Protein AF-0000000069040504 (afdb_homodimer)

Nearest PDB structures (foldseek):
  6awl-assembly1_B  TM=9.145E-01  e=9.608E-12  Homo sapiens
  6awl-assembly1_A  TM=8.908E-01  e=1.571E-11  Homo sapiens
  4rhp-assembly1_B  TM=8.641E-01  e=3.359E-11  Homo sapiens
  7sss-assembly1_D  TM=9.094E-01  e=1.373E-09  Homo sapiens
  7ssp-assembly1_D  TM=9.033E-01  e=8.780E-08  Homo sapiens

Solvent-accessible surface area (backbone atoms only — not comparable to full-atom values): 33196 Å² total; per-residue (Å²): 138,85,83,88,86,81,78,88,74,86,75,87,85,85,89,85,82,86,68,90,76,81,71,85,84,82,80,73,90,80,85,74,79,72,76,67,75,67,75,84,71,73,80,73,84,72,83,67,75,78,82,58,72,70,57,56,58,58,48,44,55,51,46,52,52,48,53,51,49,52,27,43,60,51,11,58,81,37,26,76,80,54,30,67,22,56,67,12,40,50,51,13,28,48,74,72,68,46,63,80,71,58,58,75,78,41,83,48,42,20,44,52,39,45,52,47,51,52,47,53,50,43,51,51,50,50,47,37,50,71,72,52,76,46,65,65,34,74,89,44,70,67,40,40,40,53,31,53,39,49,54,50,50,57,58,55,56,70,42,60,85,38,51,88,44,39,66,58,41,52,57,44,36,64,32,49,84,35,28,59,60,46,49,30,49,50,50,52,44,30,49,53,52,41,49,61,54,64,62,77,62,85,53,60,56,42,56,47,52,38,51,51,47,42,47,49,49,54,40,41,52,57,42,48,73,70,49,81,47,76,92,38,47,63,38,52,52,49,42,46,51,53,44,48,52,51,54,52,53,52,49,43,62,64,31,44,75,77,60,68,78,82,79,77,80,75,42,60,64,57,57,39,63,58,66,62,56,72,75,78,127,130,87,82,81,83,89,79,90,74,86,75,93,80,92,82,90,76,94,67,92,77,82,71,86,86,84,81,90,84,90,85,71,88,67,84,62,85,66,80,85,79,73,83,72,85,70,85,66,76,76,82,59,72,73,56,57,58,59,48,46,55,52,44,51,52,49,52,51,49,53,26,42,61,52,11,57,80,38,27,78,80,53,30,67,24,57,66,12,40,50,52,14,27,48,74,72,67,45,62,79,71,56,59,75,79,43,82,48,43,19,44,53,39,44,52,46,49,51,47,51,49,43,51,51,50,50,48,37,52,71,73,53,76,47,66,66,34,71,90,45,70,68,41,40,41,53,30,52,38,49,53,51,49,55,56,56,55,70,41,60,83,40,52,90,42,39,66,57,40,51,56,44,35,64,32,47,85,36,28,59,60,46,48,30,47,50,50,51,44,31,49,52,53,39,47,63,54,62,62,75,61,84,52,58,56,43,55,47,51,38,52,51,48,44,49,49,48,55,40,42,53,57,42,47,73,69,48,82,46,76,92,37,47,63,38,51,53,48,42,46,51,51,43,49,52,49,54,52,51,52,50,45,62,65,31,44,77,76,58,67,78,82,80,78,79,77,40,64,64,57,59,39,61,60,66,62,55,73,75,78,128

Radius of gyration: 31.09 Å; Cα contacts (8 Å, |Δi|>4): 461; chains: 2; bounding box: 61×102×110 Å

InterPro domains:
  IPR012762 Ubiquinone biosynthesis protein COQ9 [PTHR21427] (61-275)
  IPR012762 Ubiquinone biosynthesis protein COQ9 [TIGR02396] (68-253)
  IPR013718 COQ9, C-terminal domain [PF08511] (179-249)
  IPR048674 Ubiquinone biosynthesis protein COQ9, HTH domain [PF21392] (64-94)

Secondary structure (DSSP, 8-state):
----------------------------------------------------THHHHHHHHHHHHHHHHHHHHHHGGGHHHH-SSHHHHHHHHHHTT--GGGGGG-SSHHHHHHHHHHHHHHHHHHHHHHTTSSPPP-S-HHHHHHHHHHHHHHHHHTTGGGTTTHHHHHHHHTSTTTHHHHHHHHHHHHHHHHHHTT----SHHHHHHHHHHHHHHHHHHHHHHT--SGGGHHHHHHHHHHHHHHHHHHHHHHHTTT--SS--SSTHHHHHHHTT-----/----------------------------------------------------THHHHHHHHHHHHHHHHHHHHHHGGGHHHH-SSHHHHHHHHHHTT--GGGGGG-SSHHHHHHHHHHHHHHHHHHHHHHTTSSPPP-S-HHHHHHHHHHHHHHHHHTTGGGGGGHHHHHHHHTSTTTHHHHHHHHHHHHHHHHHHTT----SHHHHHHHHHHHHHHHHHHHHHHT--SGGGHHHHHHHHHHHHHHHHHHHHHHHTTT--SSTTSTTHHHHHHHTT-----

pLDDT: mean 71.46, std 31.96, range [15.09, 98.69]

Organism: Acyrthosiphon pisum (NCBI:txid7029)

Sequence (562 aa):
MFCRVLSKSGNFARTNNFRAAFRPNVCGGSTSRPCSGSGNPNGNPDSSGQLATDGNKVDGESYEKDVKTKILQSSLQHVPRHGWSRDTVAAGAEELGYPDTVHGLFRDPGAELALYFYSASNDSLCRLLRDGTLTLPTESKAELTVFLTNAIKTRLLMLQPYLNQWPQAIALLSKPSNAPQALSNLMTLVNDVCYYAGDRSIDTRWYTRRIGLATIYKSSELHLLQDGSQGYDDTWKFVRRAVEECVKLDSMLESNTQLAKDVVTASVSTAKNILGLTWNRMFCRVLSKSGNFARTNNFRAAFRPNVCGGSTSRPCSGSGNPNGNPDSSGQLATDGNKVDGESYEKDVKTKILQSSLQHVPRHGWSRDTVAAGAEELGYPDTVHGLFRDPGAELALYFYSASNDSLCRLLRDGTLTLPTESKAELTVFLTNAIKTRLLMLQPYLNQWPQAIALLSKPSNAPQALSNLMTLVNDVCYYAGDRSIDTRWYTRRIGLATIYKSSELHLLQDGSQGYDDTWKFVRRAVEECVKLDSMLESNTQLAKDVVTASVSTAKNILGLTWNR

Structure (mmCIF, N/CA/C/O backbone):
data_AF-0000000069040504-model_v1
#
loop_
_entity.id
_entity.type
_entity.pdbx_description
1 polymer 'Ubiquinone biosynthesis protein'
#
loop_
_atom_site.group_PDB
_atom_site.id
_atom_site.type_symbol
_atom_site.label_atom_id
_atom_site.label_alt_id
_atom_site.label_comp_id
_atom_site.label_asym_id
_atom_site.label_entity_id
_atom_site.label_seq_id
_atom_site.pdbx_PDB_ins_code
_atom_site.Cartn_x
_atom_site.Cartn_y
_atom_site.Cartn_z
_atom_site.occupancy
_atom_site.B_iso_or_equiv
_atom_site.auth_seq_id
_atom_site.auth_comp_id
_atom_site.auth_asym_id
_atom_site.auth_atom_id
_atom_site.pdbx_PDB_model_num
ATOM 1 N N . MET A 1 1 ? -29.578 56.125 -31.625 1 20.84 1 MET A N 1
ATOM 2 C CA . MET A 1 1 ? -30.406 56.875 -30.672 1 20.84 1 MET A CA 1
ATOM 3 C C . MET A 1 1 ? -30.438 56.188 -29.312 1 20.84 1 MET A C 1
ATOM 5 O O . MET A 1 1 ? -31.5 55.781 -28.859 1 20.84 1 MET A O 1
ATOM 9 N N . PHE A 1 2 ? -29.422 55.312 -29.016 1 24.86 2 PHE A N 1
ATOM 10 C CA . PHE A 1 2 ? -29.125 54.156 -28.156 1 24.86 2 PHE A CA 1
ATOM 11 C C . PHE A 1 2 ? -29.062 54.594 -26.703 1 24.86 2 PHE A C 1
ATOM 13 O O . PHE A 1 2 ? -28.266 55.438 -26.328 1 24.86 2 PHE A O 1
ATOM 20 N N . CYS A 1 3 ? -30.172 54.375 -25.953 1 19.72 3 CYS A N 1
ATOM 21 C CA . CYS A 1 3 ? -30.719 54.781 -24.672 1 19.72 3 CYS A CA 1
ATOM 22 C C . CYS A 1 3 ? -29.719 54.5 -23.547 1 19.72 3 CYS A C 1
ATOM 24 O O . CYS A 1 3 ? -28.797 53.719 -23.703 1 19.72 3 CYS A O 1
ATOM 26 N N . ARG A 1 4 ? -30.078 54.906 -22.203 1 20.03 4 ARG A N 1
ATOM 27 C CA . ARG A 1 4 ? -29.75 55.469 -20.891 1 20.03 4 ARG A CA 1
ATOM 28 C C . ARG A 1 4 ? -29.234 54.375 -19.953 1 20.03 4 ARG A C 1
ATOM 30 O O . ARG A 1 4 ? -29.828 53.312 -19.828 1 20.03 4 ARG A O 1
ATOM 37 N N . VAL A 1 5 ? -27.906 54.25 -19.531 1 19.7 5 VAL A N 1
ATOM 38 C CA . VAL A 1 5 ? -26.75 53.688 -18.844 1 19.7 5 VAL A CA 1
ATOM 39 C C . VAL A 1 5 ? -27 53.656 -17.344 1 19.7 5 VAL A C 1
ATOM 41 O O . VAL A 1 5 ? -26.062 53.625 -16.547 1 19.7 5 VAL A O 1
ATOM 44 N N . LEU A 1 6 ? -28.344 53.375 -16.859 1 18.47 6 LEU A N 1
ATOM 45 C CA . LEU A 1 6 ? -28.734 53.719 -15.484 1 18.47 6 LEU A CA 1
ATOM 46 C C . LEU A 1 6 ? -27.922 52.906 -14.484 1 18.47 6 LEU A C 1
ATOM 48 O O . LEU A 1 6 ? -27.531 51.75 -14.781 1 18.47 6 LEU A O 1
ATOM 52 N N . SER A 1 7 ? -27.312 53.438 -13.273 1 17.73 7 SER A N 1
ATOM 53 C CA . SER A 1 7 ? -26.469 53.469 -12.094 1 17.73 7 SER A CA 1
ATOM 54 C C . SER A 1 7 ? -26.984 52.531 -11 1 17.73 7 SER A C 1
ATOM 56 O O . SER A 1 7 ? -26.625 52.688 -9.828 1 17.73 7 SER A O 1
ATOM 58 N N . LYS A 1 8 ? -27.719 51.375 -11.242 1 19.48 8 LYS A N 1
ATOM 59 C CA . LYS A 1 8 ? -28.609 50.875 -10.195 1 19.48 8 LYS A CA 1
ATOM 60 C C . LYS A 1 8 ? -27.828 50.469 -8.953 1 19.48 8 LYS A C 1
ATOM 62 O O . LYS A 1 8 ? -26.891 49.688 -9.031 1 19.48 8 LYS A O 1
ATOM 67 N N . SER A 1 9 ? -27.812 51.094 -7.598 1 18.45 9 SER A N 1
ATOM 68 C CA . SER A 1 9 ? -27.312 51.281 -6.246 1 18.45 9 SER A CA 1
ATOM 69 C C . SER A 1 9 ? -27.641 50.094 -5.352 1 18.45 9 SER A C 1
ATOM 71 O O . SER A 1 9 ? -27.516 50.188 -4.129 1 18.45 9 SER A O 1
ATOM 73 N N . GLY A 1 10 ? -27.719 48.812 -5.699 1 17.88 10 GLY A N 1
ATOM 74 C CA . GLY A 1 10 ? -28.438 47.938 -4.781 1 17.88 10 GLY A CA 1
ATOM 75 C C . GLY A 1 10 ? -27.75 47.781 -3.443 1 17.88 10 GLY A C 1
ATOM 76 O O . GLY A 1 10 ? -26.531 47.594 -3.389 1 17.88 10 GLY A O 1
ATOM 77 N N . ASN A 1 11 ? -28.25 48.125 -2.141 1 17.08 11 ASN A N 1
ATOM 78 C CA . ASN A 1 11 ? -28.047 48.312 -0.708 1 17.08 11 ASN A CA 1
ATOM 79 C C . ASN A 1 11 ? -27.922 46.969 0.02 1 17.08 11 ASN A C 1
ATOM 81 O O . ASN A 1 11 ? -28.016 46.938 1.247 1 17.08 11 ASN A O 1
ATOM 85 N N . PHE A 1 12 ? -27.688 45.781 -0.444 1 19.05 12 PHE A N 1
ATOM 86 C CA . PHE A 1 12 ? -28.141 44.656 0.392 1 19.05 12 PHE A CA 1
ATOM 87 C C . PHE A 1 12 ? -27.359 44.625 1.701 1 19.05 12 PHE A C 1
ATOM 89 O O . PHE A 1 12 ? -26.141 44.75 1.707 1 19.05 12 PHE A O 1
ATOM 96 N N . ALA A 1 13 ? -28.078 44.5 2.918 1 18.73 13 ALA A N 1
ATOM 97 C CA . ALA A 1 13 ? -28.047 44.594 4.375 1 18.73 13 ALA A CA 1
ATOM 98 C C . ALA A 1 13 ? -27.109 43.562 4.973 1 18.73 13 ALA A C 1
ATOM 100 O O . ALA A 1 13 ? -26.719 42.625 4.293 1 18.73 13 ALA A O 1
ATOM 101 N N . ARG A 1 14 ? -27.406 43.062 6.367 1 19.22 14 ARG A N 1
ATOM 102 C CA . A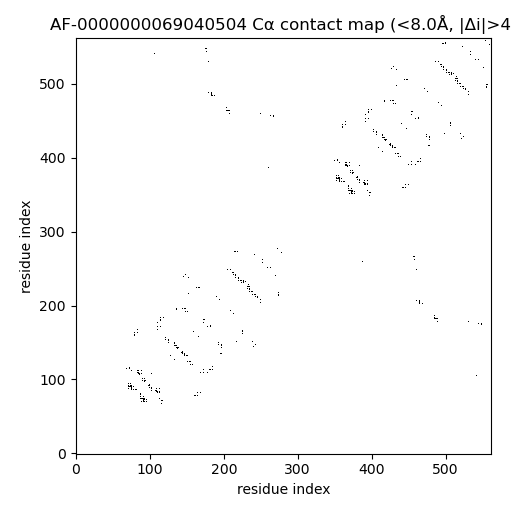RG A 1 14 ? -26.953 43 7.754 1 19.22 14 ARG A CA 1
ATOM 103 C C . ARG A 1 14 ? -26.375 41.625 8.078 1 19.22 14 ARG A C 1
ATOM 105 O O . ARG A 1 14 ? -26.938 40.594 7.68 1 19.22 14 ARG A O 1
ATOM 112 N N . THR A 1 15 ? -25.094 41.438 8.648 1 19.05 15 THR A N 1
ATOM 113 C CA . THR A 1 15 ? -24.062 40.5 9.078 1 19.05 15 THR A CA 1
ATOM 114 C C . THR A 1 15 ? -24.484 39.75 10.328 1 19.05 15 THR A C 1
ATOM 116 O O . THR A 1 15 ? -24.625 40.344 11.406 1 19.05 15 THR A O 1
ATOM 119 N N . ASN A 1 16 ? -25.453 38.719 10.328 1 17.19 16 ASN A N 1
ATOM 120 C CA . ASN A 1 16 ? -25.969 37.969 11.469 1 17.19 16 ASN A CA 1
ATOM 121 C C . ASN A 1 16 ? -24.859 37.25 12.234 1 17.19 16 ASN A C 1
ATOM 123 O O . ASN A 1 16 ? -23.953 36.688 11.625 1 17.19 16 ASN A O 1
ATOM 127 N N . ASN A 1 17 ? -24.641 37.406 13.656 1 17.98 17 ASN A N 1
ATOM 128 C CA . ASN A 1 17 ? -23.844 37.188 14.852 1 17.98 17 ASN A CA 1
ATOM 129 C C . ASN A 1 17 ? -23.859 35.719 15.297 1 17.98 17 ASN A C 1
ATOM 131 O O . ASN A 1 17 ? -24.859 35.25 15.859 1 17.98 17 ASN A O 1
ATOM 135 N N . PHE A 1 18 ? -23.672 34.656 14.57 1 18.45 18 PHE A N 1
ATOM 136 C CA . PHE A 1 18 ? -23.906 33.344 15.148 1 18.45 18 PHE A CA 1
ATOM 137 C C . PHE A 1 18 ? -22.922 33.062 16.281 1 18.45 18 PHE A C 1
ATOM 139 O O . PHE A 1 18 ? -21.734 32.875 16.047 1 18.45 18 PHE A O 1
ATOM 146 N N . ARG A 1 19 ? -23.156 33.438 17.656 1 18.41 19 ARG A N 1
ATOM 147 C CA . ARG A 1 19 ? -22.5 33.344 18.969 1 18.41 19 ARG A CA 1
ATOM 148 C C . ARG A 1 19 ? -22.406 31.906 19.422 1 18.41 19 ARG A C 1
ATOM 150 O O . ARG A 1 19 ? -22 31.641 20.562 1 18.41 19 ARG A O 1
ATOM 157 N N . ALA A 1 20 ? -22.484 30.719 18.875 1 19.84 20 ALA A N 1
ATOM 158 C CA . ALA A 1 20 ? -22.797 29.609 19.781 1 19.84 20 ALA A CA 1
ATOM 159 C C . ALA A 1 20 ? -21.641 29.328 20.719 1 19.84 20 ALA A C 1
ATOM 161 O O . ALA A 1 20 ? -20.516 29.031 20.266 1 19.84 20 ALA A O 1
ATOM 162 N N . ALA A 1 21 ? -21.625 29.781 22.047 1 18 21 ALA A N 1
ATOM 163 C CA . ALA A 1 21 ? -20.75 29.812 23.219 1 18 21 ALA A CA 1
ATOM 164 C C . ALA A 1 21 ? -20.578 28.422 23.812 1 18 21 ALA A C 1
ATOM 166 O O . ALA A 1 21 ? -21.484 27.906 24.469 1 18 21 ALA A O 1
ATOM 167 N N . PHE A 1 22 ? -20.297 27.328 23.188 1 19.05 22 PHE A N 1
ATOM 168 C CA . PHE A 1 22 ? -20.328 26.062 23.906 1 19.05 22 PHE A CA 1
ATOM 169 C C . PHE A 1 22 ? -19.266 26.031 25.016 1 19.05 22 PHE A C 1
ATOM 171 O O . PHE A 1 22 ? -18.078 26.125 24.734 1 19.05 22 PHE A O 1
ATOM 178 N N . ARG A 1 23 ? -19.562 26.406 26.281 1 17.31 23 ARG A N 1
ATOM 179 C CA . ARG A 1 23 ? -18.703 26.594 27.453 1 17.31 23 ARG A CA 1
ATOM 180 C C . ARG A 1 23 ? -18.281 25.25 28.047 1 17.31 23 ARG A C 1
ATOM 182 O O . ARG A 1 23 ? -17.719 25.188 29.141 1 17.31 23 ARG A O 1
ATOM 189 N N . PRO A 1 24 ? -18.281 24.078 27.469 1 18.22 24 PRO A N 1
ATOM 190 C CA . PRO A 1 24 ? -18.359 23.016 28.469 1 18.22 24 PRO A CA 1
ATOM 191 C C . PRO A 1 24 ? -17.188 23.047 29.453 1 18.22 24 PRO A C 1
ATOM 193 O O . PRO A 1 24 ? -16.125 23.578 29.125 1 18.22 24 PRO A O 1
ATOM 196 N N . ASN A 1 25 ? -17.531 22.812 30.734 1 17.09 25 ASN A N 1
ATOM 197 C CA . ASN A 1 25 ? -16.906 22.859 32.031 1 17.09 25 ASN A CA 1
ATOM 198 C C . ASN A 1 25 ? -15.68 21.953 32.125 1 17.09 25 ASN A C 1
ATOM 200 O O . ASN A 1 25 ? -15.547 21.031 31.312 1 17.09 25 ASN A O 1
ATOM 204 N N . VAL A 1 26 ? -14.875 22.141 33.219 1 17.11 26 VAL A N 1
ATOM 205 C CA . VAL A 1 26 ? -13.531 22.047 33.781 1 17.11 26 VAL A CA 1
ATOM 206 C C . VAL A 1 26 ? -13.227 20.609 34.188 1 17.11 26 VAL A C 1
ATOM 208 O O . VAL A 1 26 ? -14.086 19.906 34.719 1 17.11 26 VAL A O 1
ATOM 211 N N . CYS A 1 27 ? -12.258 20 33.531 1 17.33 27 CYS A N 1
ATOM 212 C CA . CYS A 1 27 ? -11.531 18.734 33.531 1 17.33 27 CYS A CA 1
ATOM 213 C C . CYS A 1 27 ? -10.898 18.453 34.875 1 17.33 27 CYS A C 1
ATOM 215 O O . CYS A 1 27 ? -9.883 19.047 35.25 1 17.33 27 CYS A O 1
ATOM 217 N N . GLY A 1 28 ? -11.891 18.391 35.906 1 15.3 28 GLY A N 1
ATOM 218 C CA . GLY A 1 28 ? -11.102 18.422 37.125 1 15.3 28 GLY A CA 1
ATOM 219 C C . GLY A 1 28 ? -9.992 17.391 37.156 1 15.3 28 GLY A C 1
ATOM 220 O O . GLY A 1 28 ? -8.844 17.688 36.844 1 15.3 28 GLY A O 1
ATOM 221 N N . GLY A 1 29 ? -10.281 16.188 37.906 1 16.12 29 GLY A N 1
ATOM 222 C CA . GLY A 1 29 ? -9.562 15.75 39.094 1 16.12 29 GLY A CA 1
ATOM 223 C C . GLY A 1 29 ? -8.352 14.898 38.75 1 16.12 29 GLY A C 1
ATOM 224 O O . GLY A 1 29 ? -8.227 14.375 37.656 1 16.12 29 GLY A O 1
ATOM 225 N N . SER A 1 30 ? -7.355 14.727 39.75 1 16.22 30 SER A N 1
ATOM 226 C CA . SER A 1 30 ? -5.922 14.57 40 1 16.22 30 SER A CA 1
ATOM 227 C C . SER A 1 30 ? -5.477 13.133 39.75 1 16.22 30 SER A C 1
ATOM 229 O O . SER A 1 30 ? -4.477 12.891 39.062 1 16.22 30 SER A O 1
ATOM 231 N N . THR A 1 31 ? -6.031 12.07 40.438 1 16.7 31 THR A N 1
ATOM 232 C CA . THR A 1 31 ? -5.074 11.445 41.344 1 16.7 31 THR A CA 1
ATOM 233 C C . THR A 1 31 ? -4.258 10.383 40.625 1 16.7 31 THR A C 1
ATOM 235 O O . THR A 1 31 ? -4.711 9.812 39.625 1 16.7 31 THR A O 1
ATOM 238 N N . SER A 1 32 ? -2.92 10.367 40.812 1 16.8 32 SER A N 1
ATOM 239 C CA . SER A 1 32 ? -1.584 9.883 40.5 1 16.8 32 SER A CA 1
ATOM 240 C C . SER A 1 32 ? -1.461 8.391 40.75 1 16.8 32 SER A C 1
ATOM 242 O O . SER A 1 32 ? -1.36 7.953 41.875 1 16.8 32 SER A O 1
ATOM 244 N N . ARG A 1 33 ? -2.49 7.527 40.281 1 16.84 33 ARG A N 1
ATOM 245 C CA . ARG A 1 33 ? -2.23 6.223 40.875 1 16.84 33 ARG A CA 1
ATOM 246 C C . ARG A 1 33 ? -0.813 5.75 40.562 1 16.84 33 ARG A C 1
ATOM 248 O O . ARG A 1 33 ? -0.401 5.73 39.406 1 16.84 33 ARG A O 1
ATOM 255 N N . PRO A 1 34 ? 0.146 5.711 41.562 1 18.16 34 PRO A N 1
ATOM 256 C CA . PRO A 1 34 ? 1.586 5.449 41.625 1 18.16 34 PRO A CA 1
ATOM 257 C C . PRO A 1 34 ? 1.968 4.078 41.094 1 18.16 34 PRO A C 1
ATOM 259 O O . PRO A 1 34 ? 1.523 3.055 41.594 1 18.16 34 PRO A O 1
ATOM 262 N N . CYS A 1 35 ? 1.432 3.652 40 1 17.23 35 CYS A N 1
ATOM 263 C CA . CYS A 1 35 ? 1.467 2.193 39.969 1 17.23 35 CYS A CA 1
ATOM 264 C C . CYS A 1 35 ? 2.898 1.682 40.094 1 17.23 35 CYS A C 1
ATOM 266 O O . CYS A 1 35 ? 3.59 1.539 39.062 1 17.23 35 CYS A O 1
ATOM 268 N N . SER A 1 36 ? 3.791 2.322 40.938 1 17.23 36 SER A N 1
ATOM 269 C CA . SER A 1 36 ? 5.207 1.969 40.969 1 17.23 36 SER A CA 1
ATOM 270 C C . SER A 1 36 ? 5.402 0.503 41.344 1 17.23 36 SER A C 1
ATOM 272 O O . SER A 1 36 ? 5.055 0.09 42.469 1 17.23 36 SER A O 1
ATOM 274 N N . GLY A 1 37 ? 4.789 -0.424 40.656 1 17.06 37 GLY A N 1
ATOM 275 C CA . GLY A 1 37 ? 5.027 -1.729 41.25 1 17.06 37 GLY A CA 1
ATOM 276 C C . GLY A 1 37 ? 6.488 -1.977 41.562 1 17.06 37 GLY A C 1
ATOM 277 O O . GLY A 1 37 ? 7.367 -1.705 40.75 1 17.06 37 GLY A O 1
ATOM 278 N N . SER A 1 38 ? 6.836 -1.896 42.781 1 17.75 38 SER A N 1
ATOM 279 C CA . SER A 1 38 ? 8.062 -1.875 43.562 1 17.75 38 SER A CA 1
ATOM 280 C C . SER A 1 38 ? 8.875 -3.148 43.344 1 17.75 38 SER A C 1
ATOM 282 O O . SER A 1 38 ? 9.852 -3.391 44.062 1 17.75 38 SER A O 1
ATOM 284 N N . GLY A 1 39 ? 8.797 -3.805 42.188 1 17.33 39 GLY A N 1
ATOM 285 C CA . GLY A 1 39 ? 9.359 -5.098 42.562 1 17.33 39 GLY A CA 1
ATOM 286 C C . GLY A 1 39 ? 10.727 -4.996 43.188 1 17.33 39 GLY A C 1
ATOM 287 O O . GLY A 1 39 ? 11.375 -3.949 43.125 1 17.33 39 GLY A O 1
ATOM 288 N N . ASN A 1 40 ? 11.141 -6.172 43.906 1 18.28 40 ASN A N 1
ATOM 289 C CA . ASN A 1 40 ? 12.109 -6.5 44.938 1 18.28 40 ASN A CA 1
ATOM 290 C C . ASN A 1 40 ? 13.539 -6.25 44.469 1 18.28 40 ASN A C 1
ATOM 292 O O . ASN A 1 40 ? 13.953 -6.742 43.438 1 18.28 40 ASN A O 1
ATOM 296 N N . PRO A 1 41 ? 14.297 -5.285 45.062 1 19.5 41 PRO A N 1
ATOM 297 C CA . PRO A 1 41 ? 15.586 -4.629 44.844 1 19.5 41 PRO A CA 1
ATOM 298 C C . PRO A 1 41 ? 16.766 -5.578 45 1 19.5 41 PRO A C 1
ATOM 300 O O . PRO A 1 41 ? 17.922 -5.16 44.906 1 19.5 41 PRO A O 1
ATOM 303 N N . ASN A 1 42 ? 16.531 -6.961 45.156 1 17.92 42 ASN A N 1
ATOM 304 C CA . ASN A 1 42 ? 17.562 -7.238 46.156 1 17.92 42 ASN A CA 1
ATOM 305 C C . ASN A 1 42 ? 18.953 -6.84 45.656 1 17.92 42 ASN A C 1
ATOM 307 O O . ASN A 1 42 ? 19.75 -6.297 46.406 1 17.92 42 ASN A O 1
ATOM 311 N N . GLY A 1 43 ? 19.359 -7.453 44.469 1 19.75 43 GLY A N 1
ATOM 312 C CA . GLY A 1 43 ? 20.719 -7.93 44.656 1 19.75 43 GLY A CA 1
ATOM 313 C C . GLY A 1 43 ? 21.734 -6.809 44.719 1 19.75 43 GLY A C 1
ATOM 314 O O . GLY A 1 43 ? 21.469 -5.691 44.281 1 19.75 43 GLY A O 1
ATOM 315 N N . ASN A 1 44 ? 22.891 -6.945 45.531 1 18.53 44 ASN A N 1
ATOM 316 C CA . ASN A 1 44 ? 23.859 -6.051 46.156 1 18.53 44 ASN A CA 1
ATOM 317 C C . ASN A 1 44 ? 24.688 -5.301 45.125 1 18.53 44 ASN A C 1
ATOM 319 O O . ASN A 1 44 ? 25.141 -4.184 45.375 1 18.53 44 ASN A O 1
ATOM 323 N N . PRO A 1 45 ? 24.922 -5.836 43.844 1 22.75 45 PRO A N 1
ATOM 324 C CA . PRO A 1 45 ? 26.344 -5.578 43.688 1 22.75 45 PRO A CA 1
ATOM 325 C C . PRO A 1 45 ? 26.672 -4.094 43.531 1 22.75 45 PRO A C 1
ATOM 327 O O . PRO A 1 45 ? 25.812 -3.312 43.125 1 22.75 45 PRO A O 1
ATOM 330 N N . ASP A 1 46 ? 27.781 -3.562 44.125 1 21.75 46 ASP A N 1
ATOM 331 C CA . ASP A 1 46 ? 28.375 -2.268 44.469 1 21.75 46 ASP A CA 1
ATOM 332 C C . ASP A 1 46 ? 28.672 -1.465 43.188 1 21.75 46 ASP A C 1
ATOM 334 O O . ASP A 1 46 ? 28.922 -0.259 43.281 1 21.75 46 ASP A O 1
ATOM 338 N N . SER A 1 47 ? 29.125 -2.109 42.094 1 23.91 47 SER A N 1
ATOM 339 C CA . SER A 1 47 ? 30.109 -1.248 41.438 1 23.91 47 SER A CA 1
ATOM 340 C C . SER A 1 47 ? 29.438 -0.071 40.75 1 23.91 47 SER A C 1
ATOM 342 O O . SER A 1 47 ? 28.594 -0.262 39.875 1 23.91 47 SER A O 1
ATOM 344 N N . SER A 1 48 ? 29.266 1.001 41.406 1 23.83 48 SER A N 1
ATOM 345 C CA . SER A 1 48 ? 28.594 2.25 41.062 1 23.83 48 SER A CA 1
ATOM 346 C C . SER A 1 48 ? 29.219 2.889 39.812 1 23.83 48 SER A C 1
ATOM 348 O O . SER A 1 48 ? 29.062 4.094 39.594 1 23.83 48 SER A O 1
ATOM 350 N N . GLY A 1 49 ? 29.859 2.143 38.875 1 24.44 49 GLY A N 1
ATOM 351 C CA . GLY A 1 49 ? 30.5 3.08 37.969 1 24.44 49 GLY A CA 1
ATOM 352 C C . GLY A 1 49 ? 29.531 4.059 37.344 1 24.44 49 GLY A C 1
ATOM 353 O O . GLY A 1 49 ? 28.359 3.736 37.156 1 24.44 49 GLY A O 1
ATOM 354 N N . GLN A 1 50 ? 29.781 5.355 37.5 1 25.64 50 GLN A N 1
ATOM 355 C CA . GLN A 1 50 ? 29.078 6.547 37 1 25.64 50 GLN A CA 1
ATOM 356 C C . GLN A 1 50 ? 28.766 6.449 35.531 1 25.64 50 GLN A C 1
ATOM 358 O O . GLN A 1 50 ? 29.688 6.5 34.688 1 25.64 50 GLN A O 1
ATOM 363 N N . LEU A 1 51 ? 27.953 5.551 35.125 1 30.12 51 LEU A N 1
ATOM 364 C CA . LEU A 1 51 ? 27.453 5.648 33.75 1 30.12 51 LEU A CA 1
ATOM 365 C C . LEU A 1 51 ? 26.891 7.039 33.5 1 30.12 51 LEU A C 1
ATOM 367 O O . LEU A 1 51 ? 25.688 7.219 33.375 1 30.12 51 LEU A O 1
ATOM 371 N N . ALA A 1 52 ? 27.578 8.094 33.938 1 28.91 52 ALA A N 1
ATOM 372 C CA . ALA A 1 52 ? 27.125 9.477 34 1 28.91 52 ALA A CA 1
ATOM 373 C C . ALA A 1 52 ? 26.703 9.969 32.594 1 28.91 52 ALA A C 1
ATOM 375 O O . ALA A 1 52 ? 25.703 10.68 32.469 1 28.91 52 ALA A O 1
ATOM 376 N N . THR A 1 53 ? 27.688 10.078 31.672 1 34.34 53 THR A N 1
ATOM 377 C CA . THR A 1 53 ? 27.688 11.211 30.75 1 34.34 53 THR A CA 1
ATOM 378 C C . THR A 1 53 ? 26.719 10.969 29.609 1 34.34 53 THR A C 1
ATOM 380 O O . THR A 1 53 ? 26.594 11.805 28.703 1 34.34 53 THR A O 1
ATOM 383 N N . ASP A 1 54 ? 26.266 9.805 29.344 1 37.34 54 ASP A N 1
ATOM 384 C CA . ASP A 1 54 ? 25.453 9.57 28.141 1 37.34 54 ASP A CA 1
ATOM 385 C C . ASP A 1 54 ? 24.094 10.266 28.266 1 37.34 54 ASP A C 1
ATOM 387 O O . ASP A 1 54 ? 23.234 10.109 27.391 1 37.34 54 ASP A O 1
ATOM 391 N N . GLY A 1 55 ? 23.797 10.836 29.438 1 41.97 55 GLY A N 1
ATOM 392 C CA . GLY A 1 55 ? 22.562 11.57 29.688 1 41.97 55 GLY A CA 1
ATOM 393 C C . GLY A 1 55 ? 22.438 12.82 28.844 1 41.97 55 GLY A C 1
ATOM 394 O O . GLY A 1 55 ? 21.328 13.305 28.625 1 41.97 55 GLY A O 1
ATOM 395 N N . ASN A 1 56 ? 23.562 13.477 28.656 1 40.91 56 ASN A N 1
ATOM 396 C CA . ASN A 1 56 ? 23.516 14.766 27.969 1 40.91 56 ASN A CA 1
ATOM 397 C C . ASN A 1 56 ? 23.188 14.602 26.484 1 40.91 56 ASN A C 1
ATOM 399 O O . ASN A 1 56 ? 22.578 15.484 25.875 1 40.91 56 ASN A O 1
ATOM 403 N N . LYS A 1 57 ? 23.641 13.562 25.828 1 47.94 57 LYS A N 1
ATOM 404 C CA . LYS A 1 57 ? 23.359 13.367 24.406 1 47.94 57 LYS A CA 1
ATOM 405 C C . LYS A 1 57 ? 21.891 13.047 24.172 1 47.94 57 LYS A C 1
ATOM 407 O O . LYS A 1 57 ? 21.281 13.539 23.203 1 47.94 57 LYS A O 1
ATOM 412 N N . VAL A 1 58 ? 21.406 12.242 25 1 53.56 58 VAL A N 1
ATOM 413 C CA . VAL A 1 58 ? 19.984 11.938 24.922 1 53.56 58 VAL A CA 1
ATOM 414 C C . VAL A 1 58 ? 19.172 13.195 25.219 1 53.56 58 VAL A C 1
ATOM 416 O O . VAL A 1 58 ? 18.156 13.461 24.547 1 53.56 58 VAL A O 1
ATOM 419 N N . ASP A 1 59 ? 19.688 14 26.047 1 52.5 59 ASP A N 1
ATOM 420 C CA . ASP A 1 59 ? 19.047 15.258 26.422 1 52.5 59 ASP A CA 1
ATOM 421 C C . ASP A 1 59 ? 19.172 16.297 25.312 1 52.5 59 ASP A C 1
ATOM 423 O O . ASP A 1 59 ? 18.219 17.031 25.031 1 52.5 59 ASP A O 1
ATOM 427 N N . GLY A 1 60 ? 20.25 16.234 24.578 1 49.41 60 GLY A N 1
ATOM 428 C CA . GLY A 1 60 ? 20.453 17.188 23.5 1 49.41 60 GLY A CA 1
ATOM 429 C C . GLY A 1 60 ? 19.609 16.891 22.266 1 49.41 60 GLY A C 1
ATOM 430 O O . GLY A 1 60 ? 19.031 17.797 21.672 1 49.41 60 GLY A O 1
ATOM 431 N N . GLU A 1 61 ? 19.578 15.586 21.906 1 61.06 61 GLU A N 1
ATOM 432 C CA . GLU A 1 61 ? 18.75 15.18 20.781 1 61.06 61 GLU A CA 1
ATOM 433 C C . GLU A 1 61 ? 17.281 15.461 21.047 1 61.06 61 GLU A C 1
ATOM 435 O O . GLU A 1 61 ? 16.547 15.891 20.141 1 61.06 61 GLU A O 1
ATOM 440 N N . SER A 1 62 ? 16.953 15.227 22.234 1 72.94 62 SER A N 1
ATOM 441 C CA . SER A 1 62 ? 15.586 15.508 22.625 1 72.94 62 SER A CA 1
ATOM 442 C C . SER A 1 62 ? 15.305 17.016 22.594 1 72.94 62 SER A C 1
ATOM 444 O O . SER A 1 62 ? 14.25 17.438 22.109 1 72.94 62 SER A O 1
ATOM 446 N N . TYR A 1 63 ? 16.328 17.75 23.016 1 69 63 TYR A N 1
ATOM 447 C CA . TYR A 1 63 ? 16.188 19.203 22.984 1 69 63 TYR A CA 1
ATOM 448 C C . TYR A 1 63 ? 16.094 19.719 21.547 1 69 63 TYR A C 1
ATOM 450 O O . TYR A 1 63 ? 15.227 20.516 21.219 1 69 63 TYR A O 1
ATOM 458 N N . GLU A 1 64 ? 16.984 19.234 20.719 1 77.12 64 GLU A N 1
ATOM 459 C CA . GLU A 1 64 ? 16.969 19.641 19.312 1 77.12 64 GLU A CA 1
ATOM 460 C C . GLU A 1 64 ? 15.633 19.312 18.656 1 77.12 64 GLU A C 1
ATOM 462 O O . GLU A 1 64 ? 15.086 20.125 17.906 1 77.12 64 GLU A O 1
ATOM 467 N N . LYS A 1 65 ? 15.172 18.203 18.953 1 82.06 65 LYS A N 1
ATOM 468 C CA . LYS A 1 65 ? 13.891 17.797 18.391 1 82.06 65 LYS A CA 1
ATOM 469 C C . LYS A 1 65 ? 12.766 18.703 18.875 1 82.06 65 LYS A C 1
ATOM 471 O O . LYS A 1 65 ? 11.859 19.047 18.109 1 82.06 65 LYS A O 1
ATOM 476 N N . ASP A 1 66 ? 12.906 19.078 20.062 1 87.06 66 ASP A N 1
ATOM 477 C CA . ASP A 1 66 ? 11.891 19.953 20.625 1 87.06 66 ASP A CA 1
ATOM 478 C C . ASP A 1 66 ? 11.938 21.344 19.984 1 87.06 66 ASP A C 1
ATOM 480 O O . ASP A 1 66 ? 10.891 21.906 19.672 1 87.06 66 ASP A O 1
ATOM 484 N N . VAL A 1 67 ? 13.125 21.859 19.812 1 90.06 67 VAL A N 1
ATOM 485 C CA . VAL A 1 67 ? 13.289 23.172 19.203 1 90.06 67 VAL A CA 1
ATOM 486 C C . VAL A 1 67 ? 12.789 23.125 17.766 1 90.06 67 VAL A C 1
ATOM 488 O O . VAL A 1 67 ? 12.078 24.047 17.328 1 90.06 67 VAL A O 1
ATOM 491 N N . LYS A 1 68 ? 13.109 22.094 17.062 1 93.69 68 LYS A N 1
ATOM 492 C CA . LYS A 1 68 ? 12.648 21.938 15.68 1 93.69 68 LYS A CA 1
ATOM 493 C C . LYS A 1 68 ? 11.125 21.922 15.602 1 93.69 68 LYS A C 1
ATOM 495 O O . LYS A 1 68 ? 10.531 22.609 14.758 1 93.69 68 LYS A O 1
ATOM 500 N N . THR A 1 69 ? 10.578 21.25 16.5 1 95.38 69 THR A N 1
ATOM 501 C CA . THR A 1 69 ? 9.125 21.125 16.516 1 95.38 69 THR A CA 1
ATOM 502 C C . THR A 1 69 ? 8.477 22.484 16.781 1 95.38 69 THR A C 1
ATOM 504 O O . THR A 1 69 ? 7.496 22.844 16.125 1 95.38 69 THR A O 1
ATOM 507 N N . LYS A 1 70 ? 9.039 23.203 17.703 1 95.56 70 LYS A N 1
ATOM 508 C CA . LYS A 1 70 ? 8.5 24.516 18.016 1 95.56 70 LYS A CA 1
ATOM 509 C C . LYS A 1 70 ? 8.609 25.453 16.812 1 95.56 70 LYS A C 1
ATOM 511 O O . LYS A 1 70 ? 7.676 26.219 16.531 1 95.56 70 LYS A O 1
ATOM 516 N N . ILE A 1 71 ? 9.695 25.344 16.172 1 96.25 71 ILE A N 1
ATOM 517 C CA . ILE A 1 71 ? 9.906 26.203 15.008 1 96.25 71 ILE A CA 1
ATOM 518 C C . ILE A 1 71 ? 8.922 25.828 13.914 1 96.25 71 ILE A C 1
ATOM 520 O O . ILE A 1 71 ? 8.289 26.688 13.312 1 96.25 71 ILE A O 1
ATOM 524 N N . LEU A 1 72 ? 8.773 24.547 13.68 1 97.56 72 LEU A N 1
ATOM 525 C CA . LEU A 1 72 ? 7.871 24.094 12.625 1 97.56 72 LEU A CA 1
ATOM 526 C C . LEU A 1 72 ? 6.43 24.484 12.938 1 97.56 72 LEU A C 1
ATOM 528 O O . LEU A 1 72 ? 5.703 24.922 12.047 1 97.56 72 LEU A O 1
ATOM 532 N N . GLN A 1 73 ? 6.09 24.359 14.141 1 98.06 73 GLN A N 1
ATOM 533 C CA . GLN A 1 73 ? 4.75 24.766 14.547 1 98.06 73 GLN A CA 1
ATOM 534 C C . GLN A 1 73 ? 4.523 26.266 14.289 1 98.06 73 GLN A C 1
ATOM 536 O O . GLN A 1 73 ? 3.502 26.641 13.719 1 98.06 73 GLN A O 1
ATOM 541 N N . SER A 1 74 ? 5.48 27.047 14.656 1 97.44 74 SER A N 1
ATOM 542 C CA . SER A 1 74 ? 5.391 28.484 14.461 1 97.44 74 SER A CA 1
ATOM 543 C C . SER A 1 74 ? 5.383 28.844 12.977 1 97.44 74 SER A C 1
ATOM 545 O O . SER A 1 74 ? 4.789 29.844 12.578 1 97.44 74 SER A O 1
ATOM 547 N N . SER A 1 75 ? 5.992 28.031 12.156 1 97.56 75 SER A N 1
ATOM 548 C CA . SER A 1 75 ? 6.172 28.297 10.734 1 97.56 75 SER A CA 1
ATOM 549 C C . SER A 1 75 ? 4.859 28.141 9.977 1 97.56 75 SER A C 1
ATOM 551 O O . SER A 1 75 ? 4.66 28.766 8.93 1 97.56 75 SER A O 1
ATOM 553 N N . LEU A 1 76 ? 3.939 27.375 10.477 1 98.69 76 LEU A N 1
ATOM 554 C CA . LEU A 1 76 ? 2.744 27 9.734 1 98.69 76 LEU A CA 1
ATOM 555 C C . LEU A 1 76 ? 1.938 28.234 9.344 1 98.69 76 LEU A C 1
ATOM 557 O O . LEU A 1 76 ? 1.375 28.297 8.242 1 98.69 76 LEU A O 1
ATOM 561 N N . GLN A 1 77 ? 1.874 29.25 10.156 1 98.19 77 GLN A N 1
ATOM 562 C CA . GLN A 1 77 ? 1.065 30.438 9.906 1 98.19 77 GLN A CA 1
ATOM 563 C C . GLN A 1 77 ? 1.61 31.234 8.719 1 98.19 77 GLN A C 1
ATOM 565 O O . GLN A 1 77 ? 0.906 32.062 8.148 1 98.19 77 GLN A O 1
ATOM 570 N N . HIS A 1 78 ? 2.811 30.984 8.289 1 98 78 HIS A N 1
ATOM 571 C CA . HIS A 1 78 ? 3.453 31.75 7.23 1 98 78 HIS A CA 1
ATOM 572 C C . HIS A 1 78 ? 3.383 31.016 5.895 1 98 78 HIS A C 1
ATOM 574 O O . HIS A 1 78 ? 3.809 31.547 4.867 1 98 78 HIS A O 1
ATOM 580 N N . VAL A 1 79 ? 2.824 29.828 5.875 1 98.69 79 VAL A N 1
ATOM 581 C CA . VAL A 1 79 ? 2.777 29 4.676 1 98.69 79 VAL A CA 1
ATOM 582 C C . VAL A 1 79 ? 1.958 29.688 3.594 1 98.69 79 VAL A C 1
ATOM 584 O O . VAL A 1 79 ? 2.352 29.719 2.426 1 98.69 79 VAL A O 1
ATOM 587 N N . PRO A 1 80 ? 0.809 30.312 3.895 1 98.44 80 PRO A N 1
ATOM 588 C CA . PRO A 1 80 ? 0.034 30.953 2.83 1 98.44 80 PRO A CA 1
ATOM 589 C C . PRO A 1 80 ? 0.821 32.031 2.1 1 98.44 80 PRO A C 1
ATOM 591 O O . PRO A 1 80 ? 0.61 32.25 0.904 1 98.44 80 PRO A O 1
ATOM 594 N N . ARG A 1 81 ? 1.796 32.594 2.783 1 97.94 81 ARG A N 1
ATOM 595 C CA . ARG A 1 81 ? 2.562 33.688 2.189 1 97.94 81 ARG A CA 1
ATOM 596 C C . ARG A 1 81 ? 3.795 33.156 1.463 1 97.94 81 ARG A C 1
ATOM 598 O O . ARG A 1 81 ? 4.098 33.594 0.348 1 97.94 81 ARG A O 1
ATOM 605 N N . HIS A 1 82 ? 4.527 32.188 2.07 1 97.62 82 HIS A N 1
ATOM 606 C CA . HIS A 1 82 ? 5.848 31.828 1.562 1 97.62 82 HIS A CA 1
ATOM 607 C C . HIS A 1 82 ? 5.863 30.391 1.032 1 97.62 82 HIS A C 1
ATOM 609 O O . HIS A 1 82 ? 6.891 29.922 0.541 1 97.62 82 HIS A O 1
ATOM 615 N N . GLY A 1 83 ? 4.75 29.672 1.107 1 98.38 83 GLY A N 1
ATOM 616 C CA . GLY A 1 83 ? 4.727 28.281 0.697 1 98.38 83 GLY A CA 1
ATOM 617 C C . GLY A 1 83 ? 5.457 27.359 1.659 1 98.38 83 GLY A C 1
ATOM 618 O O . GLY A 1 83 ? 5.77 27.75 2.785 1 98.38 83 GLY A O 1
ATOM 619 N N . TRP A 1 84 ? 5.562 26.188 1.199 1 98.44 84 TRP A N 1
ATOM 620 C CA . TRP A 1 84 ? 6.34 25.203 1.95 1 98.44 84 TRP A CA 1
ATOM 621 C C . TRP A 1 84 ? 7.824 25.312 1.614 1 98.44 84 TRP A C 1
ATOM 623 O O . TRP A 1 84 ? 8.32 24.594 0.741 1 98.44 84 TRP A O 1
ATOM 633 N N . SER A 1 85 ? 8.484 26.172 2.4 1 96.56 85 SER A N 1
ATOM 634 C CA . SER A 1 85 ? 9.812 26.578 1.954 1 96.56 85 SER A CA 1
ATOM 635 C C . SER A 1 85 ? 10.719 26.906 3.137 1 96.56 85 SER A C 1
ATOM 637 O O . SER A 1 85 ? 10.258 26.953 4.281 1 96.56 85 SER A O 1
ATOM 639 N N . ARG A 1 86 ? 11.953 27.094 2.729 1 95.19 86 ARG A N 1
ATOM 640 C CA . ARG A 1 86 ? 12.945 27.547 3.697 1 95.19 86 ARG A CA 1
ATOM 641 C C . ARG A 1 86 ? 12.57 28.906 4.289 1 95.19 86 ARG A C 1
ATOM 643 O O . ARG A 1 86 ? 12.734 29.125 5.488 1 95.19 86 ARG A O 1
ATOM 650 N N . ASP A 1 87 ? 12.047 29.781 3.479 1 95.38 87 ASP A N 1
ATOM 651 C CA . ASP A 1 87 ? 11.641 31.109 3.938 1 95.38 87 ASP A CA 1
ATOM 652 C C . ASP A 1 87 ? 10.547 31.016 5.004 1 95.38 87 ASP A C 1
ATOM 654 O O . ASP A 1 87 ? 10.539 31.781 5.965 1 95.38 87 ASP A O 1
ATOM 658 N N . THR A 1 88 ? 9.688 30.094 4.812 1 97.06 88 THR A N 1
ATOM 659 C CA . THR A 1 88 ? 8.609 29.891 5.773 1 97.06 88 THR A CA 1
ATOM 660 C C . THR A 1 88 ? 9.164 29.438 7.125 1 97.06 88 THR A C 1
ATOM 662 O O . THR A 1 88 ? 8.766 29.969 8.172 1 97.06 88 THR A O 1
ATOM 665 N N . VAL A 1 89 ? 10.109 28.547 7.121 1 96.5 89 VAL A N 1
ATOM 666 C CA . VAL A 1 89 ? 10.711 28.047 8.352 1 96.5 89 VAL A CA 1
ATOM 667 C C . VAL A 1 89 ? 11.531 29.141 9.016 1 96.5 89 VAL A C 1
ATOM 669 O O . VAL A 1 89 ? 11.516 29.281 10.242 1 96.5 89 VAL A O 1
ATOM 672 N N . ALA A 1 90 ? 12.195 29.891 8.219 1 94.69 90 ALA A N 1
ATOM 673 C CA . ALA A 1 90 ? 12.961 31.016 8.742 1 94.69 90 ALA A CA 1
ATOM 674 C C . ALA A 1 90 ? 12.039 32.031 9.438 1 94.69 90 ALA A C 1
ATOM 676 O O . ALA A 1 90 ? 12.367 32.531 10.508 1 94.69 90 ALA A O 1
ATOM 677 N N . ALA A 1 91 ? 10.961 32.312 8.867 1 95.31 91 ALA A N 1
ATOM 678 C CA . ALA A 1 91 ? 9.992 33.25 9.453 1 95.31 91 ALA A CA 1
ATOM 679 C C . ALA A 1 91 ? 9.477 32.719 10.789 1 95.31 91 ALA A C 1
ATOM 681 O O . ALA A 1 91 ? 9.32 33.5 11.75 1 95.31 91 ALA A O 1
ATOM 682 N N . GLY A 1 92 ? 9.242 31.422 10.82 1 96.31 92 GLY A N 1
ATOM 683 C CA . GLY A 1 92 ? 8.82 30.812 12.07 1 96.31 92 GLY A CA 1
ATOM 684 C C . GLY A 1 92 ? 9.867 30.891 13.164 1 96.31 92 GLY A C 1
ATOM 685 O O . GLY A 1 92 ? 9.547 31.141 14.328 1 96.31 92 GLY A O 1
ATOM 686 N N . ALA A 1 93 ? 11.055 30.641 12.75 1 95.81 93 ALA A N 1
ATOM 687 C CA . ALA A 1 93 ? 12.164 30.75 13.703 1 95.81 93 ALA A CA 1
ATOM 688 C C . ALA A 1 93 ? 12.305 32.188 14.227 1 95.81 93 ALA A C 1
ATOM 690 O O . ALA A 1 93 ? 12.484 32.375 15.43 1 95.81 93 ALA A O 1
ATOM 691 N N . GLU A 1 94 ? 12.219 33.125 13.336 1 95.12 94 GLU A N 1
ATOM 692 C CA . GLU A 1 94 ? 12.328 34.562 13.695 1 95.12 94 GLU A CA 1
ATOM 693 C C . GLU A 1 94 ? 11.234 34.969 14.688 1 95.12 94 GLU A C 1
ATOM 695 O O . GLU A 1 94 ? 11.492 35.688 15.633 1 95.12 94 GLU A O 1
ATOM 700 N N . GLU A 1 95 ? 10.102 34.5 14.445 1 95.12 95 GLU A N 1
ATOM 701 C CA . GLU A 1 95 ? 8.977 34.781 15.328 1 95.12 95 GLU A CA 1
ATOM 702 C C . GLU A 1 95 ? 9.25 34.312 16.75 1 95.12 95 GLU A C 1
ATOM 704 O O . GLU A 1 95 ? 8.797 34.938 17.719 1 95.12 95 GLU A O 1
ATOM 709 N N . LEU A 1 96 ? 9.984 33.25 16.891 1 95.31 96 LEU A N 1
ATOM 710 C CA . LEU A 1 96 ? 10.281 32.688 18.203 1 95.31 96 LEU A CA 1
ATOM 711 C C . LEU A 1 96 ? 11.562 33.312 18.766 1 95.31 96 LEU A C 1
ATOM 713 O O . LEU A 1 96 ? 11.977 32.969 19.875 1 95.31 96 LEU A O 1
ATOM 717 N N . GLY A 1 97 ? 12.25 34.125 17.984 1 94 97 GLY A N 1
ATOM 718 C CA . GLY A 1 97 ? 13.438 34.812 18.453 1 94 97 GLY A CA 1
ATOM 719 C C . GLY A 1 97 ? 14.711 34 18.219 1 94 97 GLY A C 1
ATOM 720 O O . GLY A 1 97 ? 15.742 34.312 18.828 1 94 97 GLY A O 1
ATOM 721 N N . TYR A 1 98 ? 14.578 33 17.469 1 92.06 98 TYR A N 1
ATOM 722 C CA . TYR A 1 98 ? 15.797 32.25 17.188 1 92.06 98 TYR A CA 1
ATOM 723 C C . TYR A 1 98 ? 16.641 32.938 16.141 1 92.06 98 TYR A C 1
ATOM 725 O O . TYR A 1 98 ? 16.109 33.594 15.242 1 92.06 98 TYR A O 1
ATOM 733 N N . PRO A 1 99 ? 17.969 32.781 16.281 1 85.44 99 PRO A N 1
ATOM 734 C CA . PRO A 1 99 ? 18.844 33.375 15.273 1 85.44 99 PRO A CA 1
ATOM 735 C C . PRO A 1 99 ? 18.734 32.688 13.906 1 85.44 99 PRO A C 1
ATOM 737 O O . PRO A 1 99 ? 18.203 31.594 13.805 1 85.44 99 PRO A O 1
ATOM 740 N N . ASP A 1 100 ? 19.156 33.281 12.906 1 77.12 100 ASP A N 1
ATOM 741 C CA . ASP A 1 100 ? 19.109 32.844 11.523 1 77.12 100 ASP A CA 1
ATOM 742 C C . ASP A 1 100 ? 19.875 31.516 11.352 1 77.12 100 ASP A C 1
ATOM 744 O O . ASP A 1 100 ? 19.609 30.766 10.414 1 77.12 100 ASP A O 1
ATOM 748 N N . THR A 1 101 ? 20.734 31.219 12.281 1 77.62 101 THR A N 1
ATOM 749 C CA . THR A 1 101 ? 21.578 30.031 12.156 1 77.62 101 THR A CA 1
ATOM 750 C C . THR A 1 101 ? 20.75 28.766 12.359 1 77.62 101 THR A C 1
ATOM 752 O O . THR A 1 101 ? 21.234 27.656 12.117 1 77.62 101 THR A O 1
ATOM 755 N N . VAL A 1 102 ? 19.516 28.953 12.734 1 80.06 102 VAL A N 1
ATOM 756 C CA . VAL A 1 102 ? 18.672 27.797 13.047 1 80.06 102 VAL A CA 1
ATOM 757 C C . VAL A 1 102 ? 18.359 27.031 11.766 1 80.06 102 VAL A C 1
ATOM 759 O O . VAL A 1 102 ? 17.969 25.859 11.812 1 80.06 102 VAL A O 1
ATOM 762 N N . HIS A 1 103 ? 18.719 27.703 10.578 1 73.62 103 HIS A N 1
ATOM 763 C CA . HIS A 1 103 ? 18.469 27.062 9.297 1 73.62 103 HIS A CA 1
ATOM 764 C C . HIS A 1 103 ? 19.25 25.75 9.188 1 73.62 103 HIS A C 1
ATOM 766 O O . HIS A 1 103 ? 18.828 24.828 8.477 1 73.62 103 HIS A O 1
ATOM 772 N N . GLY A 1 104 ? 20.328 25.688 9.922 1 79.5 104 GLY A N 1
ATOM 773 C CA . GLY A 1 104 ? 21.156 24.5 9.875 1 79.5 104 GLY A CA 1
ATOM 774 C C . GLY A 1 104 ? 20.531 23.297 10.539 1 79.5 104 GLY A C 1
ATOM 775 O O . GLY A 1 104 ? 20.969 22.156 10.336 1 79.5 104 GLY A O 1
ATOM 776 N N . LEU A 1 105 ? 19.453 23.594 11.258 1 88.31 105 LEU A N 1
ATOM 777 C CA . LEU A 1 105 ? 18.797 22.5 11.953 1 88.31 105 LEU A CA 1
ATOM 778 C C . LEU A 1 105 ? 17.969 21.672 10.984 1 88.31 105 LEU A C 1
ATOM 780 O O . LEU A 1 105 ? 17.578 20.531 11.305 1 88.31 105 LEU A O 1
ATOM 784 N N . PHE A 1 106 ? 17.719 22.234 9.766 1 92 106 PHE A N 1
ATOM 785 C CA . PHE A 1 106 ? 16.844 21.562 8.82 1 92 106 PHE A CA 1
ATOM 786 C C . PHE A 1 106 ? 17.578 21.203 7.539 1 92 106 PHE A C 1
ATOM 788 O O . PHE A 1 106 ? 18.234 22.062 6.938 1 92 106 PHE A O 1
ATOM 795 N N . ARG A 1 107 ? 17.484 20 7.152 1 89.19 107 ARG A N 1
ATOM 796 C CA . ARG A 1 107 ? 18.078 19.562 5.887 1 89.19 107 ARG A CA 1
ATOM 797 C C . ARG A 1 107 ? 17.172 19.953 4.715 1 89.19 107 ARG A C 1
ATOM 799 O O . ARG A 1 107 ? 17.656 20.406 3.678 1 89.19 107 ARG A O 1
ATOM 806 N N . ASP A 1 108 ? 15.961 19.797 4.863 1 93.62 108 ASP A N 1
ATOM 807 C CA . ASP A 1 108 ? 14.922 20.125 3.893 1 93.62 108 ASP A CA 1
ATOM 808 C C . ASP A 1 108 ? 13.727 20.781 4.574 1 93.62 108 ASP A C 1
ATOM 810 O O . ASP A 1 108 ? 12.688 20.141 4.781 1 93.62 108 ASP A O 1
ATOM 814 N N . PRO A 1 109 ? 13.914 22.109 4.859 1 95.31 109 PRO A N 1
ATOM 815 C CA . PRO A 1 109 ? 12.953 22.766 5.75 1 95.31 109 PRO A CA 1
ATOM 816 C C . PRO A 1 109 ? 11.523 22.703 5.227 1 95.31 109 PRO A C 1
ATOM 818 O O . PRO A 1 109 ? 10.586 22.484 6 1 95.31 109 PRO A O 1
ATOM 821 N N . GLY A 1 110 ? 11.273 22.922 3.904 1 96.94 110 GLY A N 1
ATOM 822 C CA . GLY A 1 110 ? 9.93 22.859 3.354 1 96.94 110 GLY A CA 1
ATOM 823 C C . GLY A 1 110 ? 9.289 21.5 3.521 1 96.94 110 GLY A C 1
ATOM 824 O O . GLY A 1 110 ? 8.133 21.391 3.941 1 96.94 110 GLY A O 1
ATOM 825 N N . ALA A 1 111 ? 10.055 20.453 3.254 1 96.81 111 ALA A N 1
ATOM 826 C CA . ALA A 1 111 ? 9.547 19.078 3.379 1 96.81 111 ALA A CA 1
ATOM 827 C C . ALA A 1 111 ? 9.312 18.719 4.84 1 96.81 111 ALA A C 1
ATOM 829 O O . ALA A 1 111 ? 8.305 18.094 5.176 1 96.81 111 ALA A O 1
ATOM 830 N N . GLU A 1 112 ? 10.281 19.125 5.633 1 96.56 112 GLU A N 1
ATOM 831 C CA . GLU A 1 112 ? 10.148 18.828 7.055 1 96.56 112 GLU A CA 1
ATOM 832 C C . GLU A 1 112 ? 8.93 19.531 7.652 1 96.56 112 GLU A C 1
ATOM 834 O O . GLU A 1 112 ? 8.258 18.984 8.523 1 96.56 112 GLU A O 1
ATOM 839 N N . LEU A 1 113 ? 8.656 20.719 7.164 1 98 113 LEU A N 1
ATOM 840 C CA . LEU A 1 113 ? 7.465 21.438 7.602 1 98 113 LEU A CA 1
ATOM 841 C C . LEU A 1 113 ? 6.199 20.703 7.168 1 98 113 LEU A C 1
ATOM 843 O O . LEU A 1 113 ? 5.266 20.547 7.961 1 98 113 LEU A O 1
ATOM 847 N N . ALA A 1 114 ? 6.148 20.234 5.961 1 98.44 114 ALA A N 1
ATOM 848 C CA . ALA A 1 114 ? 4.992 19.5 5.453 1 98.44 114 ALA A CA 1
ATOM 849 C C . ALA A 1 114 ? 4.789 18.188 6.219 1 98.44 114 ALA A C 1
ATOM 851 O O . ALA A 1 114 ? 3.658 17.828 6.551 1 98.44 114 ALA A O 1
ATOM 852 N N . LEU A 1 115 ? 5.871 17.531 6.484 1 97.19 115 LEU A N 1
ATOM 853 C CA . LEU A 1 115 ? 5.801 16.281 7.254 1 97.19 115 LEU A CA 1
ATOM 854 C C . LEU A 1 115 ? 5.293 16.547 8.664 1 97.19 115 LEU A C 1
ATOM 856 O O . LEU A 1 115 ? 4.488 15.781 9.195 1 97.19 115 LEU A O 1
ATOM 860 N N . TYR A 1 116 ? 5.797 17.609 9.242 1 97.44 116 TYR A N 1
ATOM 861 C CA . TYR A 1 116 ? 5.316 18 10.562 1 97.44 116 TYR A CA 1
ATOM 862 C C . TYR A 1 116 ? 3.814 18.25 10.547 1 97.44 116 TYR A C 1
ATOM 864 O O . TYR A 1 116 ? 3.084 17.75 11.406 1 97.44 116 TYR A O 1
ATOM 872 N N . PHE A 1 117 ? 3.406 19.031 9.594 1 98.56 117 PHE A N 1
ATOM 873 C CA . PHE A 1 117 ? 1.985 19.344 9.5 1 98.56 117 PHE A CA 1
ATOM 874 C C . PHE A 1 117 ? 1.159 18.062 9.375 1 98.56 117 PHE A C 1
ATOM 876 O O . PHE A 1 117 ? 0.11 17.938 10.008 1 98.56 117 PHE A O 1
ATOM 883 N N . TYR A 1 118 ? 1.607 17.156 8.516 1 97.75 118 TYR A N 1
ATOM 884 C CA . TYR A 1 118 ? 0.906 15.891 8.328 1 97.75 118 TYR A CA 1
ATOM 885 C C . TYR A 1 118 ? 0.763 15.141 9.648 1 97.75 118 TYR A C 1
ATOM 887 O O . TYR A 1 118 ? -0.341 14.742 10.031 1 97.75 118 TYR A O 1
ATOM 895 N N . SER A 1 119 ? 1.852 15.023 10.352 1 96.69 119 SER A N 1
ATOM 896 C CA . SER A 1 119 ? 1.859 14.305 11.625 1 96.69 119 SER A CA 1
ATOM 897 C C . SER A 1 119 ? 0.981 15 12.656 1 96.69 119 SER A C 1
ATOM 899 O O . SER A 1 119 ? 0.21 14.352 13.367 1 96.69 119 SER A O 1
ATOM 901 N N . ALA A 1 120 ? 1.106 16.297 12.695 1 97.69 120 ALA A N 1
ATOM 902 C CA . ALA A 1 120 ? 0.301 17.078 13.633 1 97.69 120 ALA A CA 1
ATOM 903 C C . ALA A 1 120 ? -1.188 16.922 13.336 1 97.69 120 ALA A C 1
ATOM 905 O O . ALA A 1 120 ? -2.008 16.844 14.25 1 97.69 120 ALA A O 1
ATOM 906 N N . SER A 1 121 ? -1.534 16.938 12.094 1 98.44 121 SER A N 1
ATOM 907 C CA . SER A 1 121 ? -2.922 16.734 11.688 1 98.44 121 SER A CA 1
ATOM 908 C C . SER A 1 121 ? -3.422 15.352 12.07 1 98.44 121 SER A C 1
ATOM 910 O O . SER A 1 121 ? -4.562 15.195 12.516 1 98.44 121 SER A O 1
ATOM 912 N N . ASN A 1 122 ? -2.584 14.359 11.859 1 97.5 122 ASN A N 1
ATOM 913 C CA . ASN A 1 122 ? -2.938 13.016 12.305 1 97.5 122 ASN A CA 1
ATOM 914 C C . ASN A 1 122 ? -3.217 12.977 13.805 1 97.5 122 ASN A C 1
ATOM 916 O O . ASN A 1 122 ? -4.195 12.367 14.242 1 97.5 122 ASN A O 1
ATOM 920 N N . ASP A 1 123 ? -2.363 13.633 14.531 1 97.31 123 ASP A N 1
ATOM 921 C CA . ASP A 1 123 ? -2.529 13.688 15.984 1 97.31 123 ASP A CA 1
ATOM 922 C C . ASP A 1 123 ? -3.844 14.367 16.359 1 97.31 123 ASP A C 1
ATOM 924 O O . ASP A 1 123 ? -4.543 13.914 17.266 1 97.31 123 ASP A O 1
ATOM 928 N N . SER A 1 124 ? -4.102 15.414 15.703 1 97.56 124 SER A N 1
ATOM 929 C CA . SER A 1 124 ? -5.344 16.141 15.953 1 97.56 124 SER A CA 1
ATOM 930 C C . SER A 1 124 ? -6.559 15.258 15.672 1 97.56 124 SER A C 1
ATOM 932 O O . SER A 1 124 ? -7.5 15.219 16.469 1 97.56 124 SER A O 1
ATOM 934 N N . LEU A 1 125 ? -6.547 14.539 14.547 1 98.06 125 LEU A N 1
ATOM 935 C CA . LEU A 1 125 ? -7.652 13.641 14.227 1 98.06 125 LEU A CA 1
ATOM 936 C C . LEU A 1 125 ? -7.793 12.555 15.289 1 98.06 125 LEU A C 1
ATOM 938 O O . LEU A 1 125 ? -8.906 12.242 15.719 1 98.06 125 LEU A O 1
ATOM 942 N N . CYS A 1 126 ? -6.711 12.031 15.664 1 96.75 126 CYS A N 1
ATOM 943 C CA . CYS A 1 126 ? -6.727 10.977 16.672 1 96.75 126 CYS A CA 1
ATOM 944 C C . CYS A 1 126 ? -7.352 11.469 17.969 1 96.75 126 CYS A C 1
ATOM 946 O O . CYS A 1 126 ? -8.102 10.742 18.625 1 96.75 126 CYS A O 1
ATOM 948 N N . ARG A 1 127 ? -7.047 12.664 18.328 1 96.44 127 ARG A N 1
ATOM 949 C CA . ARG A 1 127 ? -7.641 13.258 19.531 1 96.44 127 ARG A CA 1
ATOM 950 C C . ARG A 1 127 ? -9.156 13.367 19.391 1 96.44 127 ARG A C 1
ATOM 952 O O . ARG A 1 127 ? -9.891 13.047 20.328 1 96.44 127 ARG A O 1
ATOM 959 N N . LEU A 1 128 ? -9.57 13.781 18.266 1 96.19 128 LEU A N 1
ATOM 960 C CA . LEU A 1 128 ? -11 13.922 18.016 1 96.19 128 LEU A CA 1
ATOM 961 C C . LEU A 1 128 ? -11.695 12.562 18.047 1 96.19 128 LEU A C 1
ATOM 963 O O . LEU A 1 128 ? -12.836 12.453 18.5 1 96.19 128 LEU A O 1
ATOM 967 N N . LEU A 1 129 ? -11.031 11.57 17.562 1 95.06 129 LEU A N 1
ATOM 968 C CA . LEU A 1 129 ? -11.562 10.219 17.594 1 95.06 129 LEU A CA 1
ATOM 969 C C . LEU A 1 129 ? -11.633 9.695 19.031 1 95.06 129 LEU A C 1
ATOM 971 O O . LEU A 1 129 ? -12.625 9.086 19.422 1 95.06 129 LEU A O 1
ATOM 975 N N . ARG A 1 130 ? -10.641 9.977 19.766 1 93.06 130 ARG A N 1
ATOM 976 C CA . ARG A 1 130 ? -10.516 9.484 21.141 1 93.06 130 ARG A CA 1
ATOM 977 C C . ARG A 1 130 ? -11.508 10.172 22.062 1 93.06 130 ARG A C 1
ATOM 979 O O . ARG A 1 130 ? -12.086 9.531 22.953 1 93.06 130 ARG A O 1
ATOM 986 N N . ASP A 1 131 ? -11.727 11.406 21.859 1 92.69 131 ASP A N 1
ATOM 987 C CA . ASP A 1 131 ? -12.539 12.172 22.797 1 92.69 131 ASP A CA 1
ATOM 988 C C . ASP A 1 131 ? -14.016 12.07 22.453 1 92.69 131 ASP A C 1
ATOM 990 O O . ASP A 1 131 ? -14.859 12.664 23.125 1 92.69 131 ASP A O 1
ATOM 994 N N . GLY A 1 132 ? -14.43 11.398 21.406 1 87.12 132 GLY A N 1
ATOM 995 C CA . GLY A 1 132 ? -15.82 11.117 21.078 1 87.12 132 GLY A CA 1
ATOM 996 C C . GLY A 1 132 ? -16.453 12.18 20.219 1 87.12 132 GLY A C 1
ATOM 997 O O . GLY A 1 132 ? -17.656 12.156 19.969 1 87.12 132 GLY A O 1
ATOM 998 N N . THR A 1 133 ? -15.625 13.133 19.844 1 88.69 133 THR A N 1
ATOM 999 C CA . THR A 1 133 ? -16.141 14.156 18.938 1 88.69 133 THR A CA 1
ATOM 1000 C C . THR A 1 133 ? -16.656 13.531 17.641 1 88.69 133 THR A C 1
ATOM 1002 O O . THR A 1 133 ? -17.688 13.945 17.109 1 88.69 133 THR A O 1
ATOM 1005 N N . LEU A 1 134 ? -15.953 12.562 17.125 1 89.44 134 LEU A N 1
ATOM 1006 C CA . LEU A 1 134 ? -16.422 11.766 16 1 89.44 134 LEU A CA 1
ATOM 1007 C C . LEU A 1 134 ? -17.078 10.469 16.484 1 89.44 134 LEU A C 1
ATOM 1009 O O . LEU A 1 134 ? -16.438 9.68 17.188 1 89.44 134 LEU A O 1
ATOM 1013 N N . THR A 1 135 ? -18.297 10.281 16.141 1 85.19 135 THR A N 1
ATOM 1014 C CA . THR A 1 135 ? -19.047 9.125 16.609 1 85.19 135 THR A CA 1
ATOM 1015 C C . THR A 1 135 ? -18.469 7.836 16.031 1 85.19 135 THR A C 1
ATOM 1017 O O . THR A 1 135 ? -18.312 7.715 14.82 1 85.19 135 THR A O 1
ATOM 1020 N N . LEU A 1 136 ? -18.172 6.953 16.906 1 87.44 136 LEU A N 1
ATOM 1021 C CA . LEU A 1 136 ? -17.625 5.664 16.484 1 87.44 136 LEU A CA 1
ATOM 1022 C C . LEU A 1 136 ? -18.75 4.75 15.992 1 87.44 136 LEU A C 1
ATOM 1024 O O . LEU A 1 136 ? -19.891 4.84 16.469 1 87.44 136 LEU A O 1
ATOM 1028 N N . PRO A 1 137 ? -18.344 4.008 14.977 1 84.81 137 PRO A N 1
ATOM 1029 C CA . PRO A 1 137 ? -19.375 3.111 14.461 1 84.81 137 PRO A CA 1
ATOM 1030 C C . PRO A 1 137 ? -19.656 1.934 15.398 1 84.81 137 PRO A C 1
ATOM 1032 O O . PRO A 1 137 ? -18.766 1.519 16.141 1 84.81 137 PRO A O 1
ATOM 1035 N N . THR A 1 138 ? -20.844 1.515 15.391 1 81.25 138 THR A N 1
ATOM 1036 C CA . THR A 1 138 ? -21.203 0.271 16.062 1 81.25 138 THR A CA 1
ATOM 1037 C C . THR A 1 138 ? -21.016 -0.922 15.133 1 81.25 138 THR A C 1
ATOM 1039 O O . THR A 1 138 ? -20.047 -0.98 14.375 1 81.25 138 THR A O 1
ATOM 1042 N N . GLU A 1 139 ? -22.047 -1.692 14.836 1 77.56 139 GLU A N 1
ATOM 1043 C CA . GLU A 1 139 ? -21.859 -2.936 14.094 1 77.56 139 GLU A CA 1
ATOM 1044 C C . GLU A 1 139 ? -22.469 -2.834 12.688 1 77.56 139 GLU A C 1
ATOM 1046 O O . GLU A 1 139 ? -22.219 -3.688 11.836 1 77.56 139 GLU A O 1
ATOM 1051 N N . SER A 1 140 ? -22.953 -1.652 12.383 1 88.38 140 SER A N 1
ATOM 1052 C CA . SER A 1 140 ? -23.609 -1.644 11.086 1 88.38 140 SER A CA 1
ATOM 1053 C C . SER A 1 140 ? -22.719 -1.059 10 1 88.38 140 SER A C 1
ATOM 1055 O O . SER A 1 140 ? -21.922 -0.156 10.273 1 88.38 140 SER A O 1
ATOM 1057 N N . LYS A 1 141 ? -22.891 -1.563 8.797 1 90.06 141 LYS A N 1
ATOM 1058 C CA . LYS A 1 141 ? -22.141 -1.086 7.637 1 90.06 141 LYS A CA 1
ATOM 1059 C C . LYS A 1 141 ? -22.469 0.375 7.336 1 90.06 141 LYS A C 1
ATOM 1061 O O . LYS A 1 141 ? -21.609 1.131 6.887 1 90.06 141 LYS A O 1
ATOM 1066 N N . ALA A 1 142 ? -23.703 0.752 7.586 1 92.06 142 ALA A N 1
ATOM 1067 C CA . ALA A 1 142 ? -24.109 2.137 7.375 1 92.06 142 ALA A CA 1
ATOM 1068 C C . ALA A 1 142 ? -23.375 3.08 8.32 1 92.06 142 ALA A C 1
ATOM 1070 O O . ALA A 1 142 ? -22.891 4.141 7.91 1 92.06 142 ALA A O 1
ATOM 1071 N N . GLU A 1 143 ? -23.281 2.73 9.555 1 94.06 143 GLU A N 1
ATOM 1072 C CA . GLU A 1 143 ? -22.562 3.535 10.539 1 94.06 143 GLU A CA 1
ATOM 1073 C C . GLU A 1 143 ? -21.062 3.602 10.227 1 94.06 143 GLU A C 1
ATOM 1075 O O . GLU A 1 143 ? -20.438 4.641 10.414 1 94.06 143 GLU A O 1
ATOM 1080 N N . LEU A 1 144 ? -20.578 2.463 9.812 1 94.62 144 LEU A N 1
ATOM 1081 C CA . LEU A 1 144 ? -19.188 2.426 9.406 1 94.62 144 LEU A CA 1
ATOM 1082 C C . LEU A 1 144 ? -18.922 3.402 8.266 1 94.62 144 LEU A C 1
ATOM 1084 O O . LEU A 1 144 ? -17.938 4.145 8.289 1 94.62 144 LEU A O 1
ATOM 1088 N N . THR A 1 145 ? -19.828 3.387 7.293 1 95.62 145 THR A N 1
ATOM 1089 C CA . THR A 1 145 ? -19.703 4.277 6.148 1 95.62 145 THR A CA 1
ATOM 1090 C C . THR A 1 145 ? -19.719 5.738 6.59 1 95.62 145 THR A C 1
ATOM 1092 O O . THR A 1 145 ? -18.891 6.535 6.145 1 95.62 145 THR A O 1
ATOM 1095 N N . VAL A 1 146 ? -20.625 6.086 7.453 1 96.38 146 VAL A N 1
ATOM 1096 C CA . VAL A 1 146 ? -20.734 7.453 7.957 1 96.38 146 VAL A CA 1
ATOM 1097 C C . VAL A 1 146 ? -19.469 7.82 8.727 1 96.38 146 VAL A C 1
ATOM 1099 O O . VAL A 1 146 ? -18.922 8.914 8.547 1 96.38 146 VAL A O 1
ATOM 1102 N N . PHE A 1 147 ? -19.047 6.941 9.562 1 97 147 PHE A N 1
ATOM 1103 C CA . PHE A 1 147 ? -17.844 7.176 10.367 1 97 147 PHE A CA 1
ATOM 1104 C C . PHE A 1 147 ? -16.641 7.434 9.484 1 97 147 PHE A C 1
ATOM 1106 O O . PHE A 1 147 ? -15.922 8.422 9.672 1 97 147 PHE A O 1
ATOM 1113 N N . LEU A 1 148 ? -16.359 6.504 8.531 1 97.69 148 LEU A N 1
ATOM 1114 C CA . LEU A 1 148 ? -15.211 6.637 7.652 1 97.69 148 LEU A CA 1
ATOM 1115 C C . LEU A 1 148 ? -15.297 7.918 6.832 1 97.69 148 LEU A C 1
ATOM 1117 O O . LEU A 1 148 ? -14.289 8.617 6.656 1 97.69 148 LEU A O 1
ATOM 1121 N N . THR A 1 149 ? -16.453 8.234 6.344 1 98.06 149 THR A N 1
ATOM 1122 C CA . THR A 1 149 ? -16.656 9.461 5.578 1 98.06 149 THR A CA 1
ATOM 1123 C C . THR A 1 149 ? -16.312 10.688 6.414 1 98.06 149 THR A C 1
ATOM 1125 O O . THR A 1 149 ? -15.578 11.562 5.961 1 98.06 149 THR A O 1
ATOM 1128 N N . ASN A 1 150 ? -16.766 10.727 7.602 1 97.88 150 ASN A N 1
ATOM 1129 C CA . ASN A 1 150 ? -16.531 11.875 8.469 1 97.88 150 ASN A CA 1
ATOM 1130 C C . ASN A 1 150 ? -15.062 11.992 8.883 1 97.88 150 ASN A C 1
ATOM 1132 O O . ASN A 1 150 ? -14.531 13.094 9.008 1 97.88 150 ASN A O 1
ATOM 1136 N N . ALA A 1 151 ? -14.477 10.844 9.18 1 98.38 151 ALA A N 1
ATOM 1137 C CA . ALA A 1 151 ? -13.055 10.859 9.531 1 98.38 151 ALA A CA 1
ATOM 1138 C C . ALA A 1 151 ? -12.219 11.453 8.398 1 98.38 151 ALA A C 1
ATOM 1140 O O . ALA A 1 151 ? -11.367 12.312 8.633 1 98.38 151 ALA A O 1
ATOM 1141 N N . ILE A 1 152 ? -12.516 11.016 7.176 1 98.56 152 ILE A N 1
ATOM 1142 C CA . ILE A 1 152 ? -11.773 11.484 6.008 1 98.56 152 ILE A CA 1
ATOM 1143 C C . ILE A 1 152 ? -12.047 12.969 5.789 1 98.56 152 ILE A C 1
ATOM 1145 O O . ILE A 1 152 ? -11.125 13.75 5.555 1 98.56 152 ILE A O 1
ATOM 1149 N N . LYS A 1 153 ? -13.281 13.344 5.887 1 98.38 153 LYS A N 1
ATOM 1150 C CA . LYS A 1 153 ? -13.664 14.75 5.719 1 98.38 153 LYS A CA 1
ATOM 1151 C C . LYS A 1 153 ? -12.953 15.633 6.738 1 98.38 153 LYS A C 1
ATOM 1153 O O . LYS A 1 153 ? -12.398 16.672 6.383 1 98.38 153 LYS A O 1
ATOM 1158 N N . THR A 1 154 ? -13.016 15.203 7.945 1 98.44 154 THR A N 1
ATOM 1159 C CA . THR A 1 154 ? -12.398 15.961 9.023 1 98.44 154 THR A CA 1
ATOM 1160 C C . THR A 1 154 ? -10.906 16.156 8.773 1 98.44 154 THR A C 1
ATOM 1162 O O . THR A 1 154 ? -10.375 17.25 8.93 1 98.44 154 THR A O 1
ATOM 1165 N N . ARG A 1 155 ? -10.273 15.055 8.375 1 98.69 155 ARG A N 1
ATOM 1166 C CA . ARG A 1 155 ? -8.852 15.141 8.086 1 98.69 155 ARG A CA 1
ATOM 1167 C C . ARG A 1 155 ? -8.586 16.078 6.91 1 98.69 155 ARG A C 1
ATOM 1169 O O . ARG A 1 155 ? -7.648 16.875 6.945 1 98.69 155 ARG A O 1
ATOM 1176 N N . LEU A 1 156 ? -9.352 15.992 5.871 1 98.62 156 LEU A N 1
ATOM 1177 C CA . LEU A 1 156 ? -9.172 16.797 4.668 1 98.62 156 LEU A CA 1
ATOM 1178 C C . LEU A 1 156 ? -9.391 18.281 4.973 1 98.62 156 LEU A C 1
ATOM 1180 O O . LEU A 1 156 ? -8.703 19.141 4.418 1 98.62 156 LEU A O 1
ATOM 1184 N N . LEU A 1 157 ? -10.266 18.578 5.828 1 98.31 157 LEU A N 1
ATOM 1185 C CA . LEU A 1 157 ? -10.586 19.969 6.156 1 98.31 157 LEU A CA 1
ATOM 1186 C C . LEU A 1 157 ? -9.422 20.656 6.859 1 98.31 157 LEU A C 1
ATOM 1188 O O . LEU A 1 157 ? -9.32 21.875 6.855 1 98.31 157 LEU A O 1
ATOM 1192 N N . MET A 1 158 ? -8.547 19.922 7.422 1 98.25 158 MET A N 1
ATOM 1193 C CA . MET A 1 158 ? -7.359 20.484 8.062 1 98.25 158 MET A CA 1
ATOM 1194 C C . MET A 1 158 ? -6.426 21.109 7.023 1 98.25 158 MET A C 1
ATOM 1196 O O . MET A 1 158 ? -5.539 21.891 7.371 1 98.25 158 MET A O 1
ATOM 1200 N N . LEU A 1 159 ? -6.605 20.734 5.789 1 98.19 159 LEU A N 1
ATOM 1201 C CA . LEU A 1 159 ? -5.805 21.281 4.699 1 98.19 159 LEU A CA 1
ATOM 1202 C C . LEU A 1 159 ? -6.297 22.672 4.309 1 98.19 159 LEU A C 1
ATOM 1204 O O . LEU A 1 159 ? -5.605 23.406 3.596 1 98.19 159 LEU A O 1
ATOM 1208 N N . GLN A 1 160 ? -7.426 23.109 4.758 1 96.94 160 GLN A N 1
ATOM 1209 C CA . GLN A 1 160 ? -8.141 24.281 4.262 1 96.94 160 GLN A CA 1
ATOM 1210 C C . GLN A 1 160 ? -7.25 25.531 4.289 1 96.94 160 GLN A C 1
ATOM 1212 O O . GLN A 1 160 ? -7.172 26.266 3.303 1 96.94 160 GLN A O 1
ATOM 1217 N N . PRO A 1 161 ? -6.484 25.812 5.379 1 97.5 161 PRO A N 1
ATOM 1218 C CA . PRO A 1 161 ? -5.676 27.031 5.422 1 97.5 161 PRO A CA 1
ATOM 1219 C C . PRO A 1 161 ? -4.535 27.016 4.402 1 97.5 161 PRO A C 1
ATOM 1221 O O . PRO A 1 161 ? -3.975 28.078 4.09 1 97.5 161 PRO A O 1
ATOM 1224 N N . TYR A 1 162 ? -4.254 25.828 3.871 1 98.19 162 TYR A N 1
ATOM 1225 C CA . TYR A 1 162 ? -3.055 25.703 3.051 1 98.19 162 TYR A CA 1
ATOM 1226 C C . TYR A 1 162 ? -3.391 25.141 1.672 1 98.19 162 TYR A C 1
ATOM 1228 O O . TYR A 1 162 ? -2.504 24.703 0.942 1 98.19 162 TYR A O 1
ATOM 1236 N N . LEU A 1 163 ? -4.602 25.109 1.311 1 97.31 163 LEU A N 1
ATOM 1237 C CA . LEU A 1 163 ? -5.074 24.391 0.128 1 97.31 163 LEU A CA 1
ATOM 1238 C C . LEU A 1 163 ? -4.367 24.891 -1.127 1 97.31 163 LEU A C 1
ATOM 1240 O O . LEU A 1 163 ? -3.967 24.094 -1.979 1 97.31 163 LEU A O 1
ATOM 1244 N N . ASN A 1 164 ? -4.172 26.172 -1.236 1 96.5 164 ASN A N 1
ATOM 1245 C CA . ASN A 1 164 ? -3.559 26.75 -2.424 1 96.5 164 ASN A CA 1
ATOM 1246 C C . ASN A 1 164 ? -2.086 26.375 -2.537 1 96.5 164 ASN A C 1
ATOM 1248 O O . ASN A 1 164 ? -1.547 26.281 -3.643 1 96.5 164 ASN A O 1
ATOM 1252 N N . GLN A 1 165 ? -1.357 26.094 -1.455 1 98.31 165 GLN A N 1
ATOM 1253 C CA . GLN A 1 165 ? 0.069 25.797 -1.443 1 98.31 165 GLN A CA 1
ATOM 1254 C C . GLN A 1 165 ? 0.308 24.297 -1.322 1 98.31 165 GLN A C 1
ATOM 1256 O O . GLN A 1 165 ? 1.442 23.828 -1.446 1 98.31 165 GLN A O 1
ATOM 1261 N N . TRP A 1 166 ? -0.754 23.531 -1.189 1 98 166 TRP A N 1
ATOM 1262 C CA . TRP A 1 166 ? -0.595 22.125 -0.843 1 98 166 TRP A CA 1
ATOM 1263 C C . TRP A 1 166 ? 0.001 21.344 -2.008 1 98 166 TRP A C 1
ATOM 1265 O O . TRP A 1 166 ? 0.723 20.359 -1.802 1 98 166 TRP A O 1
ATOM 1275 N N . PRO A 1 167 ? -0.245 21.75 -3.273 1 97 167 PRO A N 1
ATOM 1276 C CA . PRO A 1 167 ? 0.438 21.031 -4.359 1 97 167 PRO A CA 1
ATOM 1277 C C . PRO A 1 167 ? 1.958 21.062 -4.215 1 97 167 PRO A C 1
ATOM 1279 O O . PRO A 1 167 ? 2.629 20.078 -4.551 1 97 167 PRO A O 1
ATOM 1282 N N . GLN A 1 168 ? 2.439 22.141 -3.666 1 97.5 168 GLN A N 1
ATOM 1283 C CA . GLN A 1 168 ? 3.871 22.219 -3.396 1 97.5 168 GLN A CA 1
ATOM 1284 C C . GLN A 1 168 ? 4.301 21.188 -2.352 1 97.5 168 GLN A C 1
ATOM 1286 O O . GLN A 1 168 ? 5.34 20.547 -2.496 1 97.5 168 GLN A O 1
ATOM 1291 N N . ALA A 1 169 ? 3.516 21.016 -1.354 1 98 169 ALA A N 1
ATOM 1292 C CA . ALA A 1 169 ? 3.799 20.047 -0.31 1 98 169 ALA A CA 1
ATOM 1293 C C . ALA A 1 169 ? 3.775 18.625 -0.872 1 98 169 ALA A C 1
ATOM 1295 O O . ALA A 1 169 ? 4.656 17.812 -0.567 1 98 169 ALA A O 1
ATOM 1296 N N . ILE A 1 170 ? 2.795 18.359 -1.705 1 96.25 170 ILE A N 1
ATOM 1297 C CA . ILE A 1 170 ? 2.701 17.047 -2.328 1 96.25 170 ILE A CA 1
ATOM 1298 C C . ILE A 1 170 ? 3.967 16.766 -3.135 1 96.25 170 ILE A C 1
ATOM 1300 O O . ILE A 1 170 ? 4.531 15.672 -3.057 1 96.25 170 ILE A O 1
ATOM 1304 N N . ALA A 1 171 ? 4.414 17.75 -3.863 1 94.44 171 ALA A N 1
ATOM 1305 C CA . ALA A 1 171 ? 5.621 17.594 -4.668 1 94.44 171 ALA A CA 1
ATOM 1306 C C . ALA A 1 171 ? 6.836 17.312 -3.789 1 94.44 171 ALA A C 1
ATOM 1308 O O . ALA A 1 171 ? 7.645 16.438 -4.098 1 94.44 171 ALA A O 1
ATOM 1309 N N . LEU A 1 172 ? 6.969 17.984 -2.67 1 96.25 172 LEU A N 1
ATOM 1310 C CA . LEU A 1 172 ? 8.078 17.797 -1.745 1 96.25 172 LEU A CA 1
ATOM 1311 C C . LEU A 1 172 ? 8.031 16.406 -1.11 1 96.25 172 LEU A C 1
ATOM 1313 O O . LEU A 1 172 ? 9.055 15.734 -1 1 96.25 172 LEU A O 1
ATOM 1317 N N . LEU A 1 173 ? 6.848 16 -0.793 1 94.12 173 LEU A N 1
ATOM 1318 C CA . LEU A 1 173 ? 6.672 14.742 -0.091 1 94.12 173 LEU A CA 1
ATOM 1319 C C . LEU A 1 173 ? 6.84 13.562 -1.046 1 94.12 173 LEU A C 1
ATOM 1321 O O . LEU A 1 173 ? 7.07 12.43 -0.609 1 94.12 173 LEU A O 1
ATOM 1325 N N . SER A 1 174 ? 6.688 13.828 -2.326 1 90.19 174 SER A N 1
ATOM 1326 C CA . SER A 1 174 ? 6.797 12.773 -3.33 1 90.19 174 SER A CA 1
ATOM 1327 C C . SER A 1 174 ? 8.25 12.492 -3.678 1 90.19 174 SER A C 1
ATOM 1329 O O . SER A 1 174 ? 8.555 11.508 -4.359 1 90.19 174 SER A O 1
ATOM 1331 N N . LYS A 1 175 ? 9.133 13.344 -3.146 1 88.25 175 LYS A N 1
ATOM 1332 C CA . LYS A 1 175 ? 10.555 13.094 -3.387 1 88.25 175 LYS A CA 1
ATOM 1333 C C . LYS A 1 175 ? 11.008 11.812 -2.684 1 88.25 175 LYS A C 1
ATOM 1335 O O . LYS A 1 175 ? 10.602 11.547 -1.552 1 88.25 175 LYS A O 1
ATOM 1340 N N . PRO A 1 176 ? 11.867 11.094 -3.256 1 81.06 176 PRO A N 1
ATOM 1341 C CA . PRO A 1 176 ? 12.32 9.812 -2.705 1 81.06 176 PRO A CA 1
ATOM 1342 C C . PRO A 1 176 ? 12.867 9.945 -1.286 1 81.06 176 PRO A C 1
ATOM 1344 O O . PRO A 1 176 ? 12.672 9.055 -0.459 1 81.06 176 PRO A O 1
ATOM 1347 N N . SER A 1 177 ? 13.492 11 -1.043 1 83.12 177 SER A N 1
ATOM 1348 C CA . SER A 1 177 ? 14.102 11.18 0.272 1 83.12 177 SER A CA 1
ATOM 1349 C C . SER A 1 177 ? 13.039 11.406 1.343 1 83.12 177 SER A C 1
ATOM 1351 O O . SER A 1 177 ? 13.281 11.164 2.527 1 83.12 177 SER A O 1
ATOM 1353 N N . ASN A 1 178 ? 11.844 11.836 0.948 1 89.56 178 ASN A N 1
ATOM 1354 C CA . ASN A 1 178 ? 10.797 12.18 1.908 1 89.56 178 ASN A CA 1
ATOM 1355 C C . ASN A 1 178 ? 9.648 11.188 1.862 1 89.56 178 ASN A C 1
ATOM 1357 O O . ASN A 1 178 ? 8.852 11.109 2.799 1 89.56 178 ASN A O 1
ATOM 1361 N N . ALA A 1 179 ? 9.641 10.398 0.816 1 86.44 179 ALA A N 1
ATOM 1362 C CA . ALA A 1 179 ? 8.5 9.539 0.514 1 86.44 179 ALA A CA 1
ATOM 1363 C C . ALA A 1 179 ? 8.289 8.508 1.613 1 86.44 179 ALA A C 1
ATOM 1365 O O . ALA A 1 179 ? 7.152 8.234 2.012 1 86.44 179 ALA A O 1
ATOM 1366 N N . PRO A 1 180 ? 9.344 7.918 2.188 1 83.94 180 PRO A N 1
ATOM 1367 C CA . PRO A 1 180 ? 9.117 6.926 3.238 1 83.94 180 PRO A CA 1
ATOM 1368 C C . PRO A 1 180 ? 8.422 7.508 4.465 1 83.94 180 PRO A C 1
ATOM 1370 O O . PRO A 1 180 ? 7.492 6.898 5 1 83.94 180 PRO A O 1
ATOM 1373 N N . GLN A 1 181 ? 8.836 8.688 4.809 1 88.06 181 GLN A N 1
ATOM 1374 C CA . GLN A 1 181 ? 8.188 9.305 5.961 1 88.06 181 GLN A CA 1
ATOM 1375 C C . GLN A 1 181 ? 6.762 9.742 5.625 1 88.06 181 GLN A C 1
ATOM 1377 O O . GLN A 1 181 ? 5.871 9.664 6.473 1 88.06 181 GLN A O 1
ATOM 1382 N N . ALA A 1 182 ? 6.598 10.211 4.43 1 91.75 182 ALA A N 1
ATOM 1383 C CA . ALA A 1 182 ? 5.254 10.57 3.986 1 91.75 182 ALA A CA 1
ATOM 1384 C C . ALA A 1 182 ? 4.324 9.359 4.008 1 91.75 182 ALA A C 1
ATOM 1386 O O . ALA A 1 182 ? 3.182 9.453 4.461 1 91.75 182 ALA A O 1
ATOM 1387 N N . LEU A 1 183 ? 4.848 8.305 3.562 1 89.25 183 LEU A N 1
ATOM 1388 C CA . LEU A 1 183 ? 4.07 7.066 3.568 1 89.25 183 LEU A CA 1
ATOM 1389 C C . LEU A 1 183 ? 3.781 6.613 4.996 1 89.25 183 LEU A C 1
ATOM 1391 O O . LEU A 1 183 ? 2.686 6.129 5.285 1 89.25 183 LEU A O 1
ATOM 1395 N N . SER A 1 184 ? 4.754 6.758 5.816 1 87.88 184 SER A N 1
ATOM 1396 C CA . SER A 1 184 ? 4.547 6.422 7.223 1 87.88 184 SER A CA 1
ATOM 1397 C C . SER A 1 184 ? 3.406 7.234 7.824 1 87.88 184 SER A C 1
ATOM 1399 O O . SER A 1 184 ? 2.568 6.695 8.547 1 87.88 184 SER A O 1
ATOM 1401 N N . ASN A 1 185 ? 3.396 8.477 7.5 1 92.69 185 ASN A N 1
ATOM 1402 C CA . ASN A 1 185 ? 2.318 9.328 7.98 1 92.69 185 ASN A CA 1
ATOM 1403 C C . ASN A 1 185 ? 0.962 8.875 7.449 1 92.69 185 ASN A C 1
ATOM 1405 O O . ASN A 1 185 ? -0.021 8.836 8.195 1 92.69 185 ASN A O 1
ATOM 1409 N N . LEU A 1 186 ? 0.929 8.547 6.215 1 94.75 186 LEU A N 1
ATOM 1410 C CA . LEU A 1 186 ? -0.31 8.07 5.605 1 94.75 186 LEU A CA 1
ATOM 1411 C C . LEU A 1 186 ? -0.79 6.789 6.277 1 94.75 186 LEU A C 1
ATOM 1413 O O . LEU A 1 186 ? -1.975 6.652 6.59 1 94.75 186 LEU A O 1
ATOM 1417 N N . MET A 1 187 ? 0.099 5.918 6.566 1 90.5 187 MET A N 1
ATOM 1418 C CA . MET A 1 187 ? -0.274 4.645 7.18 1 90.5 187 MET A CA 1
ATOM 1419 C C . MET A 1 187 ? -0.707 4.844 8.625 1 90.5 187 MET A C 1
ATOM 1421 O O . MET A 1 187 ? -1.595 4.141 9.117 1 90.5 187 MET A O 1
ATOM 1425 N N . THR A 1 188 ? -0.031 5.75 9.281 1 92.19 188 THR A N 1
ATOM 1426 C CA . THR A 1 188 ? -0.466 6.09 10.633 1 92.19 188 THR A CA 1
ATOM 1427 C C . THR A 1 188 ? -1.903 6.605 10.625 1 92.19 188 THR A C 1
ATOM 1429 O O . THR A 1 188 ? -2.717 6.203 11.461 1 92.19 188 THR A O 1
ATOM 1432 N N . LEU A 1 189 ? -2.162 7.414 9.695 1 96.31 189 LEU A N 1
ATOM 1433 C CA . LEU A 1 189 ? -3.506 7.957 9.539 1 96.31 189 LEU A CA 1
ATOM 1434 C C . LEU A 1 189 ? -4.531 6.84 9.383 1 96.31 189 LEU A C 1
ATOM 1436 O O . LEU A 1 189 ? -5.488 6.758 10.156 1 96.31 189 LEU A O 1
ATOM 1440 N N . VAL A 1 190 ? -4.324 5.992 8.438 1 94.94 190 VAL A N 1
ATOM 1441 C CA . VAL A 1 190 ? -5.352 5.008 8.117 1 94.94 190 VAL A CA 1
ATOM 1442 C C . VAL A 1 190 ? -5.391 3.928 9.195 1 94.94 190 VAL A C 1
ATOM 1444 O O . VAL A 1 190 ? -6.445 3.357 9.477 1 94.94 190 VAL A O 1
ATOM 1447 N N . ASN A 1 191 ? -4.273 3.658 9.797 1 91.25 191 ASN A N 1
ATOM 1448 C CA . ASN A 1 191 ? -4.266 2.732 10.93 1 91.25 191 ASN A CA 1
ATOM 1449 C C . ASN A 1 191 ? -5.141 3.236 12.07 1 91.25 191 ASN A C 1
ATOM 1451 O O . ASN A 1 191 ? -5.926 2.475 12.641 1 91.25 191 ASN A O 1
ATOM 1455 N N . ASP A 1 192 ? -4.988 4.48 12.406 1 94 192 ASP A N 1
ATOM 1456 C CA . ASP A 1 192 ? -5.789 5.059 13.477 1 94 192 ASP A CA 1
ATOM 1457 C C . ASP A 1 192 ? -7.277 5.02 13.141 1 94 192 ASP A C 1
ATOM 1459 O O . ASP A 1 192 ? -8.102 4.633 13.969 1 94 192 ASP A O 1
ATOM 1463 N N . VAL A 1 193 ? -7.605 5.367 11.977 1 96.62 193 VAL A N 1
ATOM 1464 C CA . VAL A 1 193 ? -9.008 5.387 11.562 1 96.62 193 VAL A CA 1
ATOM 1465 C C . VAL A 1 193 ? -9.578 3.973 11.602 1 96.62 193 VAL A C 1
ATOM 1467 O O . VAL A 1 193 ? -10.68 3.754 12.109 1 96.62 193 VAL A O 1
ATOM 1470 N N . CYS A 1 194 ? -8.844 3.035 11.07 1 93.69 194 CYS A N 1
ATOM 1471 C CA . CYS A 1 194 ? -9.289 1.648 11.094 1 93.69 194 CYS A CA 1
ATOM 1472 C C . CYS A 1 194 ? -9.438 1.147 12.531 1 93.69 194 CYS A C 1
ATOM 1474 O O . CYS A 1 194 ? -10.383 0.43 12.852 1 93.69 194 CYS A O 1
ATOM 1476 N N . TYR A 1 195 ? -8.531 1.505 13.367 1 91.56 195 TYR A N 1
ATOM 1477 C CA . TYR A 1 195 ? -8.578 1.097 14.766 1 91.56 195 TYR A CA 1
ATOM 1478 C C . TYR A 1 195 ? -9.852 1.581 15.438 1 91.56 195 TYR A C 1
ATOM 1480 O O . TYR A 1 195 ? -10.57 0.794 16.062 1 91.56 195 TYR A O 1
ATOM 1488 N N . TYR A 1 196 ? -10.117 2.801 15.234 1 94.5 196 TYR A N 1
ATOM 1489 C CA . TYR A 1 196 ? -11.281 3.383 15.891 1 94.5 196 TYR A CA 1
ATOM 1490 C C . TYR A 1 196 ? -12.57 2.973 15.195 1 94.5 196 TYR A C 1
ATOM 1492 O O . TYR A 1 196 ? -13.656 3.113 15.75 1 94.5 196 TYR A O 1
ATOM 1500 N N . ALA A 1 197 ? -12.422 2.49 13.938 1 94.38 197 ALA A N 1
ATOM 1501 C CA . ALA A 1 197 ? -13.562 1.89 13.25 1 94.38 197 ALA A CA 1
ATOM 1502 C C . ALA A 1 197 ? -13.883 0.513 13.828 1 94.38 197 ALA A C 1
ATOM 1504 O O . ALA A 1 197 ? -14.914 -0.076 13.5 1 94.38 197 ALA A O 1
ATOM 1505 N N . GLY A 1 198 ? -12.969 -0.064 14.633 1 91.88 198 GLY A N 1
ATOM 1506 C CA . GLY A 1 198 ? -13.195 -1.355 15.266 1 91.88 198 GLY A CA 1
ATOM 1507 C C . GLY A 1 198 ? -12.57 -2.508 14.5 1 91.88 198 GLY A C 1
ATOM 1508 O O . GLY A 1 198 ? -12.938 -3.666 14.711 1 91.88 198 GLY A O 1
ATOM 1509 N N . ASP A 1 199 ? -11.742 -2.115 13.594 1 88.19 199 ASP A N 1
ATOM 1510 C CA . ASP A 1 199 ? -11.109 -3.166 12.797 1 88.19 199 ASP A CA 1
ATOM 1511 C C . ASP A 1 199 ? -10.203 -4.035 13.672 1 88.19 199 ASP A C 1
ATOM 1513 O O . ASP A 1 199 ? -9.242 -3.537 14.258 1 88.19 199 ASP A O 1
ATOM 1517 N N . ARG A 1 200 ? -10.492 -5.34 13.648 1 79.94 200 ARG A N 1
ATOM 1518 C CA . ARG A 1 200 ? -9.703 -6.289 14.43 1 79.94 200 ARG A CA 1
ATOM 1519 C C . ARG A 1 200 ? -9.211 -7.438 13.547 1 79.94 200 ARG A C 1
ATOM 1521 O O . ARG A 1 200 ? -8.875 -8.508 14.055 1 79.94 200 ARG A O 1
ATOM 1528 N N . SER A 1 201 ? -9.297 -7.152 12.336 1 75.44 201 SER A N 1
ATOM 1529 C CA . SER A 1 201 ? -8.836 -8.172 11.406 1 75.44 201 SER A CA 1
ATOM 1530 C C . SER A 1 201 ? -7.344 -8.445 11.578 1 75.44 201 SER A C 1
ATOM 1532 O O . SER A 1 201 ? -6.586 -7.547 11.945 1 75.44 201 SER A O 1
ATOM 1534 N N . ILE A 1 202 ? -6.902 -9.672 11.523 1 64.44 202 ILE A N 1
ATOM 1535 C CA . ILE A 1 202 ? -5.492 -10.016 11.672 1 64.44 202 ILE A CA 1
ATOM 1536 C C . ILE A 1 202 ? -4.992 -10.695 10.398 1 64.44 202 ILE A C 1
ATOM 1538 O O . ILE A 1 202 ? -3.812 -11.039 10.297 1 64.44 202 ILE A O 1
ATOM 1542 N N . ASP A 1 203 ? -5.863 -10.844 9.484 1 67.56 203 ASP A N 1
ATOM 1543 C CA . ASP A 1 203 ? -5.5 -11.57 8.266 1 67.56 203 ASP A CA 1
ATOM 1544 C C . ASP A 1 203 ? -5.262 -10.602 7.109 1 67.56 203 ASP A C 1
ATOM 1546 O O . ASP A 1 203 ? -4.875 -9.453 7.32 1 67.56 203 ASP A O 1
ATOM 1550 N N . THR A 1 204 ? -5.41 -11.094 5.98 1 70.31 204 THR A N 1
ATOM 1551 C CA . THR A 1 204 ? -5.164 -10.359 4.746 1 70.31 204 THR A CA 1
ATOM 1552 C C . THR A 1 204 ? -6.086 -9.148 4.648 1 70.31 204 THR A C 1
ATOM 1554 O O . THR A 1 204 ? -5.793 -8.195 3.922 1 70.31 204 THR A O 1
ATOM 1557 N N . ARG A 1 205 ? -7.109 -9.062 5.453 1 80.62 205 ARG A N 1
ATOM 1558 C CA . ARG A 1 205 ? -8.047 -7.953 5.395 1 80.62 205 ARG A CA 1
ATOM 1559 C C . ARG A 1 205 ? -7.461 -6.699 6.035 1 80.62 205 ARG A C 1
ATOM 1561 O O . ARG A 1 205 ? -7.867 -5.582 5.715 1 80.62 205 ARG A O 1
ATOM 1568 N N . TRP A 1 206 ? -6.59 -7.035 7.043 1 83.31 206 TRP A N 1
ATOM 1569 C CA . TRP A 1 206 ? -5.949 -5.906 7.711 1 83.31 206 TRP A CA 1
ATOM 1570 C C . TRP A 1 206 ? -5.285 -4.977 6.703 1 83.31 206 TRP A C 1
ATOM 1572 O O . TRP A 1 206 ? -5.531 -3.77 6.703 1 83.31 206 TRP A O 1
ATOM 1582 N N . TYR A 1 207 ? -4.617 -5.555 5.762 1 77.75 207 TYR A N 1
ATOM 1583 C CA . TYR A 1 207 ? -3.877 -4.766 4.777 1 77.75 207 TYR A CA 1
ATOM 1584 C C . TYR A 1 207 ? -4.82 -4.156 3.748 1 77.75 207 TYR A C 1
ATOM 1586 O O . TYR A 1 207 ? -4.641 -3.01 3.336 1 77.75 207 TYR A O 1
ATOM 1594 N N . THR A 1 208 ? -5.672 -4.867 3.311 1 84.75 208 THR A N 1
ATOM 1595 C CA . THR A 1 208 ? -6.555 -4.406 2.244 1 84.75 208 THR A CA 1
ATOM 1596 C C . THR A 1 208 ? -7.406 -3.232 2.719 1 84.75 208 THR A C 1
ATOM 1598 O O . THR A 1 208 ? -7.637 -2.283 1.967 1 84.75 208 THR A O 1
ATOM 1601 N N . ARG A 1 209 ? -7.805 -3.295 3.965 1 89.12 209 ARG A N 1
ATOM 1602 C CA . ARG A 1 209 ? -8.617 -2.215 4.512 1 89.12 209 ARG A CA 1
ATOM 1603 C C . ARG A 1 209 ? -7.812 -0.926 4.629 1 89.12 209 ARG A C 1
ATOM 1605 O O . ARG A 1 209 ? -8.297 0.15 4.273 1 89.12 209 ARG A O 1
ATOM 1612 N N . ARG A 1 210 ? -6.621 -1.027 5.039 1 89.56 210 ARG A N 1
ATOM 1613 C CA . ARG A 1 210 ? -5.758 0.139 5.207 1 89.56 210 ARG A CA 1
ATOM 1614 C C . ARG A 1 210 ? -5.332 0.701 3.855 1 89.56 210 ARG A C 1
ATOM 1616 O O . ARG A 1 210 ? -5.309 1.918 3.662 1 89.56 210 ARG A O 1
ATOM 1623 N N . ILE A 1 211 ? -5.062 -0.153 2.934 1 88.56 211 ILE A N 1
ATOM 1624 C CA . ILE A 1 211 ? -4.688 0.306 1.601 1 88.56 211 ILE A CA 1
ATOM 1625 C C . ILE A 1 211 ? -5.895 0.938 0.914 1 88.56 211 ILE A C 1
ATOM 1627 O O . ILE A 1 211 ? -5.766 1.948 0.219 1 88.56 211 ILE A O 1
ATOM 1631 N N . GLY A 1 212 ? -7.055 0.319 1.068 1 90.12 212 GLY A N 1
ATOM 1632 C CA . GLY A 1 212 ? -8.266 0.915 0.535 1 90.12 212 GLY A CA 1
ATOM 1633 C C . GLY A 1 212 ? -8.539 2.305 1.078 1 90.12 212 GLY A C 1
ATOM 1634 O O . GLY A 1 212 ? -8.781 3.24 0.313 1 90.12 212 GLY A O 1
ATOM 1635 N N . LEU A 1 213 ? -8.414 2.369 2.375 1 95.44 213 LEU A N 1
ATOM 1636 C CA . LEU A 1 213 ? -8.656 3.66 3.01 1 95.44 213 LEU A CA 1
ATOM 1637 C C . LEU A 1 213 ? -7.609 4.68 2.586 1 95.44 213 LEU A C 1
ATOM 1639 O O . LEU A 1 213 ? -7.926 5.852 2.373 1 95.44 213 LEU A O 1
ATOM 1643 N N . ALA A 1 214 ? -6.375 4.289 2.471 1 94.38 214 ALA A N 1
ATOM 1644 C CA . ALA A 1 214 ? -5.305 5.16 1.998 1 94.38 214 ALA A CA 1
ATOM 1645 C C . ALA A 1 214 ? -5.598 5.676 0.591 1 94.38 214 ALA A C 1
ATOM 1647 O O . ALA A 1 214 ? -5.398 6.855 0.301 1 94.38 214 ALA A O 1
ATOM 1648 N N . THR A 1 215 ? -6.105 4.832 -0.202 1 92.31 215 THR A N 1
ATOM 1649 C CA . THR A 1 215 ? -6.438 5.199 -1.575 1 92.31 215 THR A CA 1
ATOM 1650 C C . THR A 1 215 ? -7.57 6.219 -1.604 1 92.31 215 THR A C 1
ATOM 1652 O O . THR A 1 215 ? -7.508 7.203 -2.348 1 92.31 215 THR A O 1
ATOM 1655 N N . ILE A 1 216 ? -8.508 5.945 -0.82 1 96.38 216 ILE A N 1
ATOM 1656 C CA . ILE A 1 216 ? -9.625 6.879 -0.745 1 96.38 216 ILE A CA 1
ATOM 1657 C C . ILE A 1 216 ? -9.125 8.242 -0.274 1 96.38 216 ILE A C 1
ATOM 1659 O O . ILE A 1 216 ? -9.461 9.273 -0.865 1 96.38 216 ILE A O 1
ATOM 1663 N N . TYR A 1 217 ? -8.375 8.242 0.729 1 97.88 217 TYR A N 1
ATOM 1664 C CA . TYR A 1 217 ? -7.898 9.508 1.269 1 97.88 217 TYR A CA 1
ATOM 1665 C C . TYR A 1 217 ? -7.098 10.281 0.223 1 97.88 217 TYR A C 1
ATOM 1667 O O . TYR A 1 217 ? -7.355 11.461 -0.017 1 97.88 217 TYR A O 1
ATOM 1675 N N . LYS A 1 218 ? -6.164 9.633 -0.368 1 95.12 218 LYS A N 1
ATOM 1676 C CA . LYS A 1 218 ? -5.293 10.312 -1.324 1 95.12 218 LYS A CA 1
ATOM 1677 C C . LYS A 1 218 ? -6.074 10.773 -2.551 1 95.12 218 LYS A C 1
ATOM 1679 O O . LYS A 1 218 ? -5.832 11.867 -3.072 1 95.12 218 LYS A O 1
ATOM 1684 N N . SER A 1 219 ? -6.957 9.969 -3.006 1 94.94 219 SER A N 1
ATOM 1685 C CA . SER A 1 219 ? -7.781 10.383 -4.133 1 94.94 219 SER A CA 1
ATOM 1686 C C . SER A 1 219 ? -8.664 11.578 -3.766 1 94.94 219 SER A C 1
ATOM 1688 O O . SER A 1 219 ? -8.82 12.508 -4.559 1 94.94 219 SER A O 1
ATOM 1690 N N . SER A 1 220 ? -9.164 11.523 -2.615 1 97.81 220 SER A N 1
ATOM 1691 C CA . SER A 1 220 ? -9.992 12.625 -2.141 1 97.81 220 SER A CA 1
ATOM 1692 C C . SER A 1 220 ? -9.18 13.914 -1.998 1 97.81 220 SER A C 1
ATOM 1694 O O . SER A 1 220 ? -9.68 15 -2.297 1 97.81 220 SER A O 1
ATOM 1696 N N . GLU A 1 221 ? -8.031 13.719 -1.493 1 97.25 221 GLU A N 1
ATOM 1697 C CA . GLU A 1 221 ? -7.117 14.852 -1.38 1 97.25 221 GLU A CA 1
ATOM 1698 C C . GLU A 1 221 ? -6.91 15.531 -2.73 1 97.25 221 GLU A C 1
ATOM 1700 O O . GLU A 1 221 ? -6.984 16.766 -2.832 1 97.25 221 GLU A O 1
ATOM 1705 N N . LEU A 1 222 ? -6.707 14.805 -3.758 1 95.19 222 LEU A N 1
ATOM 1706 C CA . LEU A 1 222 ? -6.5 15.336 -5.102 1 95.19 222 LEU A CA 1
ATOM 1707 C C . LEU A 1 222 ? -7.777 15.984 -5.633 1 95.19 222 LEU A C 1
ATOM 1709 O O . LEU A 1 222 ? -7.723 17.016 -6.301 1 95.19 222 LEU A O 1
ATOM 1713 N N . HIS A 1 223 ? -8.883 15.383 -5.293 1 95.06 223 HIS A N 1
ATOM 1714 C CA . HIS A 1 223 ? -10.164 15.969 -5.68 1 95.06 223 HIS A CA 1
ATOM 1715 C C . HIS A 1 223 ? -10.375 17.312 -5.008 1 95.06 223 HIS A C 1
ATOM 1717 O O . HIS A 1 223 ? -10.836 18.266 -5.648 1 95.06 223 HIS A O 1
ATOM 1723 N N . LEU A 1 224 ? -10.039 17.391 -3.816 1 97.81 224 LEU A N 1
ATOM 1724 C CA . LEU A 1 224 ? -10.219 18.609 -3.031 1 97.81 224 LEU A CA 1
ATOM 1725 C C . LEU A 1 224 ? -9.422 19.766 -3.629 1 97.81 224 LEU A C 1
ATOM 1727 O O . LEU A 1 224 ? -9.906 20.891 -3.682 1 97.81 224 LEU A O 1
ATOM 1731 N N . LEU A 1 225 ? -8.25 19.484 -4.109 1 96.19 225 LEU A N 1
ATOM 1732 C CA . LEU A 1 225 ? -7.359 20.5 -4.656 1 96.19 225 LEU A CA 1
ATOM 1733 C C . LEU A 1 225 ? -7.973 21.141 -5.895 1 96.19 225 LEU A C 1
ATOM 1735 O O . LEU A 1 225 ? -7.621 22.281 -6.246 1 96.19 225 LEU A O 1
ATOM 1739 N N . GLN A 1 226 ? -8.898 20.438 -6.52 1 95.12 226 GLN A N 1
ATOM 1740 C CA . GLN A 1 226 ? -9.484 20.938 -7.762 1 95.12 226 GLN A CA 1
ATOM 1741 C C . GLN A 1 226 ? -10.938 21.328 -7.559 1 95.12 226 GLN A C 1
ATOM 1743 O O . GLN A 1 226 ? -11.625 21.688 -8.516 1 95.12 226 GLN A O 1
ATOM 1748 N N . ASP A 1 227 ? -11.391 21.312 -6.414 1 96.88 227 ASP A N 1
ATOM 1749 C CA . ASP A 1 227 ? -12.812 21.453 -6.137 1 96.88 227 ASP A CA 1
ATOM 1750 C C . ASP A 1 227 ? -13.203 22.922 -6.02 1 96.88 227 ASP A C 1
ATOM 1752 O O . ASP A 1 227 ? -12.727 23.625 -5.121 1 96.88 227 ASP A O 1
ATOM 1756 N N . GLY A 1 228 ? -14.07 23.406 -6.852 1 95.5 228 GLY A N 1
ATOM 1757 C CA . GLY A 1 228 ? -14.57 24.766 -6.816 1 95.5 228 GLY A CA 1
ATOM 1758 C C . GLY A 1 228 ? -15.984 24.875 -6.293 1 95.5 228 GLY A C 1
ATOM 1759 O O . GLY A 1 228 ? -16.562 25.969 -6.27 1 95.5 228 GLY A O 1
ATOM 1760 N N . SER A 1 229 ? -16.516 23.781 -5.918 1 97.31 229 SER A N 1
ATOM 1761 C CA . SER A 1 229 ? -17.906 23.797 -5.449 1 97.31 229 SER A CA 1
ATOM 1762 C C . SER A 1 229 ? -18 24.406 -4.055 1 97.31 229 SER A C 1
ATOM 1764 O O . SER A 1 229 ? -17 24.516 -3.344 1 97.31 229 SER A O 1
ATOM 1766 N N . GLN A 1 230 ? -19.188 24.828 -3.68 1 97.19 230 GLN A N 1
ATOM 1767 C CA . GLN A 1 230 ? -19.422 25.453 -2.379 1 97.19 230 G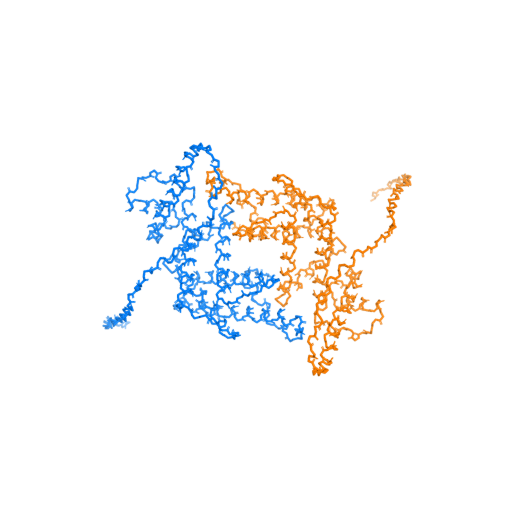LN A CA 1
ATOM 1768 C C . GLN A 1 230 ? -19.188 24.453 -1.248 1 97.19 230 GLN A C 1
ATOM 1770 O O . GLN A 1 230 ? -19.766 23.375 -1.24 1 97.19 230 GLN A O 1
ATOM 1775 N N . GLY A 1 231 ? -18.281 24.859 -0.4 1 97.19 231 GLY A N 1
ATOM 1776 C CA . GLY A 1 231 ? -18.031 24.016 0.762 1 97.19 231 GLY A CA 1
ATOM 1777 C C . GLY A 1 231 ? -17.453 22.672 0.405 1 97.19 231 GLY A C 1
ATOM 1778 O O . GLY A 1 231 ? -17.625 21.703 1.146 1 97.19 231 GLY A O 1
ATOM 1779 N N . TYR A 1 232 ? -16.984 22.547 -0.79 1 98 232 TYR A N 1
ATOM 1780 C CA . TYR A 1 232 ? -16.328 21.344 -1.291 1 98 232 TYR A CA 1
ATOM 1781 C C . TYR A 1 232 ? -17.328 20.203 -1.446 1 98 232 TYR A C 1
ATOM 1783 O O . TYR A 1 232 ? -17 19.031 -1.173 1 98 232 TYR A O 1
ATOM 1791 N N . ASP A 1 233 ? -18.5 20.516 -1.839 1 98.12 233 ASP A N 1
ATOM 1792 C CA . ASP A 1 233 ? -19.578 19.547 -1.943 1 98.12 233 ASP A CA 1
ATOM 1793 C C . ASP A 1 233 ? -19.234 18.422 -2.908 1 98.12 233 ASP A C 1
ATOM 1795 O O . ASP A 1 233 ? -19.578 17.25 -2.672 1 98.12 233 ASP A O 1
ATOM 1799 N N . ASP A 1 234 ? -18.625 18.734 -3.943 1 98.06 234 ASP A N 1
ATOM 1800 C CA . ASP A 1 234 ? -18.234 17.719 -4.91 1 98.06 234 ASP A CA 1
ATOM 1801 C C . ASP A 1 234 ? -17.266 16.719 -4.289 1 98.06 234 ASP A C 1
ATOM 1803 O O . ASP A 1 234 ? -17.375 15.508 -4.516 1 98.06 234 ASP A O 1
ATOM 1807 N N . THR A 1 235 ? -16.312 17.188 -3.539 1 98.31 235 THR A N 1
ATOM 1808 C CA . THR A 1 235 ? -15.359 16.297 -2.873 1 98.31 235 THR A CA 1
ATOM 1809 C C . THR A 1 235 ? -16.078 15.422 -1.847 1 98.31 235 THR A C 1
ATOM 1811 O O . THR A 1 235 ? -15.789 14.227 -1.741 1 98.31 235 THR A O 1
ATOM 1814 N N . TRP A 1 236 ? -17.062 15.984 -1.171 1 98.38 236 TRP A N 1
ATOM 1815 C CA . TRP A 1 236 ? -17.766 15.211 -0.153 1 98.38 236 TRP A CA 1
ATOM 1816 C C . TRP A 1 236 ? -18.594 14.094 -0.79 1 98.38 236 TRP A C 1
ATOM 1818 O O . TRP A 1 236 ? -18.641 12.977 -0.272 1 98.38 236 TRP A O 1
ATOM 1828 N N . LYS A 1 237 ? -19.188 14.344 -1.91 1 98.12 237 LYS A N 1
ATOM 1829 C CA . LYS A 1 237 ? -19.906 13.312 -2.65 1 98.12 237 LYS A CA 1
ATOM 1830 C C . LYS A 1 237 ? -18.953 12.211 -3.117 1 98.12 237 LYS A C 1
ATOM 1832 O O . LYS A 1 237 ? -19.281 11.031 -3.037 1 98.12 237 LYS A O 1
ATOM 1837 N N . PHE A 1 238 ? -17.844 12.703 -3.604 1 97.94 238 PHE A N 1
ATOM 1838 C CA . PHE A 1 238 ? -16.828 11.734 -4.027 1 97.94 238 PHE A CA 1
ATOM 1839 C C . PHE A 1 238 ? -16.422 10.836 -2.867 1 97.94 238 PHE A C 1
ATOM 1841 O O . PHE A 1 238 ? -16.375 9.609 -3.004 1 97.94 238 PHE A O 1
ATOM 1848 N N . VAL A 1 239 ? -16.094 11.414 -1.693 1 98.44 239 VAL A N 1
ATOM 1849 C CA . VAL A 1 239 ? -15.648 10.672 -0.516 1 98.44 239 VAL A CA 1
ATOM 1850 C C . VAL A 1 239 ? -16.703 9.648 -0.124 1 98.44 239 VAL A C 1
ATOM 1852 O O . VAL A 1 239 ? -16.391 8.469 0.094 1 98.44 239 VAL A O 1
ATOM 1855 N N . ARG A 1 240 ? -17.938 10.062 -0.069 1 97.88 240 ARG A N 1
ATOM 1856 C CA . ARG A 1 240 ? -19.016 9.172 0.338 1 97.88 240 ARG A CA 1
ATOM 1857 C C . ARG A 1 240 ? -19.156 7.992 -0.618 1 97.88 240 ARG A C 1
ATOM 1859 O O . ARG A 1 240 ? -19.266 6.848 -0.183 1 97.88 240 ARG A O 1
ATOM 1866 N N . ARG A 1 241 ? -19.125 8.266 -1.829 1 97.19 241 ARG A N 1
ATOM 1867 C CA . ARG A 1 241 ? -19.234 7.215 -2.834 1 97.19 241 ARG A CA 1
ATOM 1868 C C . ARG A 1 241 ? -18.062 6.242 -2.748 1 97.19 241 ARG A C 1
ATOM 1870 O O . ARG A 1 241 ? -18.25 5.027 -2.816 1 97.19 241 ARG A O 1
ATOM 1877 N N . ALA A 1 242 ? -16.906 6.824 -2.639 1 95.69 242 ALA A N 1
ATOM 1878 C CA . ALA A 1 242 ? -15.703 5.996 -2.564 1 95.69 242 ALA A CA 1
ATOM 1879 C C . ALA A 1 242 ? -15.734 5.094 -1.335 1 95.69 242 ALA A C 1
ATOM 1881 O O . ALA A 1 242 ? -15.367 3.92 -1.409 1 95.69 242 ALA A O 1
ATOM 1882 N N . VAL A 1 243 ? -16.156 5.613 -0.235 1 97.25 243 VAL A N 1
ATOM 1883 C CA . VAL A 1 243 ? -16.234 4.848 1.004 1 97.25 243 VAL A CA 1
ATOM 1884 C C . VAL A 1 243 ? -17.281 3.744 0.867 1 97.25 243 VAL A C 1
ATOM 1886 O O . VAL A 1 243 ? -17.031 2.598 1.249 1 97.25 243 VAL A O 1
ATOM 1889 N N . GLU A 1 244 ? -18.422 4.039 0.326 1 95.31 244 GLU A N 1
ATOM 1890 C CA . GLU A 1 244 ? -19.484 3.051 0.121 1 95.31 244 GLU A CA 1
ATOM 1891 C C . GLU A 1 244 ? -18.984 1.891 -0.742 1 95.31 244 GLU A C 1
ATOM 1893 O O . GLU A 1 244 ? -19.234 0.726 -0.423 1 95.31 244 GLU A O 1
ATOM 1898 N N . GLU A 1 245 ? -18.359 2.217 -1.745 1 89.88 245 GLU A N 1
ATOM 1899 C CA . GLU A 1 245 ? -17.828 1.193 -2.641 1 89.88 245 GLU A CA 1
ATOM 1900 C C . GLU A 1 245 ? -16.797 0.313 -1.931 1 89.88 245 GLU A C 1
ATOM 1902 O O . GLU A 1 245 ? -16.797 -0.907 -2.105 1 89.88 245 GLU A O 1
ATOM 1907 N N . CYS A 1 246 ? -15.961 0.96 -1.207 1 90.12 246 CYS A N 1
ATOM 1908 C CA . CYS A 1 246 ? -14.922 0.219 -0.504 1 90.12 246 CYS A CA 1
ATOM 1909 C C . CYS A 1 246 ? -15.523 -0.703 0.549 1 90.12 246 CYS A C 1
ATOM 1911 O O . CYS A 1 246 ? -15.078 -1.84 0.713 1 90.12 246 CYS A O 1
ATOM 1913 N N . VAL A 1 247 ? -16.5 -0.242 1.229 1 90.06 247 VAL A N 1
ATOM 1914 C CA . VAL A 1 247 ? -17.172 -1.043 2.254 1 90.06 247 VAL A CA 1
ATOM 1915 C C . VAL A 1 247 ? -17.891 -2.223 1.604 1 90.06 247 VAL A C 1
ATOM 1917 O O . VAL A 1 247 ? -17.875 -3.336 2.133 1 90.06 247 VAL A O 1
ATOM 1920 N N . LYS A 1 248 ? -18.453 -2.016 0.492 1 85.94 248 LYS A N 1
ATOM 1921 C CA . LYS A 1 248 ? -19.109 -3.088 -0.248 1 85.94 248 LYS A CA 1
ATOM 1922 C C . LYS A 1 248 ? -18.094 -4.152 -0.684 1 85.94 248 LYS A C 1
ATOM 1924 O O . LYS A 1 248 ? -18.344 -5.348 -0.534 1 85.94 248 LYS A O 1
ATOM 1929 N N . LEU A 1 249 ? -17.016 -3.705 -1.183 1 82.12 249 LEU A N 1
ATOM 1930 C CA . LEU A 1 249 ? -15.977 -4.625 -1.637 1 82.12 249 LEU A CA 1
ATOM 1931 C C . LEU A 1 249 ? -15.414 -5.434 -0.47 1 82.12 249 LEU A C 1
ATOM 1933 O O . LEU A 1 249 ? -15.156 -6.629 -0.609 1 82.12 249 LEU A O 1
ATOM 1937 N N . ASP A 1 250 ? -15.219 -4.762 0.617 1 83.44 250 ASP A N 1
ATOM 1938 C CA . ASP A 1 250 ? -14.719 -5.438 1.812 1 83.44 250 ASP A CA 1
ATOM 1939 C C . ASP A 1 250 ? -15.688 -6.527 2.27 1 83.44 250 ASP A C 1
ATOM 1941 O O . ASP A 1 250 ? -15.266 -7.602 2.699 1 83.44 250 ASP A O 1
ATOM 1945 N N . SER A 1 251 ? -16.938 -6.25 2.146 1 79.25 251 SER A N 1
ATOM 1946 C CA . SER A 1 251 ? -17.953 -7.215 2.535 1 79.25 251 SER A CA 1
ATOM 1947 C C . SER A 1 251 ? -17.938 -8.438 1.624 1 79.25 251 SER A C 1
ATOM 1949 O O . SER A 1 251 ? -18.203 -9.555 2.07 1 79.25 251 SER A O 1
ATOM 1951 N N . MET A 1 252 ? -17.562 -8.211 0.421 1 72.62 252 MET A N 1
ATOM 1952 C CA . MET A 1 252 ? -17.453 -9.312 -0.525 1 72.62 252 MET A CA 1
ATOM 1953 C C . MET A 1 252 ? -16.297 -10.234 -0.172 1 72.62 252 MET A C 1
ATOM 1955 O O . MET A 1 252 ? -16.359 -11.445 -0.382 1 72.62 252 MET A O 1
ATOM 1959 N N . LEU A 1 253 ? -15.281 -9.68 0.255 1 69.38 253 LEU A N 1
ATOM 1960 C CA . LEU A 1 253 ? -14.109 -10.453 0.643 1 69.38 253 LEU A CA 1
ATOM 1961 C C . LEU A 1 253 ? -14.391 -11.297 1.881 1 69.38 253 LEU A C 1
ATOM 1963 O O . LEU A 1 253 ? -13.82 -12.375 2.049 1 69.38 253 LEU A O 1
ATOM 1967 N N . GLU A 1 254 ? -15.203 -10.68 2.744 1 66.38 254 GLU A N 1
ATOM 1968 C CA . GLU A 1 254 ? -15.602 -11.43 3.934 1 66.38 254 GLU A CA 1
ATOM 1969 C C . GLU A 1 254 ? -16.469 -12.633 3.564 1 66.38 254 GLU A C 1
ATOM 1971 O O . GLU A 1 254 ? -16.344 -13.703 4.156 1 66.38 254 GLU A O 1
ATOM 1976 N N . SER A 1 255 ? -17.406 -12.242 2.621 1 57.38 255 SER A N 1
ATOM 1977 C CA . SER A 1 255 ? -18.375 -13.289 2.252 1 57.38 255 SER A CA 1
ATOM 1978 C C . SER A 1 255 ? -17.719 -14.336 1.354 1 57.38 255 SER A C 1
ATOM 1980 O O . SER A 1 255 ? -18.172 -15.484 1.317 1 57.38 255 SER A O 1
ATOM 1982 N N . ASN A 1 256 ? -16.906 -13.812 0.288 1 50.97 256 ASN A N 1
ATOM 1983 C CA . ASN A 1 256 ? -16.359 -14.797 -0.635 1 50.97 256 ASN A CA 1
ATOM 1984 C C . ASN A 1 256 ? -15.625 -15.914 0.108 1 50.97 256 ASN A C 1
ATOM 1986 O O . ASN A 1 256 ? -15.305 -16.953 -0.479 1 50.97 256 ASN A O 1
ATOM 1990 N N . THR A 1 257 ? -15.32 -15.797 1.251 1 40.78 257 THR A N 1
ATOM 1991 C CA . THR A 1 257 ? -15.25 -17.156 1.76 1 40.78 257 THR A CA 1
ATOM 1992 C C . THR A 1 257 ? -16.594 -17.859 1.598 1 40.78 257 THR A C 1
ATOM 1994 O O . THR A 1 257 ? -16.641 -19.047 1.276 1 40.78 257 THR A O 1
ATOM 1997 N N . GLN A 1 258 ? -17.891 -17.297 1.87 1 35.41 258 GLN A N 1
ATOM 1998 C CA . GLN A 1 258 ? -19.172 -17.969 1.631 1 35.41 258 GLN A CA 1
ATOM 1999 C C . GLN A 1 258 ? -19.75 -17.578 0.272 1 35.41 258 GLN A C 1
ATOM 2001 O O . GLN A 1 258 ? -20.312 -18.422 -0.434 1 35.41 258 GLN A O 1
ATOM 2006 N N . LEU A 1 259 ? -20.094 -16.172 -0.183 1 34 259 LEU A N 1
ATOM 2007 C CA . LEU A 1 259 ? -21.016 -15.68 -1.201 1 34 259 LEU A CA 1
ATOM 2008 C C . LEU A 1 259 ? -20.281 -15.453 -2.523 1 34 259 LEU A C 1
ATOM 2010 O O . LEU A 1 259 ? -19.547 -14.477 -2.668 1 34 259 LEU A O 1
ATOM 2014 N N . ALA A 1 260 ? -19.5 -16.141 -3.359 1 33.19 260 ALA A N 1
ATOM 2015 C CA . ALA A 1 260 ? -19.031 -16.016 -4.738 1 33.19 260 ALA A CA 1
ATOM 2016 C C . ALA A 1 260 ? -20.141 -15.484 -5.648 1 33.19 260 ALA A C 1
ATOM 2018 O O . ALA A 1 260 ? -19.906 -15.266 -6.84 1 33.19 260 ALA A O 1
ATOM 2019 N N . LYS A 1 261 ? -21.469 -15.453 -5.504 1 29.58 261 LYS A N 1
ATOM 2020 C CA . LYS A 1 261 ? -22.438 -15.336 -6.594 1 29.58 261 LYS A CA 1
ATOM 2021 C C . LYS A 1 261 ? -22.516 -13.898 -7.109 1 29.58 261 LYS A C 1
ATOM 2023 O O . LYS A 1 261 ? -22.578 -13.672 -8.32 1 29.58 261 LYS A O 1
ATOM 2028 N N . ASP A 1 262 ? -23.031 -12.758 -6.43 1 28.88 262 ASP A N 1
ATOM 2029 C CA . ASP A 1 262 ? -23.781 -11.648 -7 1 28.88 262 ASP A CA 1
ATOM 2030 C C . ASP A 1 262 ? -22.859 -10.5 -7.398 1 28.88 262 ASP A C 1
ATOM 2032 O O . ASP A 1 262 ? -23.312 -9.508 -7.98 1 28.88 262 ASP A O 1
ATOM 2036 N N . VAL A 1 263 ? -21.656 -10.18 -7.008 1 29.84 263 VAL A N 1
ATOM 2037 C CA . VAL A 1 263 ? -21.125 -8.828 -6.906 1 29.84 263 VAL A CA 1
ATOM 2038 C C . VAL A 1 263 ? -20.406 -8.453 -8.195 1 29.84 263 VAL A C 1
ATOM 2040 O O . VAL A 1 263 ? -19.688 -7.453 -8.25 1 29.84 263 VAL A O 1
ATOM 2043 N N . VAL A 1 264 ? -20.672 -8.867 -9.438 1 28.23 264 VAL A N 1
ATOM 2044 C CA . VAL A 1 264 ? -19.922 -8.688 -10.68 1 28.23 264 VAL A CA 1
ATOM 2045 C C . VAL A 1 264 ? -19.922 -7.211 -11.07 1 28.23 264 VAL A C 1
ATOM 2047 O O . VAL A 1 264 ? -18.984 -6.734 -11.711 1 28.23 264 VAL A O 1
ATOM 2050 N N . THR A 1 265 ? -20.984 -6.352 -11.031 1 26.23 265 THR A N 1
ATOM 2051 C CA . THR A 1 265 ? -21.172 -5.27 -11.992 1 26.23 265 THR A CA 1
ATOM 2052 C C . THR A 1 265 ? -20.266 -4.086 -11.664 1 26.23 265 THR A C 1
ATOM 2054 O O . THR A 1 265 ? -19.703 -3.461 -12.562 1 26.23 265 THR A O 1
ATOM 2057 N N . ALA A 1 266 ? -20.219 -3.467 -10.445 1 28.45 266 ALA A N 1
ATOM 2058 C CA . ALA A 1 266 ? -20.016 -2.033 -10.25 1 28.45 266 ALA A CA 1
ATOM 2059 C C . ALA A 1 266 ? -18.531 -1.695 -10.188 1 28.45 266 ALA A C 1
ATOM 2061 O O . ALA A 1 266 ? -18.156 -0.521 -10.195 1 28.45 266 ALA A O 1
ATOM 2062 N N . SER A 1 267 ? -17.5 -2.533 -10.133 1 31.06 267 SER A N 1
ATOM 2063 C CA . SER A 1 267 ? -16.25 -2.213 -9.469 1 31.06 267 SER A CA 1
ATOM 2064 C C . SER A 1 267 ? -15.258 -1.566 -10.445 1 31.06 267 SER A C 1
ATOM 2066 O O . SER A 1 267 ? -14.164 -1.163 -10.047 1 31.06 267 SER A O 1
ATOM 2068 N N . VAL A 1 268 ? -15.438 -1.594 -11.734 1 31.23 268 VAL A N 1
ATOM 2069 C CA . VAL A 1 268 ? -14.391 -1.237 -12.688 1 31.23 268 VAL A CA 1
ATOM 2070 C C . VAL A 1 268 ? -14.117 0.263 -12.617 1 31.23 268 VAL A C 1
ATOM 2072 O O . VAL A 1 268 ? -12.961 0.693 -12.688 1 31.23 268 VAL A O 1
ATOM 2075 N N . SER A 1 269 ? -15.133 1.155 -12.477 1 30.47 269 SER A N 1
ATOM 2076 C CA . SER A 1 269 ? -14.945 2.588 -12.68 1 30.47 269 SER A CA 1
ATOM 2077 C C . SER A 1 269 ? -14.086 3.199 -11.578 1 30.47 269 SER A C 1
ATOM 2079 O O . SER A 1 269 ? -13.367 4.172 -11.82 1 30.47 269 SER A O 1
ATOM 2081 N N . THR A 1 270 ? -14.188 2.662 -10.438 1 31.28 270 THR A N 1
ATOM 2082 C CA . THR A 1 270 ? -13.641 3.383 -9.289 1 31.28 270 THR A CA 1
ATOM 2083 C C . THR A 1 270 ? -12.125 3.23 -9.227 1 31.28 270 THR A C 1
ATOM 2085 O O . THR A 1 270 ? -11.406 4.191 -8.93 1 31.28 270 THR A O 1
ATOM 2088 N N . ALA A 1 271 ? -11.586 2.01 -9.477 1 30.53 271 ALA A N 1
ATOM 2089 C CA . ALA A 1 271 ? -10.133 1.904 -9.367 1 30.53 271 ALA A CA 1
ATOM 2090 C C . ALA A 1 271 ? -9.438 2.744 -10.438 1 30.53 271 ALA A C 1
ATOM 2092 O O . ALA A 1 271 ? -8.406 3.361 -10.18 1 30.53 271 ALA A O 1
ATOM 2093 N N . LYS A 1 272 ? -9.961 2.826 -11.617 1 36.97 272 LYS A N 1
ATOM 2094 C CA . LYS A 1 272 ? -9.453 3.631 -12.727 1 36.97 272 LYS A CA 1
ATOM 2095 C C . LYS A 1 272 ? -9.367 5.105 -12.336 1 36.97 272 LYS A C 1
ATOM 2097 O O . LYS A 1 272 ? -8.391 5.785 -12.68 1 36.97 272 LYS A O 1
ATOM 2102 N N . ASN A 1 273 ? -10.461 5.637 -11.828 1 34.53 273 ASN A N 1
ATOM 2103 C CA . ASN A 1 273 ? -10.531 7.02 -11.367 1 34.53 273 ASN A CA 1
ATOM 2104 C C . ASN A 1 273 ? -9.516 7.297 -10.266 1 34.53 273 ASN A C 1
ATOM 2106 O O . ASN A 1 273 ? -8.922 8.375 -10.219 1 34.53 273 ASN A O 1
ATOM 2110 N N . ILE A 1 274 ? -9.422 6.43 -9.352 1 31.95 274 ILE A N 1
ATOM 2111 C CA . ILE A 1 274 ? -8.484 6.703 -8.266 1 31.95 274 ILE A CA 1
ATOM 2112 C C . ILE A 1 274 ? -7.055 6.703 -8.805 1 31.95 274 ILE A C 1
ATOM 2114 O O . ILE A 1 274 ? -6.262 7.586 -8.477 1 31.95 274 ILE A O 1
ATOM 2118 N N . LEU A 1 275 ? -6.703 5.551 -9.531 1 35.09 275 LEU A N 1
ATOM 2119 C CA . LEU A 1 275 ? -5.32 5.496 -9.992 1 35.09 275 LEU A CA 1
ATOM 2120 C C . LEU A 1 275 ? -5.141 6.344 -11.25 1 35.09 275 LEU A C 1
ATOM 2122 O O . LEU A 1 275 ? -4.035 6.43 -11.789 1 35.09 275 LEU A O 1
ATOM 2126 N N . GLY A 1 276 ? -5.938 7.297 -11.562 1 33.88 276 GLY A N 1
ATOM 2127 C CA . GLY A 1 276 ? -5.832 8.164 -12.727 1 33.88 276 GLY A CA 1
ATOM 2128 C C . GLY A 1 276 ? -5.32 7.449 -13.961 1 33.88 276 GLY A C 1
ATOM 2129 O O . GLY A 1 276 ? -4.758 8.078 -14.867 1 33.88 276 GLY A O 1
ATOM 2130 N N . LEU A 1 277 ? -5.188 6.137 -14.023 1 32.19 277 LEU A N 1
ATOM 2131 C CA . LEU A 1 277 ? -4.648 5.5 -15.219 1 32.19 277 LEU A CA 1
ATOM 2132 C C . LEU A 1 277 ? -5.672 5.5 -16.344 1 32.19 277 LEU A C 1
ATOM 2134 O O . LEU A 1 277 ? -6.785 4.996 -16.172 1 32.19 277 LEU A O 1
ATOM 2138 N N . THR A 1 278 ? -5.898 6.625 -17.047 1 31.42 278 THR A N 1
ATOM 2139 C CA . THR A 1 278 ? -6.637 6.707 -18.297 1 31.42 278 THR A CA 1
ATOM 2140 C C . THR A 1 278 ? -6.074 5.73 -19.328 1 31.42 278 THR A C 1
ATOM 2142 O O . THR A 1 278 ? -4.895 5.809 -19.672 1 31.42 278 THR A O 1
ATOM 2145 N N . TRP A 1 279 ? -6.438 4.492 -19.344 1 29.25 279 TRP A N 1
ATOM 2146 C CA . TRP A 1 279 ? -6.133 3.756 -20.562 1 29.25 279 TRP A CA 1
ATOM 2147 C C . TRP A 1 279 ? -6.832 4.383 -21.766 1 29.25 279 TRP A C 1
ATOM 2149 O O . TRP A 1 279 ? -8.047 4.613 -21.75 1 29.25 279 TRP A O 1
ATOM 2159 N N . ASN A 1 280 ? -6.156 5.258 -22.469 1 24.91 280 ASN A N 1
ATOM 2160 C CA . ASN A 1 280 ? -6.645 5.617 -23.797 1 24.91 280 ASN A CA 1
ATOM 2161 C C . ASN A 1 280 ? -7.086 4.391 -24.594 1 24.91 280 ASN A C 1
ATOM 2163 O O . ASN A 1 280 ? -6.359 3.395 -24.656 1 24.91 280 ASN A O 1
ATOM 2167 N N . ARG A 1 281 ? -8.312 4.199 -24.844 1 25.41 281 ARG A N 1
ATOM 2168 C CA . ARG A 1 281 ? -8.711 3.484 -26.062 1 25.41 281 ARG A CA 1
ATOM 2169 C C . ARG A 1 281 ? -8.047 4.074 -27.297 1 25.41 281 ARG A C 1
ATOM 2171 O O . ARG A 1 281 ? -7.984 5.297 -27.453 1 25.41 281 ARG A O 1
ATOM 2178 N N . MET B 1 1 ? 19.906 -11.141 -63.938 1 18.11 1 MET B N 1
ATOM 2179 C CA . MET B 1 1 ? 20.766 -12.258 -64.312 1 18.11 1 MET B CA 1
ATOM 2180 C C . MET B 1 1 ? 21.438 -12.875 -63.094 1 18.11 1 MET B C 1
ATOM 2182 O O . MET B 1 1 ? 22.281 -13.758 -63.219 1 18.11 1 MET B O 1
ATOM 2186 N N . PHE B 1 2 ? 21.625 -12.141 -62.031 1 20.52 2 PHE B N 1
ATOM 2187 C CA . PHE B 1 2 ? 22.75 -12.422 -61.156 1 20.52 2 PHE B CA 1
ATOM 2188 C C . PHE B 1 2 ? 22.641 -13.836 -60.594 1 20.52 2 PHE B C 1
ATOM 2190 O O . PHE B 1 2 ? 21.562 -14.281 -60.188 1 20.52 2 PHE B O 1
ATOM 2197 N N . CYS B 1 3 ? 23.672 -14.516 -60.531 1 17.84 3 CYS B N 1
ATOM 2198 C CA . CYS B 1 3 ? 24.234 -15.859 -60.531 1 17.84 3 CYS B CA 1
ATOM 2199 C C . CYS B 1 3 ? 23.922 -16.609 -59.25 1 17.84 3 CYS B C 1
ATOM 2201 O O . CYS B 1 3 ? 23.578 -15.984 -58.25 1 17.84 3 CYS B O 1
ATOM 2203 N N . ARG B 1 4 ? 24.656 -17.828 -58.938 1 17.36 4 ARG B N 1
ATOM 2204 C CA . ARG B 1 4 ? 24.656 -19.266 -58.688 1 17.36 4 ARG B CA 1
ATOM 2205 C C . ARG B 1 4 ? 24.938 -19.562 -57.219 1 17.36 4 ARG B C 1
ATOM 2207 O O . ARG B 1 4 ? 24.656 -20.656 -56.719 1 17.36 4 ARG B O 1
ATOM 2214 N N . VAL B 1 5 ? 25.734 -18.734 -56.469 1 17.64 5 VAL B N 1
ATOM 2215 C CA . VAL B 1 5 ? 26.859 -19.469 -55.875 1 17.64 5 VAL B CA 1
ATOM 2216 C C . VAL B 1 5 ? 26.344 -20.484 -54.875 1 17.64 5 VAL B C 1
ATOM 2218 O O . VAL B 1 5 ? 25.234 -20.328 -54.344 1 17.64 5 VAL B O 1
ATOM 2221 N N . LEU B 1 6 ? 27.312 -21.172 -54.031 1 17.38 6 LEU B N 1
ATOM 2222 C CA . LEU B 1 6 ? 27.766 -22.453 -53.5 1 17.38 6 LEU B CA 1
ATOM 2223 C C . LEU B 1 6 ? 27.109 -22.766 -52.188 1 17.38 6 LEU B C 1
ATOM 2225 O O . LEU B 1 6 ? 26.703 -21.844 -51.438 1 17.38 6 LEU B O 1
ATOM 2229 N N . SER B 1 7 ? 26.875 -24.109 -51.688 1 16.42 7 SER B N 1
ATOM 2230 C CA . SER B 1 7 ? 26.219 -25.219 -51.031 1 16.42 7 SER B CA 1
ATOM 2231 C C . SER B 1 7 ? 26.781 -25.422 -49.625 1 16.42 7 SER B C 1
ATOM 2233 O O . SER B 1 7 ? 26.5 -26.438 -48.969 1 16.42 7 SER B O 1
ATOM 2235 N N . LYS B 1 8 ? 27.578 -24.484 -49.031 1 17.25 8 LYS B N 1
ATOM 2236 C CA . LYS B 1 8 ? 28.547 -25.062 -48.094 1 17.25 8 LYS B CA 1
ATOM 2237 C C . LYS B 1 8 ? 27.844 -25.828 -47 1 17.25 8 LYS B C 1
ATOM 2239 O O . LYS B 1 8 ? 26.938 -25.312 -46.344 1 17.25 8 LYS B O 1
ATOM 2244 N N . SER B 1 9 ? 28.031 -27.219 -46.594 1 16.59 9 SER B N 1
ATOM 2245 C CA . SER B 1 9 ? 27.641 -28.484 -46 1 16.59 9 SER B CA 1
ATOM 2246 C C . SER B 1 9 ? 27.859 -28.484 -44.5 1 16.59 9 SER B C 1
ATOM 2248 O O . SER B 1 9 ? 27.281 -29.312 -43.781 1 16.59 9 SER B O 1
ATOM 2250 N N . GLY B 1 10 ? 28.844 -27.812 -43.844 1 17.34 10 GLY B N 1
ATOM 2251 C CA . GLY B 1 10 ? 29.594 -28.656 -42.938 1 17.34 10 GLY B CA 1
ATOM 2252 C C . GLY B 1 10 ? 28.781 -29.141 -41.75 1 17.34 10 GLY B C 1
ATOM 2253 O O . GLY B 1 10 ? 27.719 -28.578 -41.438 1 17.34 10 GLY B O 1
ATOM 2254 N N . ASN B 1 11 ? 29.266 -30.266 -40.844 1 16.38 11 ASN B N 1
ATOM 2255 C CA . ASN B 1 11 ? 29.109 -31.453 -40 1 16.38 11 ASN B CA 1
ATOM 2256 C C . ASN B 1 11 ? 28.953 -31.109 -38.531 1 16.38 11 ASN B C 1
ATOM 2258 O O . ASN B 1 11 ? 29.062 -31.969 -37.656 1 16.38 11 ASN B O 1
ATOM 2262 N N . PHE B 1 12 ? 28.625 -30 -37.969 1 17 12 PHE B N 1
ATOM 2263 C CA . PHE B 1 12 ? 29.062 -29.875 -36.594 1 17 12 PHE B CA 1
ATOM 2264 C C . PHE B 1 12 ? 28.312 -30.859 -35.688 1 17 12 PHE B C 1
ATOM 2266 O O . PHE B 1 12 ? 27.094 -30.812 -35.594 1 17 12 PHE B O 1
ATOM 2273 N N . ALA B 1 13 ? 28.938 -31.922 -35.188 1 17.33 13 ALA B N 1
ATOM 2274 C CA . ALA B 1 13 ? 28.75 -33.188 -34.438 1 17.33 13 ALA B CA 1
ATOM 2275 C C . ALA B 1 13 ? 28.109 -32.906 -33.094 1 17.33 13 ALA B C 1
ATOM 2277 O O . ALA B 1 13 ? 27.062 -33.5 -32.781 1 17.33 13 ALA B O 1
ATOM 2278 N N . ARG B 1 14 ? 28.812 -33.312 -31.781 1 17.56 14 ARG B N 1
ATOM 2279 C CA . ARG B 1 14 ? 28.75 -34.406 -30.844 1 17.56 14 ARG B CA 1
ATOM 2280 C C . ARG B 1 14 ? 27.922 -34.031 -29.609 1 17.56 14 ARG B C 1
ATOM 2282 O O . ARG B 1 14 ? 27.812 -32.875 -29.266 1 17.56 14 ARG B O 1
ATOM 2289 N N . THR B 1 15 ? 27.422 -35.156 -28.5 1 16.88 15 THR B N 1
ATOM 2290 C CA . THR B 1 15 ? 26.469 -35.812 -27.641 1 16.88 15 THR B CA 1
ATOM 2291 C C . THR B 1 15 ? 26.719 -35.469 -26.172 1 16.88 15 THR B C 1
ATOM 2293 O O . THR B 1 15 ? 25.984 -35.906 -25.297 1 16.88 15 THR B O 1
ATOM 2296 N N . ASN B 1 16 ? 27.547 -34.562 -25.562 1 16.41 16 ASN B N 1
ATOM 2297 C CA . ASN B 1 16 ? 28.062 -35 -24.266 1 16.41 16 ASN B CA 1
ATOM 2298 C C . ASN B 1 16 ? 26.953 -35.062 -23.219 1 16.41 16 ASN B C 1
ATOM 2300 O O . ASN B 1 16 ? 26.031 -34.25 -23.25 1 16.41 16 ASN B O 1
ATOM 2304 N N . ASN B 1 17 ? 26.891 -36.094 -22.109 1 16.34 17 ASN B N 1
ATOM 2305 C CA . ASN B 1 17 ? 26.266 -37 -21.125 1 16.34 17 ASN B CA 1
ATOM 2306 C C . ASN B 1 17 ? 26.047 -36.281 -19.797 1 16.34 17 ASN B C 1
ATOM 2308 O O . ASN B 1 17 ? 26.281 -36.875 -18.734 1 16.34 17 ASN B O 1
ATOM 2312 N N . PHE B 1 18 ? 25.781 -35.031 -19.5 1 17.34 18 PHE B N 1
ATOM 2313 C CA . PHE B 1 18 ? 26 -34.625 -18.109 1 17.34 18 PHE B CA 1
ATOM 2314 C C . PHE B 1 18 ? 24.969 -35.25 -17.203 1 17.34 18 PHE B C 1
ATOM 2316 O O . PHE B 1 18 ? 23.781 -34.938 -17.266 1 17.34 18 PHE B O 1
ATOM 2323 N N . ARG B 1 19 ? 25.109 -36.531 -16.438 1 16.67 19 ARG B N 1
ATOM 2324 C CA . ARG B 1 19 ? 24.484 -37.531 -15.578 1 16.67 19 ARG B CA 1
ATOM 2325 C C . ARG B 1 19 ? 24.141 -36.938 -14.211 1 16.67 19 ARG B C 1
ATOM 2327 O O . ARG B 1 19 ? 23.484 -37.594 -13.391 1 16.67 19 ARG B O 1
ATOM 2334 N N . ALA B 1 20 ? 24.438 -35.844 -13.484 1 18.59 20 ALA B N 1
ATOM 2335 C CA . ALA B 1 20 ? 24.703 -36.031 -12.062 1 18.59 20 ALA B CA 1
ATOM 2336 C C . ALA B 1 20 ? 23.406 -36.344 -11.312 1 18.59 20 ALA B C 1
ATOM 2338 O O . ALA B 1 20 ? 22.453 -35.562 -11.367 1 18.59 20 ALA B O 1
ATOM 2339 N N . ALA B 1 21 ? 23.062 -37.656 -10.812 1 16.98 21 ALA B N 1
ATOM 2340 C CA . ALA B 1 21 ? 22.031 -38.469 -10.172 1 16.98 21 ALA B CA 1
ATOM 2341 C C . ALA B 1 21 ? 21.828 -38.062 -8.719 1 16.98 21 ALA B C 1
ATOM 2343 O O . ALA B 1 21 ? 22.688 -38.344 -7.871 1 16.98 21 ALA B O 1
ATOM 2344 N N . PHE B 1 22 ? 21.453 -36.906 -8.242 1 17.69 22 PHE B N 1
ATOM 2345 C CA . PHE B 1 22 ? 21.438 -36.656 -6.805 1 17.69 22 PHE B CA 1
ATOM 2346 C C . PHE B 1 22 ? 20.375 -37.5 -6.117 1 17.69 22 PHE B C 1
ATOM 2348 O O . PHE B 1 22 ? 19.188 -37.344 -6.359 1 17.69 22 PHE B O 1
ATOM 2355 N N . ARG B 1 23 ? 20.656 -38.719 -5.535 1 16.19 23 ARG B N 1
ATOM 2356 C CA . ARG B 1 23 ? 19.812 -39.781 -4.969 1 16.19 23 ARG B CA 1
ATOM 2357 C C . ARG B 1 23 ? 19.344 -39.406 -3.561 1 16.19 23 ARG B C 1
ATOM 2359 O O . ARG B 1 23 ? 19.438 -40.219 -2.639 1 16.19 23 ARG B O 1
ATOM 2366 N N . PRO B 1 24 ? 19.031 -38.281 -3.014 1 17.22 24 PRO B N 1
ATOM 2367 C CA . PRO B 1 24 ? 19.109 -38.344 -1.552 1 17.22 24 PRO B CA 1
ATOM 2368 C C . PRO B 1 24 ? 18.094 -39.312 -0.944 1 17.22 24 PRO B C 1
ATOM 2370 O O . PRO B 1 24 ? 17.031 -39.531 -1.523 1 17.22 24 PRO B O 1
ATOM 2373 N N . ASN B 1 25 ? 18.547 -40.125 0.048 1 15.8 25 ASN B N 1
ATOM 2374 C CA . ASN B 1 25 ? 18.094 -41.281 0.819 1 15.8 25 ASN B CA 1
ATOM 2375 C C . ASN B 1 25 ? 16.859 -40.938 1.652 1 15.8 25 ASN B C 1
ATOM 2377 O O . ASN B 1 25 ? 16.688 -39.781 2.064 1 15.8 25 ASN B O 1
ATOM 2381 N N . VAL B 1 26 ? 15.891 -41.906 1.914 1 16.56 26 VAL B N 1
ATOM 2382 C CA . VAL B 1 26 ? 14.508 -42.25 2.24 1 16.56 26 VAL B CA 1
ATOM 2383 C C . VAL B 1 26 ? 14.273 -42.062 3.738 1 16.56 26 VAL B C 1
ATOM 2385 O O . VAL B 1 26 ? 13.281 -41.469 4.152 1 16.56 26 VAL B O 1
ATOM 2388 N N . CYS B 1 27 ? 15.008 -42.781 4.773 1 15.09 27 CYS B N 1
ATOM 2389 C CA . CYS B 1 27 ? 14.203 -43.812 5.453 1 15.09 27 CYS B CA 1
ATOM 2390 C C . CYS B 1 27 ? 13.5 -43.219 6.668 1 15.09 27 CYS B C 1
ATOM 2392 O O . CYS B 1 27 ? 12.281 -43.375 6.82 1 15.09 27 CYS B O 1
ATOM 2394 N N . GLY B 1 28 ? 14.227 -43.125 7.914 1 15.15 28 GLY B N 1
ATOM 2395 C CA . GLY B 1 28 ? 13.891 -44.031 9.008 1 15.15 28 GLY B CA 1
ATOM 2396 C C . GLY B 1 28 ? 12.766 -43.5 9.883 1 15.15 28 GLY B C 1
ATOM 2397 O O . GLY B 1 28 ? 12.344 -42.344 9.734 1 15.15 28 GLY B O 1
ATOM 2398 N N . GLY B 1 29 ? 12.766 -43.875 11.344 1 15.15 29 GLY B N 1
ATOM 2399 C CA . GLY B 1 29 ? 11.938 -44.656 12.266 1 15.15 29 GLY B CA 1
ATOM 2400 C C . GLY B 1 29 ? 11.078 -43.781 13.156 1 15.15 29 GLY B C 1
ATOM 2401 O O . GLY B 1 29 ? 9.859 -43.938 13.219 1 15.15 29 GLY B O 1
ATOM 2402 N N . SER B 1 30 ? 11.719 -43.125 14.297 1 15.35 30 SER B N 1
ATOM 2403 C CA . SER B 1 30 ? 11.32 -43.594 15.625 1 15.35 30 SER B CA 1
ATOM 2404 C C . SER B 1 30 ? 10.078 -42.875 16.125 1 15.35 30 SER B C 1
ATOM 2406 O O . SER B 1 30 ? 9.727 -41.812 15.594 1 15.35 30 SER B O 1
ATOM 2408 N N . THR B 1 31 ? 9.773 -43.031 17.5 1 15.48 31 THR B N 1
ATOM 2409 C CA . THR B 1 31 ? 8.773 -43.5 18.453 1 15.48 31 THR B CA 1
ATOM 2410 C C . THR B 1 31 ? 7.93 -42.344 18.969 1 15.48 31 THR B C 1
ATOM 2412 O O . THR B 1 31 ? 6.703 -42.375 18.875 1 15.48 31 THR B O 1
ATOM 2415 N N . SER B 1 32 ? 8.336 -41.719 20.156 1 15.17 32 SER B N 1
ATOM 2416 C CA . SER B 1 32 ? 7.676 -42.094 21.406 1 15.17 32 SER B CA 1
ATOM 2417 C C . SER B 1 32 ? 6.645 -41.031 21.828 1 15.17 32 SER B C 1
ATOM 2419 O O . SER B 1 32 ? 5.543 -41.375 22.25 1 15.17 32 SER B O 1
ATOM 2421 N N . ARG B 1 33 ? 7.16 -39.688 22.047 1 15.74 33 ARG B N 1
ATOM 2422 C CA . ARG B 1 33 ? 6.777 -39.312 23.406 1 15.74 33 ARG B CA 1
ATOM 2423 C C . ARG B 1 33 ? 5.297 -38.969 23.484 1 15.74 33 ARG B C 1
ATOM 2425 O O . ARG B 1 33 ? 4.809 -38.156 22.688 1 15.74 33 ARG B O 1
ATOM 2432 N N . PRO B 1 34 ? 4.43 -39.75 24.188 1 16.33 34 PRO B N 1
ATOM 2433 C CA . PRO B 1 34 ? 2.986 -39.781 24.453 1 16.33 34 PRO B CA 1
ATOM 2434 C C . PRO B 1 34 ? 2.465 -38.5 25.078 1 16.33 34 PRO B C 1
ATOM 2436 O O . PRO B 1 34 ? 2.891 -38.125 26.172 1 16.33 34 PRO B O 1
ATOM 2439 N N . CYS B 1 35 ? 2.85 -37.281 24.594 1 16.55 35 CYS B N 1
ATOM 2440 C CA . CYS B 1 35 ? 2.578 -36.281 25.609 1 16.55 35 CYS B CA 1
ATOM 2441 C C . CYS B 1 35 ? 1.172 -36.438 26.188 1 16.55 35 CYS B C 1
ATOM 2443 O O . CYS B 1 35 ? 0.188 -36.375 25.438 1 16.55 35 CYS B O 1
ATOM 2445 N N . SER B 1 36 ? 1.097 -37.094 27.328 1 15.86 36 SER B N 1
ATOM 2446 C CA . SER B 1 36 ? 0.056 -37.75 28.125 1 15.86 36 SER B CA 1
ATOM 2447 C C . SER B 1 36 ? -0.953 -36.719 28.625 1 15.86 36 SER B C 1
ATOM 2449 O O . SER B 1 36 ? -2.072 -37.062 29 1 15.86 36 SER B O 1
ATOM 2451 N N . GLY B 1 37 ? -0.668 -35.406 28.766 1 16.77 37 GLY B N 1
ATOM 2452 C CA . GLY B 1 37 ? -1.16 -35.062 30.094 1 16.77 37 GLY B CA 1
ATOM 2453 C C . GLY B 1 37 ? -2.664 -35.219 30.234 1 16.77 37 GLY B C 1
ATOM 2454 O O . GLY B 1 37 ? -3.418 -34.781 29.359 1 16.77 37 GLY B O 1
ATOM 2455 N N . SER B 1 38 ? -3.141 -36.188 31 1 16.14 38 SER B N 1
ATOM 2456 C CA . SER B 1 38 ? -4.406 -36.844 31.297 1 16.14 38 SER B CA 1
ATOM 2457 C C . SER B 1 38 ? -5.391 -35.875 31.969 1 16.14 38 SER B C 1
ATOM 2459 O O . SER B 1 38 ? -6.469 -36.281 32.406 1 16.14 38 SER B O 1
ATOM 2461 N N . GLY B 1 39 ? -5.215 -34.531 31.891 1 16.62 39 GLY B N 1
ATOM 2462 C CA . GLY B 1 39 ? -5.914 -34.156 33.094 1 16.62 39 GLY B CA 1
ATOM 2463 C C . GLY B 1 39 ? -7.316 -34.719 33.188 1 16.62 39 GLY B C 1
ATOM 2464 O O . GLY B 1 39 ? -7.863 -35.188 32.188 1 16.62 39 GLY B O 1
ATOM 2465 N N . ASN B 1 40 ? -7.895 -34.562 34.469 1 17.5 40 ASN B N 1
ATOM 2466 C CA . ASN B 1 40 ? -8.914 -35.188 35.281 1 17.5 40 ASN B CA 1
ATOM 2467 C C . ASN B 1 40 ? -10.305 -35.062 34.656 1 17.5 40 ASN B C 1
ATOM 2469 O O . ASN B 1 40 ? -10.641 -34 34.094 1 17.5 40 ASN B O 1
ATOM 2473 N N . PRO B 1 41 ? -11.172 -36.125 34.781 1 17.22 41 PRO B N 1
ATOM 2474 C CA . PRO B 1 41 ? -12.336 -36.719 34.125 1 17.22 41 PRO B CA 1
ATOM 2475 C C . PRO B 1 41 ? -13.625 -35.938 34.375 1 17.22 41 PRO B C 1
ATOM 2477 O O . PRO B 1 41 ? -14.539 -36 33.531 1 17.22 41 PRO B O 1
ATOM 2480 N N . ASN B 1 42 ? -13.734 -35.281 35.625 1 16.78 42 ASN B N 1
ATOM 2481 C CA . ASN B 1 42 ? -14.906 -35.938 36.188 1 16.78 42 ASN B CA 1
ATOM 2482 C C . ASN B 1 42 ? -16.188 -35.531 35.438 1 16.78 42 ASN B C 1
ATOM 2484 O O . ASN B 1 42 ? -17.047 -36.375 35.188 1 16.78 42 ASN B O 1
ATOM 2488 N N . GLY B 1 43 ? -16.484 -34.156 35.469 1 19.36 43 GLY B N 1
ATOM 2489 C CA . GLY B 1 43 ? -17.859 -34 35.906 1 19.36 43 GLY B CA 1
ATOM 2490 C C . GLY B 1 43 ? -18.875 -34.5 34.875 1 19.36 43 GLY B C 1
ATOM 2491 O O . GLY B 1 43 ? -18.547 -34.625 33.688 1 19.36 43 GLY B O 1
ATOM 2492 N N . ASN B 1 44 ? -20.078 -34.938 35.344 1 17.92 44 ASN B N 1
ATOM 2493 C CA . ASN B 1 44 ? -21.125 -35.844 34.844 1 17.92 44 ASN B CA 1
ATOM 2494 C C . ASN B 1 44 ? -21.859 -35.25 33.656 1 17.92 44 ASN B C 1
ATOM 2496 O O . ASN B 1 44 ? -22.359 -35.969 32.781 1 17.92 44 ASN B O 1
ATOM 2500 N N . PRO B 1 45 ? -21.891 -33.844 33.406 1 22.17 45 PRO B N 1
ATOM 2501 C CA . PRO B 1 45 ? -23.328 -33.719 33.094 1 22.17 45 PRO B CA 1
ATOM 2502 C C . PRO B 1 45 ? -23.688 -34.312 31.75 1 22.17 45 PRO B C 1
ATOM 2504 O O . PRO B 1 45 ? -22.828 -34.438 30.875 1 22.17 45 PRO B O 1
ATOM 2507 N N . ASP B 1 46 ? -24.828 -35 31.656 1 20.25 46 ASP B N 1
ATOM 2508 C CA . ASP B 1 46 ? -25.5 -35.906 30.719 1 20.25 46 ASP B CA 1
ATOM 2509 C C . ASP B 1 46 ? -25.781 -35.188 29.391 1 20.25 46 ASP B C 1
ATOM 2511 O O . ASP B 1 46 ? -25.984 -35.844 28.375 1 20.25 46 ASP B O 1
ATOM 2515 N N . SER B 1 47 ? -26.234 -33.938 29.391 1 23.66 47 SER B N 1
ATOM 2516 C CA . SER B 1 47 ? -27.266 -33.844 28.359 1 23.66 47 SER B CA 1
ATOM 2517 C C . SER B 1 47 ? -26.641 -33.781 26.969 1 23.66 47 SER B C 1
ATOM 2519 O O . SER B 1 47 ? -25.859 -32.875 26.656 1 23.66 47 SER B O 1
ATOM 2521 N N . SER B 1 48 ? -26.422 -34.875 26.375 1 22.72 48 SER B N 1
ATOM 2522 C CA . SER B 1 48 ? -25.766 -35.156 25.109 1 22.72 48 SER B CA 1
ATOM 2523 C C . SER B 1 48 ? -26.516 -34.531 23.953 1 22.72 48 SER B C 1
ATOM 2525 O O . SER B 1 48 ? -26.438 -35 22.812 1 22.72 48 SER 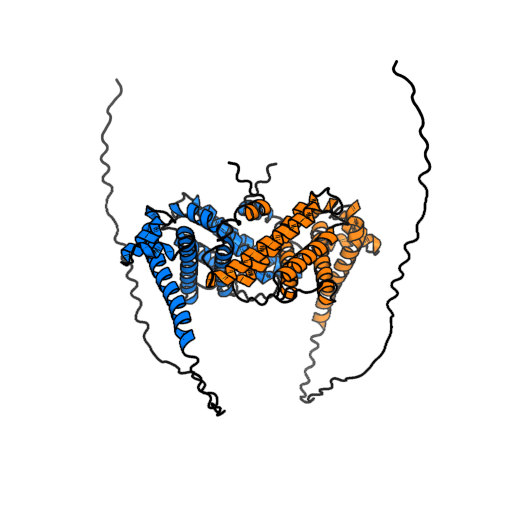B O 1
ATOM 2527 N N . GLY B 1 49 ? -27.25 -33.406 24.125 1 24.31 49 GLY B N 1
ATOM 2528 C CA . GLY B 1 49 ? -27.984 -33.219 22.891 1 24.31 49 GLY B CA 1
ATOM 2529 C C . GLY B 1 49 ? -27.078 -33.156 21.672 1 24.31 49 GLY B C 1
ATOM 2530 O O . GLY B 1 49 ? -25.922 -32.75 21.75 1 24.31 49 GLY B O 1
ATOM 2531 N N . GLN B 1 50 ? -27.344 -34 20.672 1 24.5 50 GLN B N 1
ATOM 2532 C CA . GLN B 1 50 ? -26.703 -34.281 19.375 1 24.5 50 GLN B CA 1
ATOM 2533 C C . GLN B 1 50 ? -26.547 -33 18.562 1 24.5 50 GLN B C 1
ATOM 2535 O O . GLN B 1 50 ? -27.547 -32.406 18.094 1 24.5 50 GLN B O 1
ATOM 2540 N N . LEU B 1 51 ? -25.797 -32.062 19 1 28.45 51 LEU B N 1
ATOM 2541 C CA . LEU B 1 51 ? -25.453 -31.016 18.047 1 28.45 51 LEU B CA 1
ATOM 2542 C C . LEU B 1 51 ? -24.922 -31.609 16.75 1 28.45 51 LEU B C 1
ATOM 2544 O O . LEU B 1 51 ? -23.719 -31.547 16.484 1 28.45 51 LEU B O 1
ATOM 2548 N N . ALA B 1 52 ? -25.547 -32.656 16.219 1 29.39 52 ALA B N 1
ATOM 2549 C CA . ALA B 1 52 ? -25.062 -33.5 15.125 1 29.39 52 ALA B CA 1
ATOM 2550 C C . ALA B 1 52 ? -24.844 -32.656 13.859 1 29.39 52 ALA B C 1
ATOM 2552 O O . ALA B 1 52 ? -23.922 -32.938 13.086 1 29.39 52 ALA B O 1
ATOM 2553 N N . 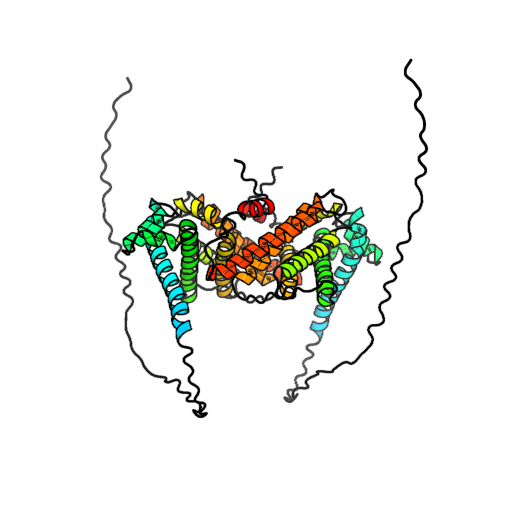THR B 1 53 ? -25.906 -31.938 13.383 1 34.44 53 THR B N 1
ATOM 2554 C CA . THR B 1 53 ? -26.047 -31.844 11.93 1 34.44 53 THR B CA 1
ATOM 2555 C C . THR B 1 53 ? -25.109 -30.797 11.359 1 34.44 53 THR B C 1
ATOM 2557 O O . THR B 1 53 ? -25.078 -30.578 10.141 1 34.44 53 THR B O 1
ATOM 2560 N N . ASP B 1 54 ? -24.625 -29.828 12.07 1 37.84 54 ASP B N 1
ATOM 2561 C CA . ASP B 1 54 ? -23.859 -28.734 11.484 1 37.84 54 ASP B CA 1
ATOM 2562 C C . ASP B 1 54 ? -22.531 -29.234 10.93 1 37.84 54 ASP B C 1
ATOM 2564 O O . ASP B 1 54 ? -21.703 -28.438 10.477 1 37.84 54 ASP B O 1
ATOM 2568 N N . GLY B 1 55 ? -22.188 -30.516 11.164 1 42.19 55 GLY B N 1
ATOM 2569 C CA . GLY B 1 55 ? -20.969 -31.141 10.68 1 42.19 55 GLY B CA 1
ATOM 2570 C C . GLY B 1 55 ? -20.922 -31.25 9.164 1 42.19 55 GLY B C 1
ATOM 2571 O O . GLY B 1 55 ? -19.844 -31.344 8.578 1 42.19 55 GLY B O 1
ATOM 2572 N N . ASN B 1 56 ? -22.078 -31.516 8.57 1 40.81 56 ASN B N 1
ATOM 2573 C CA . ASN B 1 56 ? -22.109 -31.766 7.137 1 40.81 56 ASN B CA 1
ATOM 2574 C C . ASN B 1 56 ? -21.859 -30.5 6.332 1 40.81 56 ASN B C 1
ATOM 2576 O O . ASN B 1 56 ? -21.297 -30.547 5.234 1 40.81 56 ASN B O 1
ATOM 2580 N N . LYS B 1 57 ? -22.297 -29.328 6.758 1 48.28 57 LYS B N 1
ATOM 2581 C CA . LYS B 1 57 ? -22.078 -28.094 6.016 1 48.28 57 LYS B CA 1
ATOM 2582 C C . LYS B 1 57 ? -20.609 -27.688 6.031 1 48.28 57 LYS B C 1
ATOM 2584 O O . LYS B 1 57 ? -20.078 -27.219 5.02 1 48.28 57 LYS B O 1
ATOM 2589 N N . VAL B 1 58 ? -20.062 -27.828 7.145 1 53.81 58 VAL B N 1
ATOM 2590 C CA . VAL B 1 58 ? -18.641 -27.547 7.262 1 53.81 58 VAL B CA 1
ATOM 2591 C C . VAL B 1 58 ? -17.844 -28.547 6.41 1 53.81 58 VAL B C 1
ATOM 2593 O O . VAL B 1 58 ? -16.875 -28.156 5.734 1 53.81 58 VAL B O 1
ATOM 2596 N N . ASP B 1 59 ? -18.359 -29.688 6.305 1 52.91 59 ASP B N 1
ATOM 2597 C CA . ASP B 1 59 ? -17.734 -30.75 5.527 1 52.91 59 ASP B CA 1
ATOM 2598 C C . ASP B 1 59 ? -17.922 -30.531 4.031 1 52.91 59 ASP B C 1
ATOM 2600 O O . ASP B 1 59 ? -17 -30.75 3.24 1 52.91 59 ASP B O 1
ATOM 2604 N N . GLY B 1 60 ? -19.016 -29.953 3.658 1 49.5 60 GLY B N 1
ATOM 2605 C CA . GLY B 1 60 ? -19.297 -29.688 2.254 1 49.5 60 GLY B CA 1
ATOM 2606 C C . GLY B 1 60 ? -18.5 -28.531 1.687 1 49.5 60 GLY B C 1
ATOM 2607 O O . GLY B 1 60 ? -17.969 -28.625 0.576 1 49.5 60 GLY B O 1
ATOM 2608 N N . GLU B 1 61 ? -18.469 -27.438 2.455 1 61.47 61 GLU B N 1
ATOM 2609 C CA . GLU B 1 61 ? -17.688 -26.281 2.029 1 61.47 61 GLU B CA 1
ATOM 2610 C C . GLU B 1 61 ? -16.203 -26.641 1.907 1 61.47 61 GLU B C 1
ATOM 2612 O O . GLU B 1 61 ? -15.523 -26.203 0.975 1 61.47 61 GLU B O 1
ATOM 2617 N N . SER B 1 62 ? -15.828 -27.406 2.822 1 73.12 62 SER B N 1
ATOM 2618 C CA . SER B 1 62 ? -14.445 -27.859 2.779 1 73.12 62 SER B CA 1
ATOM 2619 C C . SER B 1 62 ? -14.195 -28.766 1.577 1 73.12 62 SER B C 1
ATOM 2621 O O . SER B 1 62 ? -13.18 -28.641 0.893 1 73.12 62 SER B O 1
ATOM 2623 N N . TYR B 1 63 ? -15.211 -29.594 1.313 1 69.31 63 TYR B N 1
ATOM 2624 C CA . TYR B 1 63 ? -15.102 -30.469 0.155 1 69.31 63 TYR B CA 1
ATOM 2625 C C . TYR B 1 63 ? -15.086 -29.672 -1.141 1 69.31 63 TYR B C 1
ATOM 2627 O O . TYR B 1 63 ? -14.25 -29.906 -2.016 1 69.31 63 TYR B O 1
ATOM 2635 N N . GLU B 1 64 ? -15.992 -28.75 -1.253 1 77.5 64 GLU B N 1
ATOM 2636 C CA . GLU B 1 64 ? -16.047 -27.906 -2.445 1 77.5 64 GLU B CA 1
ATOM 2637 C C . GLU B 1 64 ? -14.742 -27.156 -2.662 1 77.5 64 GLU B C 1
ATOM 2639 O O . GLU B 1 64 ? -14.25 -27.062 -3.789 1 77.5 64 GLU B O 1
ATOM 2644 N N . LYS B 1 65 ? -14.242 -26.688 -1.622 1 82.06 65 LYS B N 1
ATOM 2645 C CA . LYS B 1 65 ? -12.977 -25.953 -1.721 1 82.06 65 LYS B CA 1
ATOM 2646 C C . LYS B 1 65 ? -11.852 -26.891 -2.17 1 82.06 65 LYS B C 1
ATOM 2648 O O . LYS B 1 65 ? -10.992 -26.484 -2.957 1 82.06 65 LYS B O 1
ATOM 2653 N N . ASP B 1 66 ? -11.961 -28.047 -1.72 1 87.06 66 ASP B N 1
ATOM 2654 C CA . ASP B 1 66 ? -10.938 -29.031 -2.094 1 87.06 66 ASP B CA 1
ATOM 2655 C C . ASP B 1 66 ? -11.039 -29.391 -3.572 1 87.06 66 ASP B C 1
ATOM 2657 O O . ASP B 1 66 ? -10.023 -29.484 -4.266 1 87.06 66 ASP B O 1
ATOM 2661 N N . VAL B 1 67 ? -12.25 -29.594 -4.023 1 90.19 67 VAL B N 1
ATOM 2662 C CA . VAL B 1 67 ? -12.469 -29.953 -5.422 1 90.19 67 VAL B CA 1
ATOM 2663 C C . VAL B 1 67 ? -12.031 -28.797 -6.32 1 90.19 67 VAL B C 1
ATOM 2665 O O . VAL B 1 67 ? -11.367 -29 -7.336 1 90.19 67 VAL B O 1
ATOM 2668 N N . LYS B 1 68 ? -12.367 -27.594 -5.941 1 93.69 68 LYS B N 1
ATOM 2669 C CA . LYS B 1 68 ? -11.969 -26.422 -6.711 1 93.69 68 LYS B CA 1
ATOM 2670 C C . LYS B 1 68 ? -10.453 -26.328 -6.816 1 93.69 68 LYS B C 1
ATOM 2672 O O . LYS B 1 68 ? -9.914 -26.078 -7.898 1 93.69 68 LYS B O 1
ATOM 2677 N N . THR B 1 69 ? -9.844 -26.578 -5.746 1 95.38 69 THR B N 1
ATOM 2678 C CA . THR B 1 69 ? -8.391 -26.484 -5.711 1 95.38 69 THR B CA 1
ATOM 2679 C C . THR B 1 69 ? -7.758 -27.531 -6.633 1 95.38 69 THR B C 1
ATOM 2681 O O . THR B 1 69 ? -6.816 -27.219 -7.371 1 95.38 69 THR B O 1
ATOM 2684 N N . LYS B 1 70 ? -8.289 -28.703 -6.594 1 95.62 70 LYS B N 1
ATOM 2685 C CA . LYS B 1 70 ? -7.773 -29.766 -7.449 1 95.62 70 LYS B CA 1
ATOM 2686 C C . LYS B 1 70 ? -7.953 -29.422 -8.922 1 95.62 70 LYS B C 1
ATOM 2688 O O . LYS B 1 70 ? -7.055 -29.656 -9.734 1 95.62 70 LYS B O 1
ATOM 2693 N N . ILE B 1 71 ? -9.07 -28.875 -9.18 1 96.19 71 ILE B N 1
ATOM 2694 C CA . ILE B 1 71 ? -9.359 -28.516 -10.562 1 96.19 71 ILE B CA 1
ATOM 2695 C C . ILE B 1 71 ? -8.414 -27.391 -11.008 1 96.19 71 ILE B C 1
ATOM 2697 O O . ILE B 1 71 ? -7.832 -27.453 -12.094 1 96.19 71 ILE B O 1
ATOM 2701 N N . LEU B 1 72 ? -8.25 -26.422 -10.18 1 97.5 72 LEU B N 1
ATOM 2702 C CA . LEU B 1 72 ? -7.391 -25.281 -10.516 1 97.5 72 LEU B CA 1
ATOM 2703 C C . LEU B 1 72 ? -5.945 -25.734 -10.703 1 97.5 72 LEU B C 1
ATOM 2705 O O . LEU B 1 72 ? -5.273 -25.312 -11.641 1 97.5 72 LEU B O 1
ATOM 2709 N N . GLN B 1 73 ? -5.539 -26.594 -9.867 1 98.06 73 GLN B N 1
ATOM 2710 C CA . GLN B 1 73 ? -4.191 -27.141 -10 1 98.06 73 GLN B CA 1
ATOM 2711 C C . GLN B 1 73 ? -4.016 -27.859 -11.328 1 98.06 73 GLN B C 1
ATOM 2713 O O . GLN B 1 73 ? -3.029 -27.641 -12.031 1 98.06 73 GLN B O 1
ATOM 2718 N N . SER B 1 74 ? -4.973 -28.672 -11.656 1 97.38 74 SER B N 1
ATOM 2719 C CA . SER B 1 74 ? -4.93 -29.422 -12.906 1 97.38 74 SER B CA 1
ATOM 2720 C C . SER B 1 74 ? -5 -28.484 -14.109 1 97.38 74 SER B C 1
ATOM 2722 O O . SER B 1 74 ? -4.457 -28.797 -15.172 1 97.38 74 SER B O 1
ATOM 2724 N N . SER B 1 75 ? -5.625 -27.359 -13.977 1 97.56 75 SER B N 1
ATOM 2725 C CA . SER B 1 75 ? -5.879 -26.422 -15.062 1 97.56 75 SER B CA 1
ATOM 2726 C C . SER B 1 75 ? -4.598 -25.719 -15.484 1 97.56 75 SER B C 1
ATOM 2728 O O . SER B 1 75 ? -4.469 -25.281 -16.641 1 97.56 75 SER B O 1
ATOM 2730 N N . LEU B 1 76 ? -3.639 -25.594 -14.602 1 98.69 76 LEU B N 1
ATOM 2731 C CA . LEU B 1 76 ? -2.471 -24.75 -14.836 1 98.69 76 LEU B CA 1
ATOM 2732 C C . LEU B 1 76 ? -1.715 -25.203 -16.078 1 98.69 76 LEU B C 1
ATOM 2734 O O . LEU B 1 76 ? -1.207 -24.375 -16.844 1 98.69 76 LEU B O 1
ATOM 2738 N N . GLN B 1 77 ? -1.634 -26.469 -16.375 1 98.19 77 GLN B N 1
ATOM 2739 C CA . GLN B 1 77 ? -0.867 -27 -17.484 1 98.19 77 GLN B CA 1
ATOM 2740 C C . GLN B 1 77 ? -1.488 -26.594 -18.828 1 98.19 77 GLN B C 1
ATOM 2742 O O . GLN B 1 77 ? -0.833 -26.672 -19.859 1 98.19 77 GLN B O 1
ATOM 2747 N N . HIS B 1 78 ? -2.697 -26.125 -18.844 1 98 78 HIS B N 1
ATOM 2748 C CA . HIS B 1 78 ? -3.408 -25.797 -20.062 1 98 78 HIS B CA 1
ATOM 2749 C C . HIS B 1 78 ? -3.385 -24.297 -20.344 1 98 78 HIS B C 1
ATOM 2751 O O . HIS B 1 78 ? -3.873 -23.844 -21.375 1 98 78 HIS B O 1
ATOM 2757 N N . VAL B 1 79 ? -2.811 -23.531 -19.453 1 98.69 79 VAL B N 1
ATOM 2758 C CA . VAL B 1 79 ? -2.803 -22.078 -19.562 1 98.69 79 VAL B CA 1
ATOM 2759 C C . VAL B 1 79 ? -2.053 -21.656 -20.828 1 98.69 79 VAL B C 1
ATOM 2761 O O . VAL B 1 79 ? -2.504 -20.766 -21.547 1 98.69 79 VAL B O 1
ATOM 2764 N N . PRO B 1 80 ? -0.91 -22.25 -21.172 1 98.44 80 PRO B N 1
ATOM 2765 C CA . PRO B 1 80 ? -0.202 -21.797 -22.375 1 98.44 80 PRO B CA 1
ATOM 2766 C C . PRO B 1 80 ? -1.048 -21.938 -23.641 1 98.44 80 PRO B C 1
ATOM 2768 O O . PRO B 1 80 ? -0.898 -21.141 -24.562 1 98.44 80 PRO B O 1
ATOM 2771 N N . ARG B 1 81 ? -2 -22.859 -23.609 1 97.88 81 ARG B N 1
ATOM 2772 C CA . ARG B 1 81 ? -2.818 -23.094 -24.797 1 97.88 81 ARG B CA 1
ATOM 2773 C C . ARG B 1 81 ? -4.074 -22.234 -24.766 1 97.88 81 ARG B C 1
ATOM 2775 O O . ARG B 1 81 ? -4.438 -21.641 -25.797 1 97.88 81 ARG B O 1
ATOM 2782 N N . HIS B 1 82 ? -4.742 -22.094 -23.594 1 97.62 82 HIS B N 1
ATOM 2783 C CA . HIS B 1 82 ? -6.078 -21.516 -23.562 1 97.62 82 HIS B CA 1
ATOM 2784 C C . HIS B 1 82 ? -6.086 -20.203 -22.781 1 97.62 82 HIS B C 1
ATOM 2786 O O . HIS B 1 82 ? -7.125 -19.547 -22.688 1 97.62 82 HIS B O 1
ATOM 2792 N N . GLY B 1 83 ? -4.965 -19.781 -22.234 1 98.38 83 GLY B N 1
ATOM 2793 C CA . GLY B 1 83 ? -4.93 -18.578 -21.406 1 98.38 83 GLY B CA 1
ATOM 2794 C C . GLY B 1 83 ? -5.59 -18.766 -20.062 1 98.38 83 GLY B C 1
ATOM 2795 O O . GLY B 1 83 ? -5.855 -19.891 -19.641 1 98.38 83 GLY B O 1
ATOM 2796 N N . TRP B 1 84 ? -5.688 -17.672 -19.422 1 98.44 84 TRP B N 1
ATOM 2797 C CA . TRP B 1 84 ? -6.406 -17.656 -18.156 1 98.44 84 TRP B CA 1
ATOM 2798 C C . TRP B 1 84 ? -7.906 -17.5 -18.375 1 98.44 84 TRP B C 1
ATOM 2800 O O . TRP B 1 84 ? -8.43 -16.375 -18.344 1 98.44 84 TRP B O 1
ATOM 2810 N N . SER B 1 85 ? -8.547 -18.656 -18.516 1 96.56 85 SER B N 1
ATOM 2811 C CA . SER B 1 85 ? -9.898 -18.594 -19.047 1 96.56 85 SER B CA 1
ATOM 2812 C C . SER B 1 85 ? -10.758 -19.75 -18.516 1 96.56 85 SER B C 1
ATOM 2814 O O . SER B 1 85 ? -10.25 -20.656 -17.859 1 96.56 85 SER B O 1
ATOM 2816 N N . ARG B 1 86 ? -12.016 -19.578 -18.859 1 95.19 86 ARG B N 1
ATOM 2817 C CA . ARG B 1 86 ? -12.969 -20.641 -18.562 1 95.19 86 ARG B CA 1
ATOM 2818 C C . ARG B 1 86 ? -12.594 -21.938 -19.266 1 95.19 86 ARG B C 1
ATOM 2820 O O . ARG B 1 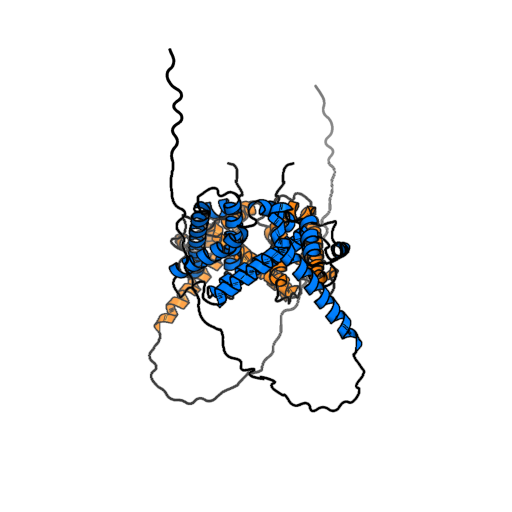86 ? -12.703 -23.016 -18.688 1 95.19 86 ARG B O 1
ATOM 2827 N N . ASP B 1 87 ? -12.133 -21.859 -20.484 1 95.38 87 ASP B N 1
ATOM 2828 C CA . ASP B 1 87 ? -11.734 -23.031 -21.25 1 95.38 87 ASP B CA 1
ATOM 2829 C C . ASP B 1 87 ? -10.586 -23.766 -20.547 1 95.38 87 ASP B C 1
ATOM 2831 O O . ASP B 1 87 ? -10.555 -25 -20.547 1 95.38 87 ASP B O 1
ATOM 2835 N N . THR B 1 88 ? -9.711 -23.031 -20 1 97 88 THR B N 1
ATOM 2836 C CA . THR B 1 88 ? -8.586 -23.625 -19.297 1 97 88 THR B CA 1
ATOM 2837 C C . THR B 1 88 ? -9.062 -24.422 -18.078 1 97 88 THR B C 1
ATOM 2839 O O . THR B 1 88 ? -8.625 -25.547 -17.844 1 97 88 THR B O 1
ATOM 2842 N N . VAL B 1 89 ? -9.992 -23.875 -17.328 1 96.44 89 VAL B N 1
ATOM 2843 C CA . VAL B 1 89 ? -10.516 -24.516 -16.141 1 96.44 89 VAL B CA 1
ATOM 2844 C C . VAL B 1 89 ? -11.336 -25.75 -16.531 1 96.44 89 VAL B C 1
ATOM 2846 O O . VAL B 1 89 ? -11.266 -26.781 -15.883 1 96.44 89 VAL B O 1
ATOM 2849 N N . ALA B 1 90 ? -12.055 -25.609 -17.594 1 94.62 90 ALA B N 1
ATOM 2850 C CA . ALA B 1 90 ? -12.82 -26.734 -18.109 1 94.62 90 ALA B CA 1
ATOM 2851 C C . ALA B 1 90 ? -11.891 -27.891 -18.5 1 94.62 90 ALA B C 1
ATOM 2853 O O . ALA B 1 90 ? -12.18 -29.047 -18.203 1 94.62 90 ALA B O 1
ATOM 2854 N N . ALA B 1 91 ? -10.836 -27.609 -19.141 1 95.25 91 ALA B N 1
ATOM 2855 C CA . ALA B 1 91 ? -9.867 -28.625 -19.531 1 95.25 91 ALA B CA 1
ATOM 2856 C C . ALA B 1 91 ? -9.281 -29.328 -18.312 1 95.25 91 ALA B C 1
ATOM 2858 O O . ALA B 1 91 ? -9.086 -30.547 -18.312 1 95.25 91 ALA B O 1
ATOM 2859 N N . GLY B 1 92 ? -9.016 -28.516 -17.281 1 96.25 92 GLY B N 1
ATOM 2860 C CA . GLY B 1 92 ? -8.516 -29.109 -16.062 1 96.25 92 GLY B CA 1
ATOM 2861 C C . GLY B 1 92 ? -9.516 -30.031 -15.383 1 96.25 92 GLY B C 1
ATOM 2862 O O . GLY B 1 92 ? -9.141 -31.078 -14.859 1 96.25 92 GLY B O 1
ATOM 2863 N N . ALA B 1 93 ? -10.719 -29.578 -15.391 1 95.81 93 ALA B N 1
ATOM 2864 C CA . ALA B 1 93 ? -11.781 -30.422 -14.828 1 95.81 93 ALA B CA 1
ATOM 2865 C C . ALA B 1 93 ? -11.922 -31.719 -15.602 1 95.81 93 ALA B C 1
ATOM 2867 O O . ALA B 1 93 ? -12.055 -32.781 -15 1 95.81 93 ALA B O 1
ATOM 2868 N N . GLU B 1 94 ? -11.898 -31.625 -16.906 1 95.12 94 GLU B N 1
ATOM 2869 C CA . GLU B 1 94 ? -12.023 -32.781 -17.781 1 95.12 94 GLU B CA 1
ATOM 2870 C C . GLU B 1 94 ? -10.891 -33.781 -17.516 1 95.12 94 GLU B C 1
ATOM 2872 O O . GLU B 1 94 ? -11.117 -35 -17.5 1 95.12 94 GLU B O 1
ATOM 2877 N N . GLU B 1 95 ? -9.766 -33.281 -17.359 1 95.12 95 GLU B N 1
ATOM 2878 C CA . GLU B 1 95 ? -8.602 -34.125 -17.094 1 95.12 95 GLU B CA 1
ATOM 2879 C C . GLU B 1 95 ? -8.797 -34.938 -15.828 1 95.12 95 GLU B C 1
ATOM 2881 O O . GLU B 1 95 ? -8.32 -36.094 -15.734 1 95.12 95 GLU B O 1
ATOM 2886 N N . LEU B 1 96 ? -9.508 -34.406 -14.883 1 95.25 96 LEU B N 1
ATOM 2887 C CA . LEU B 1 96 ? -9.734 -35.094 -13.609 1 95.25 96 LEU B CA 1
ATOM 2888 C C . LEU B 1 96 ? -11 -35.938 -13.664 1 95.25 96 LEU B C 1
ATOM 2890 O O . LEU B 1 96 ? -11.359 -36.594 -12.68 1 95.25 96 LEU B O 1
ATOM 2894 N N . GLY B 1 97 ? -11.734 -35.844 -14.734 1 94 97 GLY B N 1
ATOM 2895 C CA . GLY B 1 97 ? -12.922 -36.688 -14.922 1 94 97 GLY B CA 1
ATOM 2896 C C . GLY B 1 97 ? -14.188 -36.031 -14.398 1 94 97 GLY B C 1
ATOM 2897 O O . GLY B 1 97 ? -15.195 -36.719 -14.203 1 94 97 GLY B O 1
ATOM 2898 N N . TYR B 1 98 ? -14.07 -34.812 -14.086 1 92.06 98 TYR B N 1
ATOM 2899 C CA . TYR B 1 98 ? -15.281 -34.125 -13.633 1 92.06 98 TYR B CA 1
ATOM 2900 C C . TYR B 1 98 ? -16.188 -33.781 -14.805 1 92.06 98 TYR B C 1
ATOM 2902 O O . TYR B 1 98 ? -15.703 -33.469 -15.898 1 92.06 98 TYR B O 1
ATOM 2910 N N . PRO B 1 99 ? -17.484 -33.781 -14.531 1 85.69 99 PRO B N 1
ATOM 2911 C CA . PRO B 1 99 ? -18.406 -33.406 -15.594 1 85.69 99 PRO B CA 1
ATOM 2912 C C . PRO B 1 99 ? -18.344 -31.906 -15.922 1 85.69 99 PRO B C 1
ATOM 2914 O O . PRO B 1 99 ? -17.812 -31.125 -15.133 1 85.69 99 PRO B O 1
ATOM 2917 N N . ASP B 1 100 ? -18.828 -31.516 -17 1 77.06 100 ASP B N 1
ATOM 2918 C CA . ASP B 1 100 ? -18.828 -30.141 -17.5 1 77.06 100 ASP B CA 1
ATOM 2919 C C . ASP B 1 100 ? -19.578 -29.203 -16.562 1 77.06 100 ASP B C 1
ATOM 2921 O O . ASP B 1 100 ? -19.344 -28 -16.547 1 77.06 100 ASP B O 1
ATOM 2925 N N . THR B 1 101 ? -20.391 -29.75 -15.711 1 77.69 101 THR B N 1
ATOM 2926 C CA . THR B 1 101 ? -21.203 -28.938 -14.82 1 77.69 101 THR B CA 1
ATOM 2927 C C . THR B 1 101 ? -20.359 -28.297 -13.734 1 77.69 101 THR B C 1
ATOM 2929 O O . THR B 1 101 ? -20.828 -27.406 -13.016 1 77.69 101 THR B O 1
ATOM 2932 N N . VAL B 1 102 ? -19.125 -28.688 -13.688 1 80.06 102 VAL B N 1
ATOM 2933 C CA . VAL B 1 102 ? -18.266 -28.188 -12.617 1 80.06 102 VAL B CA 1
ATOM 2934 C C . VAL B 1 102 ? -17.969 -26.703 -12.836 1 80.06 102 VAL B C 1
ATOM 2936 O O . VAL B 1 102 ? -17.562 -26 -11.906 1 80.06 102 VAL B O 1
ATOM 2939 N N . HIS B 1 103 ? -18.359 -26.219 -14.109 1 73.56 103 HIS B N 1
ATOM 2940 C CA . HIS B 1 103 ? -18.141 -24.797 -14.406 1 73.56 103 HIS B CA 1
ATOM 2941 C C . HIS B 1 103 ? -18.891 -23.906 -13.438 1 73.56 103 HIS B C 1
ATOM 2943 O O . HIS B 1 103 ? -18.484 -22.766 -13.18 1 73.56 103 HIS B O 1
ATOM 2949 N N . GLY B 1 104 ? -19.938 -24.469 -12.883 1 79.5 104 GLY B N 1
ATOM 2950 C CA . GLY B 1 104 ? -20.766 -23.688 -11.961 1 79.5 104 GLY B CA 1
ATOM 2951 C C . GLY B 1 104 ? -20.094 -23.438 -10.633 1 79.5 104 GLY B C 1
ATOM 2952 O O . GLY B 1 104 ? -20.516 -22.578 -9.867 1 79.5 104 GLY B O 1
ATOM 2953 N N . LEU B 1 105 ? -19 -24.188 -10.453 1 88.19 105 LEU B N 1
ATOM 2954 C CA . LEU B 1 105 ? -18.281 -24.016 -9.188 1 88.19 105 LEU B CA 1
ATOM 2955 C C . LEU B 1 105 ? -17.484 -22.719 -9.18 1 88.19 105 LEU B C 1
ATOM 2957 O O . LEU B 1 105 ? -17.062 -22.266 -8.117 1 88.19 105 LEU B O 1
ATOM 2961 N N . PHE B 1 106 ? -17.328 -22.109 -10.391 1 91.94 106 PHE B N 1
ATOM 2962 C CA . PHE B 1 106 ? -16.469 -20.938 -10.508 1 91.94 106 PHE B CA 1
ATOM 2963 C C . PHE B 1 106 ? -17.266 -19.734 -10.984 1 91.94 106 PHE B C 1
ATOM 2965 O O . PHE B 1 106 ? -17.984 -19.812 -11.992 1 91.94 106 PHE B O 1
ATOM 2972 N N . ARG B 1 107 ? -17.156 -18.672 -10.297 1 89.12 107 ARG B N 1
ATOM 2973 C CA . ARG B 1 107 ? -17.797 -17.422 -10.727 1 89.12 107 ARG B CA 1
ATOM 2974 C C . ARG B 1 107 ? -16.969 -16.734 -11.805 1 89.12 107 ARG B C 1
ATOM 2976 O O . ARG B 1 107 ? -17.516 -16.219 -12.781 1 89.12 107 ARG B O 1
ATOM 2983 N N . ASP B 1 108 ? -15.734 -16.734 -11.656 1 93.62 108 ASP B N 1
ATOM 2984 C CA . ASP B 1 108 ? -14.75 -16.172 -12.578 1 93.62 108 ASP B CA 1
ATOM 2985 C C . ASP B 1 108 ? -13.539 -17.078 -12.719 1 93.62 108 ASP B C 1
ATOM 2987 O O . ASP B 1 108 ? -12.484 -16.828 -12.141 1 93.62 108 ASP B O 1
ATOM 2991 N N . PRO B 1 109 ? -13.742 -18.141 -13.555 1 95.25 109 PRO B N 1
ATOM 2992 C CA . PRO B 1 109 ? -12.758 -19.219 -13.562 1 95.25 109 PRO B CA 1
ATOM 2993 C C . PRO B 1 109 ? -11.352 -18.75 -13.914 1 95.25 109 PRO B C 1
ATOM 2995 O O . PRO B 1 109 ? -10.375 -19.188 -13.297 1 95.25 109 PRO B O 1
ATOM 2998 N N . GLY B 1 110 ? -11.164 -17.859 -14.93 1 96.88 110 GLY B N 1
ATOM 2999 C CA . GLY B 1 110 ? -9.852 -17.359 -15.281 1 96.88 110 GLY B CA 1
ATOM 3000 C C . GLY B 1 110 ? -9.172 -16.609 -14.148 1 96.88 110 GLY B C 1
ATOM 3001 O O . GLY B 1 110 ? -7.992 -16.844 -13.867 1 96.88 110 GLY B O 1
ATOM 3002 N N . ALA B 1 111 ? -9.938 -15.773 -13.461 1 96.75 111 ALA B N 1
ATOM 3003 C CA . ALA B 1 111 ? -9.391 -15 -12.352 1 96.75 111 ALA B CA 1
ATOM 3004 C C . ALA B 1 111 ? -9.078 -15.898 -11.156 1 96.75 111 ALA B C 1
ATOM 3006 O O . ALA B 1 111 ? -8.039 -15.742 -10.508 1 96.75 111 ALA B O 1
ATOM 3007 N N . GLU B 1 112 ? -10.008 -16.781 -10.922 1 96.5 112 GLU B N 1
ATOM 3008 C CA . GLU B 1 112 ? -9.797 -17.703 -9.805 1 96.5 112 GLU B CA 1
ATOM 3009 C C . GLU B 1 112 ? -8.57 -18.578 -10.039 1 96.5 112 GLU B C 1
ATOM 3011 O O . GLU B 1 112 ? -7.848 -18.906 -9.094 1 96.5 112 GLU B O 1
ATOM 3016 N N . LEU B 1 113 ? -8.359 -18.938 -11.281 1 98 113 LEU B N 1
ATOM 3017 C CA . LEU B 1 113 ? -7.164 -19.703 -11.625 1 98 113 LEU B CA 1
ATOM 3018 C C . LEU B 1 113 ? -5.902 -18.875 -11.383 1 98 113 LEU B C 1
ATOM 3020 O O . LEU B 1 113 ? -4.93 -19.375 -10.812 1 98 113 LEU B O 1
ATOM 3024 N N . ALA B 1 114 ? -5.895 -17.641 -11.781 1 98.44 114 ALA B N 1
ATOM 3025 C CA . ALA B 1 114 ? -4.75 -16.75 -11.586 1 98.44 114 ALA B CA 1
ATOM 3026 C C . ALA B 1 114 ? -4.48 -16.531 -10.102 1 98.44 114 ALA B C 1
ATOM 3028 O O . ALA B 1 114 ? -3.326 -16.531 -9.664 1 98.44 114 ALA B O 1
ATOM 3029 N N . LEU B 1 115 ? -5.531 -16.344 -9.359 1 97.12 115 LEU B N 1
ATOM 3030 C CA . LEU B 1 115 ? -5.402 -16.156 -7.914 1 97.12 115 LEU B CA 1
ATOM 3031 C C . LEU B 1 115 ? -4.828 -17.406 -7.258 1 97.12 115 LEU B C 1
ATOM 3033 O O . LEU B 1 115 ? -3.979 -17.312 -6.367 1 97.12 115 LEU B O 1
ATOM 3037 N N . TYR B 1 116 ? -5.32 -18.531 -7.703 1 97.44 116 TYR B N 1
ATOM 3038 C CA . TYR B 1 116 ? -4.785 -19.797 -7.195 1 97.44 116 TYR B CA 1
ATOM 3039 C C . TYR B 1 116 ? -3.291 -19.906 -7.48 1 97.44 116 TYR B C 1
ATOM 3041 O O . TYR B 1 116 ? -2.506 -20.25 -6.59 1 97.44 116 TYR B O 1
ATOM 3049 N N . PHE B 1 117 ? -2.957 -19.656 -8.688 1 98.56 117 PHE B N 1
ATOM 3050 C CA . PHE B 1 117 ? -1.551 -19.734 -9.07 1 98.56 117 PHE B CA 1
ATOM 3051 C C . PHE B 1 117 ? -0.699 -18.828 -8.195 1 98.56 117 PHE B C 1
ATOM 3053 O O . PHE B 1 117 ? 0.382 -19.219 -7.75 1 98.56 117 PHE B O 1
ATOM 3060 N N . TYR B 1 118 ? -1.165 -17.594 -8 1 97.75 118 TYR B N 1
ATOM 3061 C CA . TYR B 1 118 ? -0.441 -16.625 -7.172 1 97.75 118 TYR B CA 1
ATOM 3062 C C . TYR B 1 118 ? -0.217 -17.188 -5.77 1 97.75 118 TYR B C 1
ATOM 3064 O O . TYR B 1 118 ? 0.914 -17.203 -5.277 1 97.75 118 TYR B O 1
ATOM 3072 N N . SER B 1 119 ? -1.267 -17.688 -5.184 1 96.69 119 SER B N 1
ATOM 3073 C CA . SER B 1 119 ? -1.194 -18.219 -3.83 1 96.69 119 SER B CA 1
ATOM 3074 C C . SER B 1 119 ? -0.288 -19.453 -3.77 1 96.69 119 SER B C 1
ATOM 3076 O O . SER B 1 119 ? 0.533 -19.578 -2.857 1 96.69 119 SER B O 1
ATOM 3078 N N . ALA B 1 120 ? -0.446 -20.281 -4.738 1 97.69 120 ALA B N 1
ATOM 3079 C CA . ALA B 1 120 ? 0.383 -21.484 -4.797 1 97.69 120 ALA B CA 1
ATOM 3080 C C . ALA B 1 120 ? 1.859 -21.125 -4.941 1 97.69 120 ALA B C 1
ATOM 3082 O O . ALA B 1 120 ? 2.723 -21.781 -4.344 1 97.69 120 ALA B O 1
ATOM 3083 N N . SER B 1 121 ? 2.15 -20.172 -5.738 1 98.44 121 SER B N 1
ATOM 3084 C CA . SER B 1 121 ? 3.52 -19.688 -5.91 1 98.44 121 SER B CA 1
ATOM 3085 C C . SER B 1 121 ? 4.07 -19.109 -4.613 1 98.44 121 SER B C 1
ATOM 3087 O O . SER B 1 121 ? 5.234 -19.328 -4.27 1 98.44 121 SER B O 1
ATOM 3089 N N . ASN B 1 122 ? 3.248 -18.344 -3.934 1 97.5 122 ASN B N 1
ATOM 3090 C CA . ASN B 1 122 ? 3.654 -17.828 -2.629 1 97.5 122 ASN B CA 1
ATOM 3091 C C . ASN B 1 122 ? 4.008 -18.969 -1.67 1 97.5 122 ASN B C 1
ATOM 3093 O O . ASN B 1 122 ? 5.02 -18.906 -0.97 1 97.5 122 ASN B O 1
ATOM 3097 N N . ASP B 1 123 ? 3.178 -19.969 -1.685 1 97.31 123 ASP B N 1
ATOM 3098 C CA . ASP B 1 123 ? 3.412 -21.125 -0.824 1 97.31 123 ASP B CA 1
ATOM 3099 C C . ASP B 1 123 ? 4.727 -21.812 -1.18 1 97.31 123 ASP B C 1
ATOM 3101 O O . ASP B 1 123 ? 5.477 -22.234 -0.292 1 97.31 123 ASP B O 1
ATOM 3105 N N . SER B 1 124 ? 4.922 -21.953 -2.414 1 97.56 124 SER B N 1
ATOM 3106 C CA . SER B 1 124 ? 6.156 -22.578 -2.877 1 97.56 124 SER B CA 1
ATOM 3107 C C . SER B 1 124 ? 7.379 -21.781 -2.43 1 97.56 124 SER B C 1
ATOM 3109 O O . SER B 1 124 ? 8.359 -22.359 -1.946 1 97.56 124 SER B O 1
ATOM 3111 N N . LEU B 1 125 ? 7.328 -20.453 -2.582 1 98.06 125 LEU B N 1
ATOM 3112 C CA . LEU B 1 125 ? 8.438 -19.609 -2.137 1 98.06 125 LEU B CA 1
ATOM 3113 C C . LEU B 1 125 ? 8.656 -19.75 -0.634 1 98.06 125 LEU B C 1
ATOM 3115 O O . LEU B 1 125 ? 9.789 -19.875 -0.175 1 98.06 125 LEU B O 1
ATOM 3119 N N . CYS B 1 126 ? 7.609 -19.75 0.057 1 96.75 126 CYS B N 1
ATOM 3120 C CA . CYS B 1 126 ? 7.695 -19.859 1.508 1 96.75 126 CYS B CA 1
ATOM 3121 C C . CYS B 1 126 ? 8.375 -21.172 1.904 1 96.75 126 CYS B C 1
ATOM 3123 O O . CYS B 1 126 ? 9.172 -21.203 2.842 1 96.75 126 CYS B O 1
ATOM 3125 N N . ARG B 1 127 ? 8.062 -22.203 1.216 1 96.5 127 ARG B N 1
ATOM 3126 C CA . ARG B 1 127 ? 8.695 -23.5 1.477 1 96.5 127 ARG B CA 1
ATOM 3127 C C . ARG B 1 127 ? 10.195 -23.422 1.226 1 96.5 127 ARG B C 1
ATOM 3129 O O . ARG B 1 127 ? 10.984 -23.938 2.023 1 96.5 127 ARG B O 1
ATOM 3136 N N . LEU B 1 128 ? 10.547 -22.797 0.178 1 96.19 128 LEU B N 1
ATOM 3137 C CA . LEU B 1 128 ? 11.961 -22.656 -0.158 1 96.19 128 LEU B CA 1
ATOM 3138 C C . LEU B 1 128 ? 12.688 -21.812 0.89 1 96.19 128 LEU B C 1
ATOM 3140 O O . LEU B 1 128 ? 13.852 -22.062 1.197 1 96.19 128 LEU B O 1
ATOM 3144 N N . LEU B 1 129 ? 12.023 -20.828 1.384 1 95.06 129 LEU B N 1
ATOM 3145 C CA . LEU B 1 129 ? 12.586 -19.984 2.436 1 95.06 129 LEU B CA 1
ATOM 3146 C C . LEU B 1 129 ? 12.742 -20.781 3.732 1 95.06 129 LEU B C 1
ATOM 3148 O O . LEU B 1 129 ? 13.766 -20.672 4.41 1 95.06 129 LEU B O 1
ATOM 3152 N N . ARG B 1 130 ? 11.789 -21.562 4.027 1 93.06 130 ARG B N 1
ATOM 3153 C CA . ARG B 1 130 ? 11.742 -22.328 5.277 1 93.06 130 ARG B CA 1
ATOM 3154 C C . ARG B 1 130 ? 12.766 -23.453 5.273 1 93.06 130 ARG B C 1
ATOM 3156 O O . ARG B 1 130 ? 13.398 -23.719 6.293 1 93.06 130 ARG B O 1
ATOM 3163 N N . ASP B 1 131 ? 12.93 -24.062 4.172 1 92.81 131 ASP B N 1
ATOM 3164 C CA . ASP B 1 131 ? 13.766 -25.25 4.129 1 92.81 131 ASP B CA 1
ATOM 3165 C C . ASP B 1 131 ? 15.234 -24.891 3.914 1 92.81 131 ASP B C 1
ATOM 3167 O O . ASP B 1 131 ? 16.094 -25.766 3.834 1 92.81 131 ASP B O 1
ATOM 3171 N N . GLY B 1 132 ? 15.602 -23.641 3.766 1 87.12 132 GLY B N 1
ATOM 3172 C CA . GLY B 1 132 ? 16.984 -23.172 3.709 1 87.12 132 GLY B CA 1
ATOM 3173 C C . GLY B 1 132 ? 17.547 -23.156 2.303 1 87.12 132 GLY B C 1
ATOM 3174 O O . GLY B 1 132 ? 18.734 -22.922 2.113 1 87.12 132 GLY B O 1
ATOM 3175 N N . THR B 1 133 ? 16.672 -23.484 1.371 1 88.75 133 THR B N 1
ATOM 3176 C CA . THR B 1 133 ? 17.125 -23.406 -0.016 1 88.75 133 THR B CA 1
ATOM 3177 C C . THR B 1 133 ? 17.594 -22 -0.361 1 88.75 133 THR B C 1
ATOM 3179 O O . THR B 1 133 ? 18.578 -21.828 -1.073 1 88.75 133 THR B O 1
ATOM 3182 N N . LEU B 1 134 ? 16.891 -21.016 0.101 1 89.38 134 LEU B N 1
ATOM 3183 C CA . LEU B 1 134 ? 17.328 -19.625 -0.003 1 89.38 134 LEU B CA 1
ATOM 3184 C C . LEU B 1 134 ? 18.016 -19.172 1.276 1 89.38 134 LEU B C 1
ATOM 3186 O O . LEU B 1 134 ? 17.438 -19.234 2.361 1 89.38 134 LEU B O 1
ATOM 3190 N N . THR B 1 135 ? 19.234 -18.766 1.154 1 85.31 135 THR B N 1
ATOM 3191 C CA . THR B 1 135 ? 20.031 -18.375 2.312 1 85.31 135 THR B CA 1
ATOM 3192 C C . THR B 1 135 ? 19.469 -17.125 2.977 1 85.31 135 THR B C 1
ATOM 3194 O O . THR B 1 135 ? 19.25 -16.109 2.316 1 85.31 135 THR B O 1
ATOM 3197 N N . LEU B 1 136 ? 19.219 -17.266 4.223 1 87.62 136 LEU B N 1
ATOM 3198 C CA . LEU B 1 136 ? 18.703 -16.125 4.98 1 87.62 136 LEU B CA 1
ATOM 3199 C C . LEU B 1 136 ? 19.812 -15.148 5.328 1 87.62 136 LEU B C 1
ATOM 3201 O O . LEU B 1 136 ? 20.969 -15.547 5.496 1 87.62 136 LEU B O 1
ATOM 3205 N N . PRO B 1 137 ? 19.375 -13.906 5.285 1 84.88 137 PRO B N 1
ATOM 3206 C CA . PRO B 1 137 ? 20.422 -12.922 5.602 1 84.88 137 PRO B CA 1
ATOM 3207 C C . PRO B 1 137 ? 20.766 -12.891 7.09 1 84.88 137 PRO B C 1
ATOM 3209 O O . PRO B 1 137 ? 19.922 -13.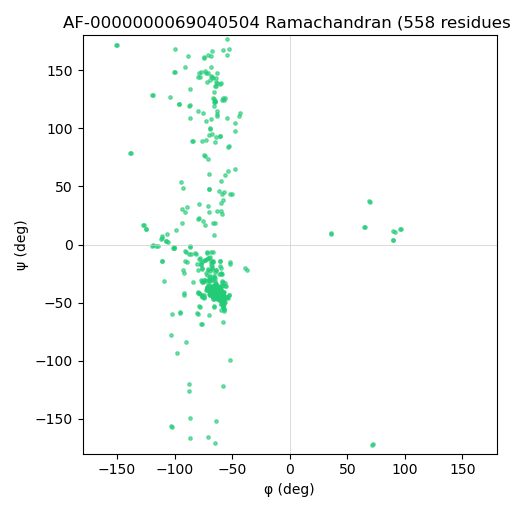234 7.93 1 84.88 137 PRO B O 1
ATOM 3212 N N . THR B 1 138 ? 21.953 -12.586 7.336 1 81.19 138 THR B N 1
ATOM 3213 C CA . THR B 1 138 ? 22.391 -12.297 8.703 1 81.19 138 THR B CA 1
ATOM 3214 C C . THR B 1 138 ? 22.188 -10.82 9.031 1 81.19 138 THR B C 1
ATOM 3216 O O . THR B 1 138 ? 21.234 -10.203 8.555 1 81.19 138 THR B O 1
ATOM 3219 N N . GLU B 1 139 ? 23.188 -10.094 9.469 1 77.75 139 GLU B N 1
ATOM 3220 C CA . GLU B 1 139 ? 23 -8.742 9.977 1 77.75 139 GLU B CA 1
ATOM 3221 C C . GLU B 1 139 ? 23.531 -7.703 8.984 1 77.75 139 GLU B C 1
ATOM 3223 O O . GLU B 1 139 ? 23.25 -6.512 9.117 1 77.75 139 GLU B O 1
ATOM 3228 N N . SER B 1 140 ? 23.984 -8.203 7.852 1 88.25 140 SER B N 1
ATOM 3229 C CA . SER B 1 140 ? 24.578 -7.184 6.996 1 88.25 140 SER B CA 1
ATOM 3230 C C . SER B 1 140 ? 23.609 -6.73 5.906 1 88.25 140 SER B C 1
ATOM 3232 O O . SER B 1 140 ? 22.812 -7.527 5.414 1 88.25 140 SER B O 1
ATOM 3234 N N . LYS B 1 141 ? 23.75 -5.48 5.535 1 90 141 LYS B N 1
ATOM 3235 C CA . LYS B 1 141 ? 22.938 -4.895 4.473 1 90 141 LYS B CA 1
ATOM 3236 C C . LYS B 1 141 ? 23.219 -5.57 3.133 1 90 141 LYS B C 1
ATOM 3238 O O . LYS B 1 141 ? 22.312 -5.711 2.303 1 90 141 LYS B O 1
ATOM 3243 N N . ALA B 1 142 ? 24.438 -5.973 2.932 1 92 142 ALA B N 1
ATOM 3244 C CA . ALA B 1 142 ? 24.812 -6.668 1.701 1 92 142 ALA B CA 1
ATOM 3245 C C . ALA B 1 142 ? 24.094 -8.016 1.597 1 92 142 ALA B C 1
ATOM 3247 O O . ALA B 1 142 ? 23.578 -8.367 0.537 1 92 142 ALA B O 1
ATOM 3248 N N . GLU B 1 143 ? 24.062 -8.758 2.646 1 94.06 143 GLU B N 1
ATOM 3249 C CA . GLU B 1 143 ? 23.391 -10.047 2.672 1 94.06 143 GLU B CA 1
ATOM 3250 C C . GLU B 1 143 ? 21.875 -9.875 2.494 1 94.06 143 GLU B C 1
ATOM 3252 O O . GLU B 1 143 ? 21.234 -10.695 1.833 1 94.06 143 GLU B O 1
ATOM 3257 N N . LEU B 1 144 ? 21.391 -8.852 3.137 1 94.62 144 LEU B N 1
ATOM 3258 C CA . LEU B 1 144 ? 19.984 -8.547 2.979 1 94.62 144 LEU B CA 1
ATOM 3259 C C . LEU B 1 144 ? 19.641 -8.281 1.517 1 94.62 144 LEU B C 1
ATOM 3261 O O . LEU B 1 144 ? 18.641 -8.781 1.004 1 94.62 144 LEU B O 1
ATOM 3265 N N . THR B 1 145 ? 20.5 -7.496 0.882 1 95.62 145 THR B N 1
ATOM 3266 C CA . THR B 1 145 ? 20.297 -7.168 -0.524 1 95.62 145 THR B CA 1
ATOM 3267 C C . THR B 1 145 ? 20.297 -8.43 -1.38 1 95.62 145 THR B C 1
ATOM 3269 O O . THR B 1 145 ? 19.438 -8.609 -2.24 1 95.62 145 THR B O 1
ATOM 3272 N N . VAL B 1 146 ? 21.234 -9.289 -1.152 1 96.38 146 VAL B N 1
ATOM 3273 C CA . VAL B 1 146 ? 21.344 -10.539 -1.903 1 96.38 146 VAL B CA 1
ATOM 3274 C C . VAL B 1 146 ? 20.109 -11.398 -1.646 1 96.38 146 VAL B C 1
ATOM 3276 O O . VAL B 1 146 ? 19.531 -11.953 -2.58 1 96.38 146 VAL B O 1
ATOM 3279 N N . PHE B 1 147 ? 19.75 -11.508 -0.419 1 97 147 PHE B N 1
ATOM 3280 C CA . PHE B 1 147 ? 18.594 -12.305 -0.038 1 97 147 PHE B CA 1
ATOM 3281 C C . PHE B 1 147 ? 17.328 -11.805 -0.738 1 97 147 PHE B C 1
ATOM 3283 O O . PHE B 1 147 ? 16.609 -12.594 -1.354 1 97 147 PHE B O 1
ATOM 3290 N N . LEU B 1 148 ? 17.031 -10.492 -0.598 1 97.69 148 LEU B N 1
ATOM 3291 C CA . LEU B 1 148 ? 15.836 -9.922 -1.196 1 97.69 148 LEU B CA 1
ATOM 3292 C C . LEU B 1 148 ? 15.852 -10.094 -2.713 1 97.69 148 LEU B C 1
ATOM 3294 O O . LEU B 1 148 ? 14.828 -10.414 -3.314 1 97.69 148 LEU B O 1
ATOM 3298 N N . THR B 1 149 ? 16.984 -9.875 -3.316 1 98.06 149 THR B N 1
ATOM 3299 C CA . THR B 1 149 ? 17.125 -10.047 -4.758 1 98.06 149 THR B CA 1
ATOM 3300 C C . THR B 1 149 ? 16.781 -11.477 -5.172 1 98.06 149 THR B C 1
ATOM 3302 O O . THR B 1 149 ? 16 -11.695 -6.098 1 98.06 149 THR B O 1
ATOM 3305 N N . ASN B 1 150 ? 17.281 -12.422 -4.48 1 97.88 150 ASN B N 1
ATOM 3306 C CA . ASN B 1 150 ? 17.078 -13.828 -4.816 1 97.88 150 ASN B CA 1
ATOM 3307 C C . ASN B 1 150 ? 15.625 -14.25 -4.574 1 97.88 150 ASN B C 1
ATOM 3309 O O . ASN B 1 150 ? 15.07 -15.047 -5.332 1 97.88 150 ASN B O 1
ATOM 3313 N N . ALA B 1 151 ? 15.078 -13.781 -3.475 1 98.38 151 ALA B N 1
ATOM 3314 C CA . ALA B 1 151 ? 13.68 -14.094 -3.197 1 98.38 151 ALA B CA 1
ATOM 3315 C C . ALA B 1 151 ? 12.773 -13.602 -4.324 1 98.38 151 ALA B C 1
ATOM 3317 O O . ALA B 1 151 ? 11.906 -14.344 -4.805 1 98.38 151 ALA B O 1
ATOM 3318 N N . ILE B 1 152 ? 13.016 -12.375 -4.762 1 98.56 152 ILE B N 1
ATOM 3319 C CA . ILE B 1 152 ? 12.211 -11.773 -5.82 1 98.56 152 ILE B CA 1
ATOM 3320 C C . ILE B 1 152 ? 12.438 -12.531 -7.129 1 98.56 152 ILE B C 1
ATOM 3322 O O . ILE B 1 152 ? 11.484 -12.859 -7.836 1 98.56 152 ILE B O 1
ATOM 3326 N N . LYS B 1 153 ? 13.664 -12.812 -7.422 1 98.38 153 LYS B N 1
ATOM 3327 C CA . LYS B 1 153 ? 14 -13.555 -8.633 1 98.38 153 LYS B CA 1
ATOM 3328 C C . LYS B 1 153 ? 13.32 -14.914 -8.648 1 98.38 153 LYS B C 1
ATOM 3330 O O . LYS B 1 153 ? 12.727 -15.312 -9.656 1 98.38 153 LYS B O 1
ATOM 3335 N N . THR B 1 154 ? 13.453 -15.594 -7.559 1 98.44 154 THR B N 1
ATOM 3336 C CA . THR B 1 154 ? 12.867 -16.922 -7.445 1 98.44 154 THR B CA 1
ATOM 3337 C C . THR B 1 154 ? 11.367 -16.875 -7.68 1 98.44 154 THR B C 1
ATOM 3339 O O . THR B 1 154 ? 10.82 -17.703 -8.414 1 98.44 154 THR B O 1
ATOM 3342 N N . ARG B 1 155 ? 10.734 -15.898 -7.051 1 98.69 155 ARG B N 1
ATOM 3343 C CA . ARG B 1 155 ? 9.297 -15.758 -7.23 1 98.69 155 ARG B CA 1
ATOM 3344 C C . ARG B 1 155 ? 8.953 -15.43 -8.68 1 98.69 155 ARG B C 1
ATOM 3346 O O . ARG B 1 155 ? 8 -15.984 -9.234 1 98.69 155 ARG B O 1
ATOM 3353 N N . LEU B 1 156 ? 9.664 -14.547 -9.297 1 98.62 156 LEU B N 1
ATOM 3354 C CA . LEU B 1 156 ? 9.414 -14.125 -10.664 1 98.62 156 LEU B CA 1
ATOM 3355 C C . LEU B 1 156 ? 9.609 -15.281 -11.641 1 98.62 156 LEU B C 1
ATOM 3357 O O . LEU B 1 156 ? 8.875 -15.406 -12.617 1 98.62 156 LEU B O 1
ATOM 3361 N N . LEU B 1 157 ? 10.523 -16.109 -11.375 1 98.31 157 LEU B N 1
ATOM 3362 C CA . LEU B 1 157 ? 10.828 -17.234 -12.266 1 98.31 157 LEU B CA 1
ATOM 3363 C C . LEU B 1 157 ? 9.68 -18.234 -12.297 1 98.31 157 LEU B C 1
ATOM 3365 O O . LEU B 1 157 ? 9.555 -19.016 -13.242 1 98.31 157 LEU B O 1
ATOM 3369 N N . MET B 1 158 ? 8.859 -18.234 -11.336 1 98.25 158 MET B N 1
ATOM 3370 C CA . MET B 1 158 ? 7.688 -19.125 -11.32 1 98.25 158 MET B CA 1
ATOM 3371 C C . MET B 1 158 ? 6.691 -18.719 -12.398 1 98.25 158 MET B C 1
ATOM 3373 O O . MET B 1 158 ? 5.805 -19.5 -12.75 1 98.25 158 MET B O 1
ATOM 3377 N N . LEU B 1 159 ? 6.816 -17.531 -12.898 1 98.25 159 LEU B N 1
ATOM 3378 C CA . LEU B 1 159 ? 5.949 -17.047 -13.969 1 98.25 159 LEU B CA 1
ATOM 3379 C C . LEU B 1 159 ? 6.391 -17.609 -15.312 1 98.25 159 LEU B C 1
ATOM 3381 O O . LEU B 1 159 ? 5.648 -17.531 -16.297 1 98.25 159 LEU B O 1
ATOM 3385 N N . GLN B 1 160 ? 7.531 -18.203 -15.438 1 97 160 GLN B N 1
ATOM 3386 C CA . GLN B 1 160 ? 8.195 -18.547 -16.688 1 97 160 GLN B CA 1
ATOM 3387 C C . GLN B 1 160 ? 7.277 -19.359 -17.594 1 97 160 GLN B C 1
ATOM 3389 O O . GLN B 1 160 ? 7.137 -19.062 -18.781 1 97 160 GLN B O 1
ATOM 3394 N N . PRO B 1 161 ? 6.551 -20.406 -17.094 1 97.5 161 PRO B N 1
ATOM 3395 C CA . PRO B 1 161 ? 5.719 -21.219 -17.984 1 97.5 161 PRO B CA 1
ATOM 3396 C C . PRO B 1 161 ? 4.535 -20.453 -18.562 1 97.5 161 PRO B C 1
ATOM 3398 O O . PRO B 1 161 ? 3.93 -20.875 -19.547 1 97.5 161 PRO B O 1
ATOM 3401 N N . TYR B 1 162 ? 4.266 -19.297 -17.953 1 98.19 162 TYR B N 1
ATOM 3402 C CA . TYR B 1 162 ? 3.029 -18.609 -18.312 1 98.19 162 TYR B CA 1
ATOM 3403 C C . TYR B 1 162 ? 3.311 -17.172 -18.766 1 98.19 162 TYR B C 1
ATOM 3405 O O . TYR B 1 162 ? 2.4 -16.344 -18.828 1 98.19 162 TYR B O 1
ATOM 3413 N N . LEU B 1 163 ? 4.5 -16.844 -19.016 1 97.31 163 LEU B N 1
ATOM 3414 C CA . LEU B 1 163 ? 4.934 -15.461 -19.234 1 97.31 163 LEU B CA 1
ATOM 3415 C C . LEU B 1 163 ? 4.152 -14.82 -20.375 1 97.31 163 LEU B C 1
ATOM 3417 O O . LEU B 1 163 ? 3.725 -13.672 -20.266 1 97.31 163 LEU B O 1
ATOM 3421 N N . ASN B 1 164 ? 3.908 -15.547 -21.422 1 96.44 164 ASN B N 1
ATOM 3422 C CA . ASN B 1 164 ? 3.225 -15.008 -22.594 1 96.44 164 ASN B CA 1
ATOM 3423 C C . ASN B 1 164 ? 1.757 -14.711 -22.297 1 96.44 164 ASN B C 1
ATOM 3425 O O . ASN B 1 164 ? 1.17 -13.805 -22.891 1 96.44 164 ASN B O 1
ATOM 3429 N N . GLN B 1 165 ? 1.099 -15.391 -21.375 1 98.31 165 GLN B N 1
ATOM 3430 C CA . GLN B 1 165 ? -0.318 -15.234 -21.047 1 98.31 165 GLN B CA 1
ATOM 3431 C C . GLN B 1 165 ? -0.513 -14.391 -19.797 1 98.31 165 GLN B C 1
ATOM 3433 O O . GLN B 1 165 ? -1.641 -14.031 -19.453 1 98.31 165 GLN B O 1
ATOM 3438 N N . TRP B 1 166 ? 0.566 -14 -19.188 1 98 166 TRP B N 1
ATOM 3439 C CA . TRP B 1 166 ? 0.458 -13.383 -17.859 1 98 166 TRP B CA 1
ATOM 3440 C C . TRP B 1 166 ? -0.176 -12 -17.953 1 98 166 TRP B C 1
ATOM 3442 O O . TRP B 1 166 ? -0.863 -11.562 -17.031 1 98 166 TRP B O 1
ATOM 3452 N N . PRO B 1 167 ? 0.002 -11.258 -19.078 1 96.94 167 PRO B N 1
ATOM 3453 C CA . PRO B 1 167 ? -0.717 -9.984 -19.172 1 96.94 167 PRO B CA 1
ATOM 3454 C C . PRO B 1 167 ? -2.229 -10.148 -19.016 1 96.94 167 PRO B C 1
ATOM 3456 O O . PRO B 1 167 ? -2.891 -9.281 -18.438 1 96.94 167 PRO B O 1
ATOM 3459 N N . GLN B 1 168 ? -2.717 -11.266 -19.484 1 97.44 168 GLN B N 1
ATOM 3460 C CA . GLN B 1 168 ? -4.133 -11.57 -19.312 1 97.44 168 GLN B CA 1
ATOM 3461 C C . GLN B 1 168 ? -4.484 -11.742 -17.828 1 97.44 168 GLN B C 1
ATOM 3463 O O . GLN B 1 168 ? -5.516 -11.25 -17.375 1 97.44 168 GLN B O 1
ATOM 3468 N N . ALA B 1 169 ? -3.652 -12.391 -17.109 1 98 169 ALA B N 1
ATOM 3469 C CA . ALA B 1 169 ? -3.859 -12.594 -15.68 1 98 169 ALA B CA 1
ATOM 3470 C C . ALA B 1 169 ? -3.83 -11.258 -14.93 1 98 169 ALA B C 1
ATOM 3472 O O . ALA B 1 169 ? -4.672 -11.008 -14.07 1 98 169 ALA B O 1
ATOM 3473 N N . ILE B 1 170 ? -2.885 -10.422 -15.305 1 96.12 170 ILE B N 1
ATOM 3474 C CA . ILE B 1 170 ? -2.789 -9.109 -14.68 1 96.12 170 ILE B CA 1
ATOM 3475 C C . ILE B 1 170 ? -4.086 -8.336 -14.898 1 96.12 170 ILE B C 1
ATOM 3477 O O . ILE B 1 170 ? -4.617 -7.723 -13.969 1 96.12 170 ILE B O 1
ATOM 3481 N N . ALA B 1 171 ? -4.594 -8.398 -16.109 1 94.44 171 ALA B N 1
ATOM 3482 C CA . ALA B 1 171 ? -5.84 -7.707 -16.422 1 94.44 171 ALA B CA 1
ATOM 3483 C C . ALA B 1 171 ? -7 -8.242 -15.594 1 94.44 171 ALA B C 1
ATOM 3485 O O . ALA B 1 171 ? -7.801 -7.473 -15.062 1 94.44 171 ALA B O 1
ATOM 3486 N N . LEU B 1 172 ? -7.086 -9.539 -15.414 1 96.12 172 LEU B N 1
ATOM 3487 C CA . LEU B 1 172 ? -8.148 -10.172 -14.633 1 96.12 172 LEU B CA 1
ATOM 3488 C C . LEU B 1 172 ? -8.031 -9.789 -13.156 1 96.12 172 LEU B C 1
ATOM 3490 O O . LEU B 1 172 ? -9.039 -9.477 -12.508 1 96.12 172 LEU B O 1
ATOM 3494 N N . LEU B 1 173 ? -6.828 -9.758 -12.695 1 94.12 173 LEU B N 1
ATOM 3495 C CA . LEU B 1 173 ? -6.59 -9.508 -11.281 1 94.12 173 LEU B CA 1
ATOM 3496 C C . LEU B 1 173 ? -6.785 -8.031 -10.953 1 94.12 173 LEU B C 1
ATOM 3498 O O . LEU B 1 173 ? -6.973 -7.664 -9.789 1 94.12 173 LEU B O 1
ATOM 3502 N N . SER B 1 174 ? -6.699 -7.188 -11.969 1 90.19 174 SER B N 1
ATOM 3503 C CA . SER B 1 174 ? -6.836 -5.746 -11.773 1 90.19 174 SER B CA 1
ATOM 3504 C C . SER B 1 174 ? -8.305 -5.336 -11.703 1 90.19 174 SER B C 1
ATOM 3506 O O . SER B 1 174 ? -8.617 -4.195 -11.352 1 90.19 174 SER B O 1
ATOM 3508 N N . LYS B 1 175 ? -9.18 -6.305 -11.992 1 88.31 175 LYS B N 1
ATOM 3509 C CA . LYS B 1 175 ? -10.602 -5.992 -11.875 1 88.31 175 LYS B CA 1
ATOM 3510 C C . LYS B 1 175 ? -10.992 -5.746 -10.422 1 88.31 175 LYS B C 1
ATOM 3512 O O . LYS B 1 175 ? -10.523 -6.445 -9.516 1 88.31 175 LYS B O 1
ATOM 3517 N N . PRO B 1 176 ? -11.852 -4.863 -10.188 1 81.12 176 PRO B N 1
ATOM 3518 C CA . PRO B 1 176 ? -12.25 -4.5 -8.828 1 81.12 176 PRO B CA 1
ATOM 3519 C C . PRO B 1 176 ? -12.734 -5.695 -8.016 1 81.12 176 PRO B C 1
ATOM 3521 O O . PRO B 1 176 ? -12.484 -5.773 -6.809 1 81.12 176 PRO B O 1
ATOM 3524 N N . SER B 1 177 ? -13.367 -6.566 -8.648 1 83.19 177 SER B N 1
ATOM 3525 C CA . SER B 1 177 ? -13.906 -7.719 -7.934 1 83.19 177 SER B CA 1
ATOM 3526 C C . SER B 1 177 ? -12.805 -8.664 -7.484 1 83.19 177 SER B C 1
ATOM 3528 O O . SER B 1 177 ? -12.984 -9.438 -6.543 1 83.19 177 SER B O 1
ATOM 3530 N N . ASN B 1 17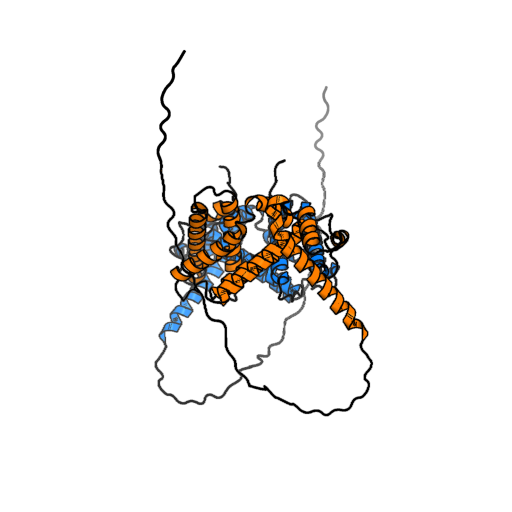8 ? -11.648 -8.602 -8.125 1 89.56 178 ASN B N 1
ATOM 3531 C CA . ASN B 1 178 ? -10.57 -9.539 -7.836 1 89.56 178 ASN B CA 1
ATOM 3532 C C . ASN B 1 178 ? -9.398 -8.852 -7.145 1 89.56 178 ASN B C 1
ATOM 3534 O O . ASN B 1 178 ? -8.555 -9.516 -6.531 1 89.56 178 ASN B O 1
ATOM 3538 N N . ALA B 1 179 ? -9.414 -7.547 -7.188 1 86.31 179 ALA B N 1
ATOM 3539 C CA . ALA B 1 179 ? -8.266 -6.742 -6.762 1 86.31 179 ALA B CA 1
ATOM 3540 C C . ALA B 1 179 ? -7.977 -6.941 -5.277 1 86.31 179 ALA B C 1
ATOM 3542 O O . ALA B 1 179 ? -6.816 -7.055 -4.875 1 86.31 179 ALA B O 1
ATOM 3543 N N . PRO B 1 180 ? -8.992 -7.047 -4.414 1 84 180 PRO B N 1
ATOM 3544 C CA . PRO B 1 180 ? -8.688 -7.234 -2.992 1 84 180 PRO B CA 1
ATOM 3545 C C . PRO B 1 180 ? -7.941 -8.539 -2.713 1 84 180 PRO B C 1
ATOM 3547 O O . PRO B 1 180 ? -6.973 -8.547 -1.949 1 84 180 PRO B O 1
ATOM 3550 N N . GLN B 1 181 ? -8.367 -9.547 -3.4 1 87.94 181 GLN B N 1
ATOM 3551 C CA . GLN B 1 181 ? -7.676 -10.82 -3.191 1 87.94 181 GLN B CA 1
ATOM 3552 C C . GLN B 1 181 ? -6.281 -10.797 -3.812 1 87.94 181 GLN B C 1
ATOM 3554 O O . GLN B 1 181 ? -5.348 -11.383 -3.27 1 87.94 181 GLN B O 1
ATOM 3559 N N . ALA B 1 182 ? -6.188 -10.164 -4.93 1 91.81 182 ALA B N 1
ATOM 3560 C CA . ALA B 1 182 ? -4.875 -10.008 -5.559 1 91.81 182 ALA B CA 1
ATOM 3561 C C . ALA B 1 182 ? -3.918 -9.25 -4.648 1 91.81 182 ALA B C 1
ATOM 3563 O O . ALA B 1 182 ? -2.756 -9.633 -4.496 1 91.81 182 ALA B O 1
ATOM 3564 N N . LEU B 1 183 ? -4.438 -8.234 -4.082 1 89.12 183 LEU B N 1
ATOM 3565 C CA . LEU B 1 183 ? -3.633 -7.445 -3.158 1 89.12 183 LEU B CA 1
ATOM 3566 C C . LEU B 1 183 ? -3.262 -8.266 -1.925 1 89.12 183 LEU B C 1
ATOM 3568 O O . LEU B 1 183 ? -2.141 -8.156 -1.421 1 89.12 183 LEU B O 1
ATOM 3572 N N . SER B 1 184 ? -4.188 -9.023 -1.475 1 87.75 184 SER B N 1
ATOM 3573 C CA . SER B 1 184 ? -3.906 -9.898 -0.343 1 87.75 184 SER B CA 1
ATOM 3574 C C . SER B 1 184 ? -2.756 -10.852 -0.655 1 87.75 184 SER B C 1
ATOM 3576 O O . SER B 1 184 ? -1.871 -11.055 0.178 1 87.75 184 SER B O 1
ATOM 3578 N N . ASN B 1 185 ? -2.799 -11.383 -1.815 1 92.62 185 ASN B N 1
ATOM 3579 C CA . ASN B 1 185 ? -1.72 -12.266 -2.232 1 92.62 185 ASN B CA 1
ATOM 3580 C C . ASN B 1 185 ? -0.38 -11.539 -2.281 1 92.62 185 ASN B C 1
ATOM 3582 O O . ASN B 1 185 ? 0.638 -12.07 -1.835 1 92.62 185 ASN B O 1
ATOM 3586 N N . LEU B 1 186 ? -0.398 -10.367 -2.797 1 94.75 186 LEU B N 1
ATOM 3587 C CA . LEU B 1 186 ? 0.819 -9.57 -2.871 1 94.75 186 LEU B CA 1
ATOM 3588 C C . LEU B 1 186 ? 1.36 -9.273 -1.478 1 94.75 186 LEU B C 1
ATOM 3590 O O . LEU B 1 186 ? 2.562 -9.398 -1.233 1 94.75 186 LEU B O 1
ATOM 3594 N N . MET B 1 187 ? 0.507 -8.977 -0.57 1 90.44 187 MET B N 1
ATOM 3595 C CA . MET B 1 187 ? 0.938 -8.648 0.786 1 90.44 187 MET B CA 1
ATOM 3596 C C . MET B 1 187 ? 1.436 -9.891 1.518 1 90.44 187 MET B C 1
ATOM 3598 O O . MET B 1 187 ? 2.359 -9.805 2.328 1 90.44 187 MET B O 1
ATOM 3602 N N . THR B 1 188 ? 0.782 -10.977 1.25 1 92.12 188 THR B N 1
ATOM 3603 C CA . THR B 1 188 ? 1.273 -12.234 1.81 1 92.12 188 THR B CA 1
ATOM 3604 C C . THR B 1 188 ? 2.695 -12.516 1.334 1 92.12 188 THR B C 1
ATOM 3606 O O . THR B 1 188 ? 3.559 -12.898 2.131 1 92.12 188 THR B O 1
ATOM 3609 N N . LEU B 1 189 ? 2.885 -12.297 0.117 1 96.31 189 LEU B N 1
ATOM 3610 C CA . LEU B 1 189 ? 4.207 -12.492 -0.466 1 96.31 189 LEU B CA 1
ATOM 3611 C C . LEU B 1 189 ? 5.25 -11.641 0.254 1 96.31 189 LEU B C 1
ATOM 3613 O O . LEU B 1 189 ? 6.246 -12.172 0.759 1 96.31 189 LEU B O 1
ATOM 3617 N N . VAL B 1 190 ? 5.016 -10.375 0.325 1 94.94 190 VAL B N 1
ATOM 3618 C CA . VAL B 1 190 ? 6.047 -9.477 0.841 1 94.94 190 VAL B CA 1
ATOM 3619 C C . VAL B 1 190 ? 6.164 -9.641 2.354 1 94.94 190 VAL B C 1
ATOM 3621 O O . VAL B 1 190 ? 7.246 -9.477 2.922 1 94.94 190 VAL B O 1
ATOM 3624 N N . ASN B 1 191 ? 5.086 -9.969 3.006 1 91.25 191 ASN B N 1
ATOM 3625 C CA . ASN B 1 191 ? 5.156 -10.266 4.434 1 91.25 191 ASN B CA 1
ATOM 3626 C C . ASN B 1 191 ? 6.074 -11.453 4.715 1 91.25 191 ASN B C 1
ATOM 3628 O O . ASN B 1 191 ? 6.902 -11.398 5.625 1 91.25 191 ASN B O 1
ATOM 3632 N N . ASP B 1 192 ? 5.906 -12.492 3.955 1 93.88 192 ASP B N 1
ATOM 3633 C CA . ASP B 1 192 ? 6.742 -13.672 4.137 1 93.88 192 ASP B CA 1
ATOM 3634 C C . ASP B 1 192 ? 8.211 -13.352 3.885 1 93.88 192 ASP B C 1
ATOM 3636 O O . ASP B 1 192 ? 9.086 -13.734 4.668 1 93.88 192 ASP B O 1
ATOM 3640 N N . VAL B 1 193 ? 8.469 -12.656 2.871 1 96.62 193 VAL B N 1
ATOM 3641 C CA . VAL B 1 193 ? 9.852 -12.32 2.531 1 96.62 193 VAL B CA 1
ATOM 3642 C C . VAL B 1 193 ? 10.453 -11.453 3.629 1 96.62 193 VAL B C 1
ATOM 3644 O O . VAL B 1 193 ? 11.586 -11.68 4.062 1 96.62 193 VAL B O 1
ATOM 3647 N N . CYS B 1 194 ? 9.719 -10.469 4.059 1 93.75 194 CYS B N 1
ATOM 3648 C CA . CYS B 1 194 ? 10.203 -9.609 5.133 1 93.75 194 CYS B CA 1
ATOM 3649 C C . CYS B 1 194 ? 10.43 -10.398 6.41 1 93.75 194 CYS B C 1
ATOM 3651 O O . CYS B 1 194 ? 11.406 -10.18 7.121 1 93.75 194 CYS B O 1
ATOM 3653 N N . TYR B 1 195 ? 9.57 -11.297 6.703 1 91.56 195 TYR B N 1
ATOM 3654 C CA . TYR B 1 195 ? 9.688 -12.133 7.895 1 91.56 195 TYR B CA 1
ATOM 3655 C C . TYR B 1 195 ? 10.984 -12.93 7.875 1 91.56 195 TYR B C 1
ATOM 3657 O O . TYR B 1 195 ? 11.758 -12.898 8.844 1 91.56 195 TYR B O 1
ATOM 3665 N N . TYR B 1 196 ? 11.203 -13.523 6.789 1 94.5 196 TYR B N 1
ATOM 3666 C CA . TYR B 1 196 ? 12.383 -14.375 6.695 1 94.5 196 TYR B CA 1
ATOM 3667 C C . TYR B 1 196 ? 13.641 -13.547 6.512 1 94.5 196 TYR B C 1
ATOM 3669 O O . TYR B 1 196 ? 14.758 -14.039 6.703 1 94.5 196 TYR B O 1
ATOM 3677 N N . ALA B 1 197 ? 13.445 -12.266 6.113 1 94.38 197 ALA B N 1
ATOM 3678 C CA . ALA B 1 197 ? 14.57 -11.328 6.098 1 94.38 197 ALA B CA 1
ATOM 3679 C C . ALA B 1 197 ? 14.953 -10.898 7.512 1 94.38 197 ALA B C 1
ATOM 3681 O O . ALA B 1 197 ? 15.977 -10.25 7.715 1 94.38 197 ALA B O 1
ATOM 3682 N N . GLY B 1 198 ? 14.094 -11.188 8.5 1 91.94 198 GLY B N 1
ATOM 3683 C CA . GLY B 1 198 ? 14.375 -10.859 9.891 1 91.94 198 GLY B CA 1
ATOM 3684 C C . GLY B 1 198 ? 13.75 -9.547 10.336 1 91.94 198 GLY B C 1
ATOM 3685 O O . GLY B 1 198 ? 14.156 -8.969 11.344 1 91.94 198 GLY B O 1
ATOM 3686 N N . ASP B 1 199 ? 12.859 -9.109 9.492 1 88.25 199 ASP B N 1
ATOM 3687 C CA . ASP B 1 199 ? 12.219 -7.848 9.844 1 88.25 199 ASP B CA 1
ATOM 3688 C C . ASP B 1 199 ? 11.383 -7.992 11.109 1 88.25 199 ASP B C 1
ATOM 3690 O O . ASP B 1 199 ? 10.438 -8.781 11.148 1 88.25 199 ASP B O 1
ATOM 3694 N N . ARG B 1 200 ? 11.711 -7.152 12.094 1 80.06 200 ARG B N 1
ATOM 3695 C CA . ARG B 1 200 ? 10.992 -7.172 13.359 1 80.06 200 ARG B CA 1
ATOM 3696 C C . ARG B 1 200 ? 10.469 -5.781 13.719 1 80.06 200 ARG B C 1
ATOM 3698 O O . ARG B 1 200 ? 10.188 -5.5 14.883 1 80.06 200 ARG B O 1
ATOM 3705 N N . SER B 1 201 ? 10.477 -5.031 12.719 1 75.94 201 SER B N 1
ATOM 3706 C CA . SER B 1 201 ? 9.984 -3.678 12.945 1 75.94 201 SER B CA 1
ATOM 3707 C C . SER B 1 201 ? 8.516 -3.684 13.336 1 75.94 201 SER B C 1
ATOM 3709 O O . SER B 1 201 ? 7.758 -4.566 12.922 1 75.94 201 SER B O 1
ATOM 3711 N N . ILE B 1 202 ? 8.086 -2.881 14.266 1 64.81 202 ILE B N 1
ATOM 3712 C CA . ILE B 1 202 ? 6.691 -2.816 14.695 1 64.81 202 ILE B CA 1
ATOM 3713 C C . ILE B 1 202 ? 6.145 -1.411 14.453 1 64.81 202 ILE B C 1
ATOM 3715 O O . ILE B 1 202 ? 4.969 -1.146 14.711 1 64.81 202 ILE B O 1
ATOM 3719 N N . ASP B 1 203 ? 6.973 -0.581 13.977 1 67.81 203 ASP B N 1
ATOM 3720 C CA . ASP B 1 203 ? 6.566 0.808 13.789 1 67.81 203 ASP B CA 1
ATOM 3721 C C . ASP B 1 203 ? 6.25 1.098 12.32 1 67.81 203 ASP B C 1
ATOM 3723 O O . ASP B 1 203 ? 5.855 0.198 11.578 1 67.81 203 ASP B O 1
ATOM 3727 N N . THR B 1 204 ? 6.336 2.283 11.992 1 70.56 204 THR B N 1
ATOM 3728 C CA . THR B 1 204 ? 6.008 2.773 10.656 1 70.56 204 THR B CA 1
ATOM 3729 C C . THR B 1 204 ? 6.902 2.119 9.609 1 70.56 204 THR B C 1
ATOM 3731 O O . THR B 1 204 ? 6.555 2.086 8.43 1 70.56 204 THR B O 1
ATOM 3734 N N . ARG B 1 205 ? 7.973 1.476 10.016 1 80.94 205 ARG B N 1
ATOM 3735 C CA . ARG B 1 205 ? 8.891 0.846 9.07 1 80.94 205 ARG B CA 1
ATOM 3736 C C . ARG B 1 205 ? 8.305 -0.452 8.523 1 80.94 205 ARG B C 1
ATOM 3738 O O . ARG B 1 205 ? 8.672 -0.894 7.434 1 80.94 205 ARG B O 1
ATOM 3745 N N . TRP B 1 206 ? 7.492 -1.059 9.461 1 83.5 206 TRP B N 1
ATOM 3746 C CA . TRP B 1 206 ? 6.859 -2.301 9.031 1 83.5 206 TRP B CA 1
ATOM 3747 C C . TRP B 1 206 ? 6.125 -2.107 7.707 1 83.5 206 TRP B C 1
ATOM 3749 O O . TRP B 1 206 ? 6.344 -2.863 6.754 1 83.5 206 TRP B O 1
ATOM 3759 N N . TYR B 1 207 ? 5.43 -1.02 7.598 1 77.81 207 TYR B N 1
ATOM 3760 C CA . TYR B 1 207 ? 4.633 -0.757 6.406 1 77.81 207 TYR B CA 1
ATOM 3761 C C . TYR B 1 207 ? 5.516 -0.322 5.242 1 77.81 207 TYR B C 1
ATOM 3763 O O . TYR B 1 207 ? 5.293 -0.73 4.102 1 77.81 207 TYR B O 1
ATOM 3771 N N . THR B 1 208 ? 6.363 0.485 5.484 1 84.81 208 THR B N 1
ATOM 3772 C CA . THR B 1 208 ? 7.191 1.043 4.418 1 84.81 208 THR B CA 1
ATOM 3773 C C . THR B 1 208 ? 8.031 -0.047 3.76 1 84.81 208 THR B C 1
ATOM 3775 O O . THR B 1 208 ? 8.203 -0.054 2.541 1 84.81 208 THR B O 1
ATOM 3778 N N . ARG B 1 209 ? 8.492 -0.977 4.578 1 89.31 209 ARG B N 1
ATOM 3779 C CA . ARG B 1 209 ? 9.305 -2.064 4.039 1 89.31 209 ARG B CA 1
ATOM 3780 C C . ARG B 1 209 ? 8.469 -2.982 3.15 1 89.31 209 ARG B C 1
ATOM 3782 O O . ARG B 1 209 ? 8.906 -3.373 2.068 1 89.31 209 ARG B O 1
ATOM 3789 N N . ARG B 1 210 ? 7.301 -3.262 3.539 1 89.5 210 ARG B N 1
ATOM 3790 C CA . ARG B 1 210 ? 6.422 -4.145 2.779 1 89.5 210 ARG B CA 1
ATOM 3791 C C . ARG B 1 210 ? 5.914 -3.461 1.516 1 89.5 210 ARG B C 1
ATOM 3793 O O . ARG B 1 210 ? 5.852 -4.078 0.45 1 89.5 210 ARG B O 1
ATOM 3800 N N . ILE B 1 211 ? 5.613 -2.209 1.611 1 88.56 211 ILE B N 1
ATOM 3801 C CA . ILE B 1 211 ? 5.168 -1.473 0.434 1 88.56 211 ILE B CA 1
ATOM 3802 C C . ILE B 1 211 ? 6.328 -1.309 -0.544 1 88.56 211 ILE B C 1
ATOM 3804 O O . ILE B 1 211 ? 6.141 -1.407 -1.76 1 88.56 211 ILE B O 1
ATOM 3808 N N . GLY B 1 212 ? 7.512 -1.016 -0.015 1 90.06 212 GLY B N 1
ATOM 3809 C CA . GLY B 1 212 ? 8.688 -0.948 -0.87 1 90.06 212 GLY B CA 1
ATOM 3810 C C . GLY B 1 212 ? 8.953 -2.238 -1.622 1 90.06 212 GLY B C 1
ATOM 3811 O O . GLY B 1 212 ? 9.133 -2.227 -2.842 1 90.06 212 GLY B O 1
ATOM 3812 N N . LEU B 1 213 ? 8.891 -3.297 -0.853 1 95.44 213 LEU B N 1
ATOM 3813 C CA . LEU B 1 213 ? 9.133 -4.594 -1.471 1 95.44 213 LEU B CA 1
ATOM 3814 C C . LEU B 1 213 ? 8.039 -4.93 -2.479 1 95.44 213 LEU B C 1
ATOM 3816 O O . LEU B 1 213 ? 8.312 -5.492 -3.541 1 95.44 213 LEU B O 1
ATOM 3820 N N . ALA B 1 214 ? 6.809 -4.625 -2.189 1 94.44 214 ALA B N 1
ATOM 3821 C CA . ALA B 1 214 ? 5.695 -4.832 -3.115 1 94.44 214 ALA B CA 1
ATOM 3822 C C . ALA B 1 214 ? 5.91 -4.051 -4.41 1 94.44 214 ALA B C 1
ATOM 3824 O O . ALA B 1 214 ? 5.668 -4.574 -5.504 1 94.44 214 ALA B O 1
ATOM 3825 N N . THR B 1 215 ? 6.398 -2.891 -4.273 1 92.25 215 THR B N 1
ATOM 3826 C CA . THR B 1 215 ? 6.652 -2.045 -5.434 1 92.25 215 THR B CA 1
ATOM 3827 C C . THR B 1 215 ? 7.758 -2.639 -6.305 1 92.25 215 THR B C 1
ATOM 3829 O O . THR B 1 215 ? 7.633 -2.678 -7.531 1 92.25 215 THR B O 1
ATOM 3832 N N . ILE B 1 216 ? 8.734 -3.057 -5.641 1 96.38 216 ILE B N 1
ATOM 3833 C CA . ILE B 1 216 ? 9.828 -3.676 -6.375 1 96.38 216 ILE B CA 1
ATOM 3834 C C . ILE B 1 216 ? 9.32 -4.91 -7.117 1 96.38 216 ILE B C 1
ATOM 3836 O O . ILE B 1 216 ? 9.609 -5.09 -8.305 1 96.38 216 ILE B O 1
ATOM 3840 N N . TYR B 1 217 ? 8.625 -5.703 -6.457 1 97.88 217 TYR B N 1
ATOM 3841 C CA . TYR B 1 217 ? 8.141 -6.93 -7.082 1 97.88 217 TYR B CA 1
ATOM 3842 C C . TYR B 1 217 ? 7.273 -6.617 -8.297 1 97.88 217 TYR B C 1
ATOM 3844 O O . TYR B 1 217 ? 7.492 -7.164 -9.375 1 97.88 217 TYR B O 1
ATOM 3852 N N . LYS B 1 218 ? 6.324 -5.777 -8.117 1 95.19 218 LYS B N 1
ATOM 3853 C CA . LYS B 1 218 ? 5.391 -5.477 -9.203 1 95.19 218 LYS B CA 1
ATOM 3854 C C . LYS B 1 218 ? 6.105 -4.797 -10.367 1 95.19 218 LYS B C 1
ATOM 3856 O O . LYS B 1 218 ? 5.809 -5.078 -11.531 1 95.19 218 LYS B O 1
ATOM 3861 N N . SER B 1 219 ? 6.984 -3.922 -10.062 1 94.88 219 SER B N 1
ATOM 3862 C CA . SER B 1 219 ? 7.746 -3.285 -11.133 1 94.88 219 SER B CA 1
ATOM 3863 C C . SER B 1 219 ? 8.617 -4.297 -11.875 1 94.88 219 SER B C 1
ATOM 3865 O O . SER B 1 219 ? 8.711 -4.262 -13.102 1 94.88 219 SER B O 1
ATOM 3867 N N . SER B 1 220 ? 9.18 -5.156 -11.133 1 97.81 220 SER B N 1
ATOM 3868 C CA . SER B 1 220 ? 10.008 -6.195 -11.734 1 97.81 220 SER B CA 1
ATOM 3869 C C . SER B 1 220 ? 9.172 -7.129 -12.609 1 97.81 220 SER B C 1
ATOM 3871 O O . SER B 1 220 ? 9.625 -7.57 -13.664 1 97.81 220 SER B O 1
ATOM 3873 N N . GLU B 1 221 ? 8.055 -7.43 -12.094 1 97.25 221 GLU B N 1
ATOM 3874 C CA . GLU B 1 221 ? 7.121 -8.25 -12.852 1 97.25 221 GLU B CA 1
ATOM 3875 C C . GLU B 1 221 ? 6.832 -7.629 -14.219 1 97.25 221 GLU B C 1
ATOM 3877 O O . GLU B 1 221 ? 6.871 -8.32 -15.242 1 97.25 221 GLU B O 1
ATOM 3882 N N . LEU B 1 222 ? 6.594 -6.379 -14.289 1 95.12 222 LEU B N 1
ATOM 3883 C CA . LEU B 1 222 ? 6.309 -5.672 -15.531 1 95.12 222 LEU B CA 1
ATOM 3884 C C . LEU B 1 222 ? 7.543 -5.633 -16.422 1 95.12 222 LEU B C 1
ATOM 3886 O O . LEU B 1 222 ? 7.43 -5.766 -17.656 1 95.12 222 LEU B O 1
ATOM 3890 N N . HIS B 1 223 ? 8.68 -5.492 -15.805 1 95.06 223 HIS B N 1
ATOM 3891 C CA . HIS B 1 223 ? 9.93 -5.535 -16.562 1 95.06 223 HIS B CA 1
ATOM 3892 C C . HIS B 1 223 ? 10.133 -6.898 -17.203 1 95.06 223 HIS B C 1
ATOM 3894 O O . HIS B 1 223 ? 10.547 -6.988 -18.359 1 95.06 223 HIS B O 1
ATOM 3900 N N . LEU B 1 224 ? 9.859 -7.879 -16.484 1 97.88 224 LEU B N 1
ATOM 3901 C CA . LEU B 1 224 ? 10.047 -9.25 -16.953 1 97.88 224 LEU B CA 1
ATOM 3902 C C . LEU B 1 224 ? 9.195 -9.531 -18.188 1 97.88 224 LEU B C 1
ATOM 3904 O O . LEU B 1 224 ? 9.656 -10.188 -19.125 1 97.88 224 LEU B O 1
ATOM 3908 N N . LEU B 1 225 ? 8 -9.008 -18.219 1 96.19 225 LEU B N 1
ATOM 3909 C CA . LEU B 1 225 ? 7.066 -9.25 -19.297 1 96.19 225 LEU B CA 1
ATOM 3910 C C . LEU B 1 225 ? 7.602 -8.688 -20.609 1 96.19 225 LEU B C 1
ATOM 3912 O O . LEU B 1 225 ? 7.211 -9.133 -21.688 1 96.19 225 LEU B O 1
ATOM 3916 N N . GLN B 1 226 ? 8.516 -7.73 -20.516 1 95.06 226 GLN B N 1
ATOM 3917 C CA . GLN B 1 226 ? 9.023 -7.062 -21.703 1 95.06 226 GLN B CA 1
ATOM 3918 C C . GLN B 1 226 ? 10.484 -7.434 -21.969 1 95.06 226 GLN B C 1
ATOM 3920 O O . GLN B 1 226 ? 11.109 -6.902 -22.875 1 95.06 226 GLN B O 1
ATOM 3925 N N . ASP B 1 227 ? 10.992 -8.297 -21.234 1 96.88 227 ASP B N 1
ATOM 3926 C CA . ASP B 1 227 ? 12.422 -8.57 -21.25 1 96.88 227 ASP B CA 1
ATOM 3927 C C . ASP B 1 227 ? 12.781 -9.586 -22.328 1 96.88 227 ASP B C 1
ATOM 3929 O O . ASP B 1 227 ? 12.336 -10.734 -22.281 1 96.88 227 ASP B O 1
ATOM 3933 N N . GLY B 1 228 ? 13.617 -9.219 -23.266 1 95.44 228 GLY B N 1
ATOM 3934 C CA . GLY B 1 228 ? 14.078 -10.102 -24.328 1 95.44 228 GLY B CA 1
ATOM 3935 C C . GLY B 1 228 ? 15.516 -10.539 -24.156 1 95.44 228 GLY B C 1
ATOM 3936 O O . GLY B 1 228 ? 16.062 -11.234 -25.016 1 95.44 228 GLY B O 1
ATOM 3937 N N . SER B 1 229 ? 16.094 -10.133 -23.094 1 97.31 229 SER B N 1
ATOM 3938 C CA . SER B 1 229 ? 17.484 -10.477 -22.875 1 97.31 229 SER B CA 1
ATOM 3939 C C . SER B 1 229 ? 17.641 -11.938 -22.469 1 97.31 229 SER B C 1
ATOM 3941 O O . SER B 1 229 ? 16.672 -12.578 -22.062 1 97.31 229 SER B O 1
ATOM 3943 N N . GLN B 1 230 ? 18.828 -12.469 -22.625 1 97.19 230 GLN B N 1
ATOM 3944 C CA . GLN B 1 230 ? 19.109 -13.867 -22.297 1 97.19 230 GLN B CA 1
ATOM 3945 C C . GLN B 1 230 ? 18.953 -14.117 -20.797 1 97.19 230 GLN B C 1
ATOM 3947 O O . GLN B 1 230 ? 19.547 -13.422 -19.984 1 97.19 230 GLN B O 1
ATOM 3952 N N . GLY B 1 231 ? 18.094 -15.047 -20.547 1 97.19 231 GLY B N 1
ATOM 3953 C CA . GLY B 1 231 ? 17.906 -15.43 -19.156 1 97.19 231 GLY B CA 1
ATOM 3954 C C . GLY B 1 231 ? 17.328 -14.305 -18.312 1 97.19 231 GLY B C 1
ATOM 3955 O O . GLY B 1 231 ? 17.562 -14.266 -17.094 1 97.19 231 GLY B O 1
ATOM 3956 N N . TYR B 1 232 ? 16.812 -13.312 -18.938 1 98 232 TYR B N 1
ATOM 3957 C CA . TYR B 1 232 ? 16.172 -12.18 -18.297 1 98 232 TYR B CA 1
ATOM 3958 C C . TYR B 1 232 ? 17.188 -11.32 -17.547 1 98 232 TYR B C 1
ATOM 3960 O O . TYR B 1 232 ? 16.891 -10.812 -16.453 1 98 232 TYR B O 1
ATOM 3968 N N . ASP B 1 233 ? 18.328 -11.188 -18.094 1 98.12 233 ASP B N 1
ATOM 3969 C CA . ASP B 1 233 ? 19.438 -10.477 -17.453 1 98.12 233 ASP B CA 1
ATOM 3970 C C . ASP B 1 233 ? 19.062 -9.023 -17.172 1 98.12 233 ASP B C 1
ATOM 3972 O O . ASP B 1 233 ? 19.438 -8.477 -16.125 1 98.12 233 ASP B O 1
ATOM 3976 N N . ASP B 1 234 ? 18.391 -8.43 -18.031 1 98.06 234 ASP B N 1
ATOM 3977 C CA . ASP B 1 234 ? 17.984 -7.047 -17.828 1 98.06 234 ASP B CA 1
ATOM 3978 C C . ASP B 1 234 ? 17.062 -6.918 -16.609 1 98.06 234 ASP B C 1
ATOM 3980 O O . ASP B 1 234 ? 17.203 -5.98 -15.82 1 98.06 234 ASP B O 1
ATOM 3984 N N . THR B 1 235 ? 16.141 -7.824 -16.453 1 98.31 235 THR B N 1
ATOM 3985 C CA . THR B 1 235 ? 15.25 -7.801 -15.305 1 98.31 235 THR B CA 1
ATOM 3986 C C . THR B 1 235 ? 16.031 -8.031 -14.016 1 98.31 235 THR B C 1
ATOM 3988 O O . THR B 1 235 ? 15.781 -7.371 -13.008 1 98.31 235 THR B O 1
ATOM 3991 N N . TRP B 1 236 ? 17.047 -8.891 -14.078 1 98.38 236 TRP B N 1
ATOM 3992 C CA . TRP B 1 236 ? 17.797 -9.18 -12.875 1 98.38 236 TRP B CA 1
ATOM 3993 C C . TRP B 1 236 ? 18.625 -7.965 -12.445 1 98.38 236 TRP B C 1
ATOM 3995 O O . TRP B 1 236 ? 18.719 -7.664 -11.25 1 98.38 236 TRP B O 1
ATOM 4005 N N . LYS B 1 237 ? 19.156 -7.234 -13.367 1 98.12 237 LYS B N 1
ATOM 4006 C CA . LYS B 1 237 ? 19.859 -5.996 -13.062 1 98.12 237 LYS B CA 1
ATOM 4007 C C . LYS B 1 237 ? 18.922 -4.961 -12.453 1 98.12 237 LYS B C 1
ATOM 4009 O O . LYS B 1 237 ? 19.281 -4.27 -11.5 1 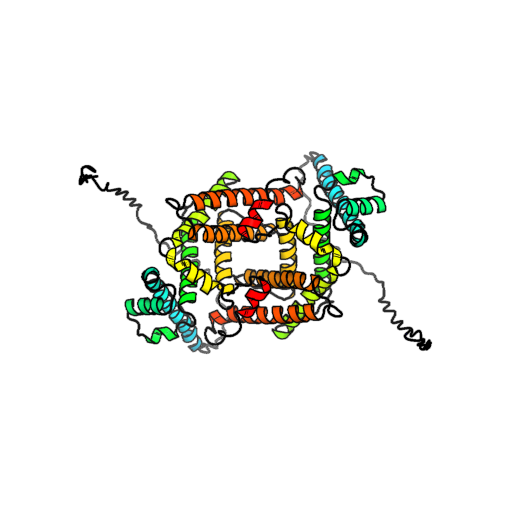98.12 237 LYS B O 1
ATOM 4014 N N . PHE B 1 238 ? 17.781 -4.914 -13.086 1 97.94 238 PHE B N 1
ATOM 4015 C CA . PHE B 1 238 ? 16.766 -4 -12.547 1 97.94 238 PHE B CA 1
ATOM 4016 C C . PHE B 1 238 ? 16.438 -4.348 -11.102 1 97.94 238 PHE B C 1
ATOM 4018 O O . PHE B 1 238 ? 16.422 -3.473 -10.234 1 97.94 238 PHE B O 1
ATOM 4025 N N . VAL B 1 239 ? 16.156 -5.633 -10.805 1 98.5 239 VAL B N 1
ATOM 4026 C CA . VAL B 1 239 ? 15.789 -6.094 -9.477 1 98.5 239 VAL B CA 1
ATOM 4027 C C . VAL B 1 239 ? 16.891 -5.73 -8.477 1 98.5 239 VAL B C 1
ATOM 4029 O O . VAL B 1 239 ? 16.609 -5.172 -7.414 1 98.5 239 VAL B O 1
ATOM 4032 N N . ARG B 1 240 ? 18.094 -6.004 -8.82 1 97.94 240 ARG B N 1
ATOM 4033 C CA . ARG B 1 240 ? 19.219 -5.738 -7.934 1 97.94 240 ARG B CA 1
ATOM 4034 C C . ARG B 1 240 ? 19.328 -4.25 -7.617 1 97.94 240 ARG B C 1
ATOM 4036 O O . ARG B 1 240 ? 19.5 -3.867 -6.461 1 97.94 240 ARG B O 1
ATOM 4043 N N . ARG B 1 241 ? 19.219 -3.475 -8.586 1 97.19 241 ARG B N 1
ATOM 4044 C CA . ARG B 1 241 ? 19.312 -2.031 -8.406 1 97.19 241 ARG B CA 1
ATOM 4045 C C . ARG B 1 241 ? 18.172 -1.514 -7.539 1 97.19 241 ARG B C 1
ATOM 4047 O O . ARG B 1 241 ? 18.391 -0.689 -6.648 1 97.19 241 ARG B O 1
ATOM 4054 N N . ALA B 1 242 ? 17.016 -2 -7.871 1 95.69 242 ALA B N 1
ATOM 4055 C CA . ALA B 1 242 ? 15.836 -1.565 -7.125 1 95.69 242 ALA B CA 1
ATOM 4056 C C . ALA B 1 242 ? 15.945 -1.954 -5.652 1 95.69 242 ALA B C 1
ATOM 4058 O O . ALA B 1 242 ? 15.609 -1.165 -4.77 1 95.69 242 ALA B O 1
ATOM 4059 N N . VAL B 1 243 ? 16.406 -3.121 -5.387 1 97.25 243 VAL B N 1
ATOM 4060 C CA . VAL B 1 243 ? 16.562 -3.602 -4.02 1 97.25 243 VAL B CA 1
ATOM 4061 C C . VAL B 1 243 ? 17.625 -2.777 -3.299 1 97.25 243 VAL B C 1
ATOM 4063 O O . VAL B 1 243 ? 17.438 -2.357 -2.156 1 97.25 243 VAL B O 1
ATOM 4066 N N . GLU B 1 244 ? 18.75 -2.51 -3.926 1 95.38 244 GLU B N 1
ATOM 4067 C CA . GLU B 1 244 ? 19.812 -1.705 -3.34 1 95.38 244 GLU B CA 1
ATOM 4068 C C . GLU B 1 244 ? 19.312 -0.315 -2.957 1 95.38 244 GLU B C 1
ATOM 4070 O O . GLU B 1 244 ? 19.594 0.176 -1.865 1 95.38 244 GLU B O 1
ATOM 4075 N N . GLU B 1 245 ? 18.609 0.245 -3.805 1 89.94 245 GLU B N 1
ATOM 4076 C CA . GLU B 1 245 ? 18.062 1.574 -3.547 1 89.94 245 GLU B CA 1
ATOM 4077 C C . GLU B 1 245 ? 17.094 1.553 -2.367 1 89.94 245 GLU B C 1
ATOM 4079 O O . GLU B 1 245 ? 17.109 2.457 -1.529 1 89.94 245 GLU B O 1
ATOM 4084 N N . CYS B 1 246 ? 16.281 0.556 -2.383 1 90.12 246 CYS B N 1
ATOM 4085 C CA . CYS B 1 246 ? 15.297 0.45 -1.316 1 90.12 246 CYS B CA 1
ATOM 4086 C C . CYS B 1 246 ? 15.969 0.231 0.033 1 90.12 246 CYS B C 1
ATOM 4088 O O . CYS B 1 246 ? 15.555 0.814 1.038 1 90.12 246 CYS B O 1
ATOM 4090 N N . VAL B 1 247 ? 16.969 -0.553 0.057 1 90.19 247 VAL B N 1
ATOM 4091 C CA . VAL B 1 247 ? 17.703 -0.828 1.291 1 90.19 247 VAL B CA 1
ATOM 4092 C C . VAL B 1 247 ? 18.422 0.437 1.764 1 90.19 247 VAL B C 1
ATOM 4094 O O . VAL B 1 247 ? 18.453 0.727 2.961 1 90.19 247 VAL B O 1
ATOM 4097 N N . LYS B 1 248 ? 18.906 1.18 0.883 1 85.94 248 LYS B N 1
ATOM 4098 C CA . LYS B 1 248 ? 19.562 2.445 1.22 1 85.94 248 LYS B CA 1
ATOM 4099 C C . LYS B 1 248 ? 18.562 3.43 1.82 1 85.94 248 LYS B C 1
ATOM 4101 O O . LYS B 1 248 ? 18.844 4.074 2.832 1 85.94 248 LYS B O 1
ATOM 4106 N N . LEU B 1 249 ? 17.438 3.508 1.209 1 82.12 249 LEU B N 1
ATOM 4107 C CA . LEU B 1 249 ? 16.391 4.414 1.688 1 82.12 249 LEU B CA 1
ATOM 4108 C C . LEU B 1 249 ? 15.914 4.004 3.078 1 82.12 249 LEU B C 1
ATOM 4110 O O . LEU B 1 249 ? 15.672 4.859 3.932 1 82.12 249 LEU B O 1
ATOM 4114 N N . ASP B 1 250 ? 15.758 2.732 3.248 1 83.44 250 ASP B N 1
ATOM 4115 C CA . ASP B 1 250 ? 15.336 2.217 4.547 1 83.44 250 ASP B CA 1
ATOM 4116 C C . ASP B 1 250 ? 16.344 2.57 5.633 1 83.44 250 ASP B C 1
ATOM 4118 O O . ASP B 1 250 ? 15.969 2.908 6.758 1 83.44 250 ASP B O 1
ATOM 4122 N N . SER B 1 251 ? 17.578 2.525 5.285 1 79.31 251 SER B N 1
ATOM 4123 C CA . SER B 1 251 ? 18.641 2.855 6.227 1 79.31 251 SER B CA 1
ATOM 4124 C C . SER B 1 251 ? 18.609 4.332 6.609 1 79.31 251 SER B C 1
ATOM 4126 O O . SER B 1 251 ? 18.922 4.691 7.742 1 79.31 251 SER B O 1
ATOM 4128 N N . MET B 1 252 ? 18.156 5.105 5.699 1 72.31 252 MET B N 1
ATOM 4129 C CA . MET B 1 252 ? 18.031 6.535 5.973 1 72.31 252 MET B CA 1
ATOM 4130 C C . MET B 1 252 ? 16.906 6.809 6.965 1 72.31 252 MET B C 1
ATOM 4132 O O . MET B 1 252 ? 17 7.734 7.773 1 72.31 252 MET B O 1
ATOM 4136 N N . LEU B 1 253 ? 15.898 6.113 6.852 1 69.5 253 LEU B N 1
ATOM 4137 C CA . LEU B 1 253 ? 14.766 6.266 7.754 1 69.5 253 LEU B CA 1
ATOM 4138 C C . LEU B 1 253 ? 15.133 5.84 9.172 1 69.5 253 LEU B C 1
ATOM 4140 O O . LEU B 1 253 ? 14.609 6.379 10.141 1 69.5 253 LEU B O 1
ATOM 4144 N N . GLU B 1 254 ? 15.984 4.801 9.195 1 66.44 254 GLU B N 1
ATOM 4145 C CA . GLU B 1 254 ? 16.453 4.355 10.5 1 66.44 254 GLU B CA 1
ATOM 4146 C C . GLU B 1 254 ? 17.328 5.418 11.164 1 66.44 254 GLU B C 1
ATOM 4148 O O . GLU B 1 254 ? 17.25 5.625 12.375 1 66.44 254 GLU B O 1
ATOM 4153 N N . SER B 1 255 ? 18.219 5.949 10.234 1 57.53 255 SER B N 1
ATOM 4154 C CA . SER B 1 255 ? 19.172 6.91 10.766 1 57.53 255 SER B CA 1
ATOM 4155 C C . SER B 1 255 ? 18.516 8.25 11.055 1 57.53 255 SER B C 1
ATOM 4157 O O . SER B 1 255 ? 18.984 9.008 11.906 1 57.53 255 SER B O 1
ATOM 4159 N N . ASN B 1 256 ? 17.609 8.75 10.047 1 50.81 256 ASN B N 1
ATOM 4160 C CA . ASN B 1 256 ? 17.047 10.07 10.266 1 50.81 256 ASN B CA 1
ATOM 4161 C C . ASN B 1 256 ? 16.406 10.18 11.648 1 50.81 256 ASN B C 1
ATOM 4163 O O . ASN B 1 256 ? 16.094 11.281 12.109 1 50.81 256 ASN B O 1
ATOM 4167 N N . THR B 1 257 ? 16.141 9.227 12.289 1 40.75 257 THR B N 1
ATOM 4168 C CA . THR B 1 257 ? 16.125 9.68 13.672 1 40.75 257 THR B CA 1
ATOM 4169 C C . THR B 1 257 ? 17.5 10.242 14.07 1 40.75 257 THR B C 1
ATOM 4171 O O . THR B 1 257 ? 17.578 11.227 14.805 1 40.75 257 THR B O 1
ATOM 4174 N N . GLN B 1 258 ? 18.766 9.672 13.719 1 35.81 258 GLN B N 1
ATOM 4175 C CA . GLN B 1 258 ? 20.062 10.25 14.047 1 35.81 258 GLN B CA 1
ATOM 4176 C C . GLN B 1 258 ? 20.594 11.094 12.891 1 35.81 258 GLN B C 1
ATOM 4178 O O . GLN B 1 258 ? 21.188 12.156 13.109 1 35.81 258 GLN B O 1
ATOM 4183 N N . LEU B 1 259 ? 20.844 10.602 11.5 1 34.09 259 LEU B N 1
ATOM 4184 C CA . LEU B 1 259 ? 21.703 11.102 10.438 1 34.09 259 LEU B CA 1
ATOM 4185 C C . LEU B 1 259 ? 20.938 12.062 9.523 1 34.09 259 LEU B C 1
ATOM 4187 O O . LEU B 1 259 ? 20.125 11.633 8.703 1 34.09 259 LEU B O 1
ATOM 4191 N N . ALA B 1 260 ? 20.141 13.109 9.625 1 33.12 260 ALA B N 1
ATOM 4192 C CA . ALA B 1 260 ? 19.641 14.156 8.734 1 33.12 260 ALA B CA 1
ATOM 4193 C C . ALA B 1 260 ? 20.719 14.594 7.738 1 33.12 260 ALA B C 1
ATOM 4195 O O . ALA B 1 260 ? 20.453 15.414 6.855 1 33.12 260 ALA B O 1
ATOM 4196 N N . LYS B 1 261 ? 22.047 14.492 7.781 1 29.91 261 LYS B N 1
ATOM 4197 C CA . LYS B 1 261 ? 23 15.297 7.012 1 29.91 261 LYS B CA 1
ATOM 4198 C C . LYS B 1 261 ? 23.062 14.828 5.559 1 29.91 261 LYS B C 1
ATOM 4200 O O . LYS B 1 261 ? 23.094 15.648 4.637 1 29.91 261 LYS B O 1
ATOM 4205 N N . ASP B 1 262 ? 23.578 13.586 5.055 1 28.88 262 ASP B N 1
ATOM 4206 C CA . ASP B 1 262 ? 24.297 13.359 3.805 1 28.88 262 ASP B CA 1
ATOM 4207 C C . ASP B 1 262 ? 23.328 12.977 2.682 1 28.88 262 ASP B C 1
ATOM 4209 O O . ASP B 1 262 ? 23.734 12.836 1.527 1 28.88 262 ASP B O 1
ATOM 4213 N N . VAL B 1 263 ? 22.156 12.438 2.734 1 29.72 263 VAL B N 1
ATOM 4214 C CA . VAL B 1 263 ? 21.578 11.539 1.737 1 29.72 263 VAL B CA 1
ATOM 4215 C C . VAL B 1 263 ? 20.812 12.344 0.693 1 29.72 263 VAL B C 1
ATOM 4217 O O . VAL B 1 263 ? 20.078 11.773 -0.121 1 29.72 263 VAL B O 1
ATOM 4220 N N . VAL B 1 264 ? 21.031 13.594 0.3 1 28 264 VAL B N 1
ATOM 4221 C CA . VAL B 1 264 ? 20.25 14.445 -0.58 1 28 264 VAL B CA 1
ATOM 4222 C C . VAL B 1 264 ? 20.234 13.867 -1.991 1 28 264 VAL B C 1
ATOM 4224 O O . VAL B 1 264 ? 19.281 14.078 -2.748 1 28 264 VAL B O 1
ATOM 4227 N N . THR B 1 265 ? 21.297 13.312 -2.633 1 25.56 265 THR B N 1
ATOM 4228 C CA . THR B 1 265 ? 21.469 13.398 -4.078 1 25.56 265 THR B CA 1
ATOM 4229 C C . THR B 1 265 ? 20.578 12.375 -4.785 1 25.56 265 THR B C 1
ATOM 4231 O O . THR B 1 265 ? 19.984 12.672 -5.828 1 25.56 265 THR B O 1
ATOM 4234 N N . ALA B 1 266 ? 20.578 11.047 -4.473 1 28.02 266 ALA B N 1
ATOM 4235 C CA . ALA B 1 266 ? 20.375 9.992 -5.457 1 28.02 266 ALA B CA 1
ATOM 4236 C C . ALA B 1 266 ? 18.891 9.719 -5.66 1 28.02 266 ALA B C 1
ATOM 4238 O O . ALA B 1 266 ? 18.516 8.914 -6.523 1 28.02 266 ALA B O 1
ATOM 4239 N N . SER B 1 267 ? 17.859 10.195 -4.984 1 30.97 267 SER B N 1
ATOM 4240 C CA . SER B 1 267 ? 16.609 9.484 -4.766 1 30.97 267 SER B CA 1
ATOM 4241 C C . SER B 1 267 ? 15.609 9.766 -5.891 1 30.97 267 SER B C 1
ATOM 4243 O O . SER B 1 267 ? 14.523 9.188 -5.922 1 30.97 267 SER B O 1
ATOM 4245 N N . VAL B 1 268 ? 15.75 10.75 -6.734 1 30.42 268 VAL B N 1
ATOM 4246 C CA . VAL B 1 268 ? 14.68 11.211 -7.613 1 30.42 268 VAL B CA 1
ATOM 4247 C C . VAL B 1 268 ? 14.414 10.164 -8.703 1 30.42 268 VAL B C 1
ATOM 4249 O O . VAL B 1 268 ? 13.266 9.914 -9.062 1 30.42 268 VAL B O 1
ATOM 4252 N N . SER B 1 269 ? 15.438 9.484 -9.289 1 30.12 269 SER B N 1
ATOM 4253 C CA . SER B 1 269 ? 15.273 8.719 -10.523 1 30.12 269 SER B CA 1
ATOM 4254 C C . SER B 1 269 ? 14.461 7.453 -10.281 1 30.12 269 SER B C 1
ATOM 4256 O O . SER B 1 269 ? 13.75 6.98 -11.18 1 30.12 269 SER B O 1
ATOM 4258 N N . THR B 1 270 ? 14.57 6.918 -9.141 1 30.97 270 THR B N 1
ATOM 4259 C CA . THR B 1 270 ? 14.086 5.551 -8.969 1 30.97 270 THR B CA 1
ATOM 4260 C C . THR B 1 270 ? 12.562 5.531 -8.812 1 30.97 270 THR B C 1
ATOM 4262 O O . THR B 1 270 ? 11.891 4.66 -9.359 1 30.97 270 THR B O 1
ATOM 4265 N N . ALA B 1 271 ? 11.984 6.473 -8.047 1 30.05 271 ALA B N 1
ATOM 4266 C CA . ALA B 1 271 ? 10.531 6.387 -7.898 1 30.05 271 ALA B CA 1
ATOM 4267 C C . ALA B 1 271 ? 9.836 6.629 -9.234 1 30.05 271 ALA B C 1
ATOM 4269 O O . ALA B 1 271 ? 8.828 5.98 -9.539 1 30.05 271 ALA B O 1
ATOM 4270 N N . LYS B 1 272 ? 10.305 7.5 -10.047 1 36.34 272 LYS B N 1
ATOM 4271 C CA . LYS B 1 272 ? 9.789 7.805 -11.375 1 36.34 272 LYS B CA 1
ATOM 4272 C C . LYS B 1 272 ? 9.766 6.562 -12.258 1 36.34 272 LYS B C 1
ATOM 4274 O O . LYS B 1 272 ? 8.812 6.336 -13 1 36.34 272 LYS B O 1
ATOM 4279 N N . ASN B 1 273 ? 10.875 5.879 -12.32 1 34.09 273 ASN B N 1
ATOM 4280 C CA . ASN B 1 273 ? 11.023 4.652 -13.094 1 34.09 273 ASN B CA 1
ATOM 4281 C C . ASN B 1 273 ? 10.055 3.566 -12.625 1 34.09 273 ASN B C 1
ATOM 4283 O O . ASN B 1 273 ? 9.508 2.822 -13.438 1 34.09 273 ASN B O 1
ATOM 4287 N N . ILE B 1 274 ? 9.953 3.385 -11.367 1 31.72 274 ILE B N 1
ATOM 4288 C CA . ILE B 1 274 ? 9.055 2.326 -10.906 1 31.72 274 ILE B CA 1
ATOM 4289 C C . ILE B 1 274 ? 7.617 2.682 -11.266 1 31.72 274 ILE B C 1
ATOM 4291 O O . ILE B 1 274 ? 6.863 1.834 -11.75 1 31.72 274 ILE B O 1
ATOM 4295 N N . LEU B 1 275 ? 7.195 3.951 -10.82 1 34.72 275 LEU B N 1
ATOM 4296 C CA . LEU B 1 275 ? 5.801 4.285 -11.086 1 34.72 275 LEU B CA 1
ATOM 4297 C C . LEU B 1 275 ? 5.605 4.727 -12.531 1 34.72 275 LEU B C 1
ATOM 4299 O O . LEU B 1 275 ? 4.488 5.047 -12.945 1 34.72 275 LEU B O 1
ATOM 4303 N N . GLY B 1 276 ? 6.422 4.402 -13.477 1 33.91 276 GLY B N 1
ATOM 4304 C CA . GLY B 1 276 ? 6.305 4.766 -14.883 1 33.91 276 GLY B CA 1
ATOM 4305 C C . GLY B 1 276 ? 5.742 6.156 -15.094 1 33.91 276 GLY B C 1
ATOM 4306 O O . GLY B 1 276 ? 5.176 6.445 -16.156 1 33.91 276 GLY B O 1
ATOM 4307 N N . LEU B 1 277 ? 5.566 7 -14.102 1 31.77 277 LEU B N 1
ATOM 4308 C CA . LEU B 1 277 ? 4.973 8.305 -14.359 1 31.77 277 LEU B CA 1
ATOM 4309 C C . LEU B 1 277 ? 5.961 9.227 -15.062 1 31.77 277 LEU B C 1
ATOM 4311 O O . LEU B 1 277 ? 7.055 9.484 -14.547 1 31.77 277 LEU B O 1
ATOM 4315 N N . THR B 1 278 ? 6.219 9.062 -16.359 1 31.28 278 THR B N 1
ATOM 4316 C CA . THR B 1 278 ? 6.922 10.023 -17.203 1 31.28 278 THR B CA 1
ATOM 4317 C C . THR B 1 278 ? 6.285 11.406 -17.109 1 31.28 278 THR B C 1
ATOM 4319 O O . THR B 1 278 ? 5.102 11.57 -17.406 1 31.28 278 THR B O 1
ATOM 4322 N N . TRP B 1 279 ? 6.602 12.219 -16.172 1 28.95 279 TRP B N 1
ATOM 4323 C CA . TRP B 1 279 ? 6.223 13.617 -16.375 1 28.95 279 TRP B CA 1
ATOM 4324 C C . TRP B 1 279 ? 6.883 14.188 -17.625 1 28.95 279 TRP B C 1
ATOM 4326 O O . TRP B 1 279 ? 8.102 14.078 -17.781 1 28.95 279 TRP B O 1
ATOM 4336 N N . ASN B 1 280 ? 6.211 14.133 -18.75 1 24.88 280 ASN B N 1
ATOM 4337 C CA . ASN B 1 280 ? 6.652 14.953 -19.859 1 24.88 280 ASN B CA 1
ATOM 4338 C C . ASN B 1 280 ? 7.027 16.359 -19.422 1 24.88 280 ASN B C 1
ATOM 4340 O O . ASN B 1 280 ? 6.285 17 -18.656 1 24.88 280 ASN B O 1
ATOM 4344 N N . ARG B 1 281 ? 8.227 16.75 -19.484 1 25.27 281 ARG B N 1
ATOM 4345 C CA . ARG B 1 281 ? 8.562 18.156 -19.703 1 25.27 281 ARG B CA 1
ATOM 4346 C C . ARG B 1 281 ? 7.82 18.719 -20.906 1 25.27 281 ARG B C 1
ATOM 4348 O O . ARG B 1 281 ? 7.758 18.078 -21.953 1 25.27 281 ARG B O 1
#

Foldseek 3Di:
DDDDPDPPPDPDDDDDDPPPCPPDDDPDDDDDPVPVVPPDPDDDDPPPPCPPDVVVVVVVVVVLVVLLLQLLVQLPVCCVPVNLALVSSQVSCVVVVHDSVCSVSDPGRSQVSLLSLLQVLLVVLLVCLVVCVQPAADPDLVSLLVRLLVSLVSSLVSCVVPLQRVVVNVVSCPDPVNVVSVVVSLLSNLVSSCVSNVDPDPDPLVVLSSVLSSLLSVLLNVLQSVAPDVVSVVSSVSSSVSSSLSSVVSVCVVCVVPPVPDDPPDNPPPVCSSVVPPPDD/DDDDDDDDDDDPDDDDDPDPCPPDDDDDDDDDDPPDPPPDDDDDDDDPPCPPDVVVVVVVVVVLVVLQLQLLVQLPVCCVPVNLALVSSQVSCVVVPHDSVCSVSDPGRSQVSLLSLLQVLLVVLLVCLVVCVQPAADPDLVSLLVRLLVSLVSSLVSCVVPLQRVVVNVVSCPDPVNVVSVVVSLLSNLVSSCVSNVDPDPDPLVVLSSVLSSLLSVLLNVLQSVAPDVVSVVSSVSSSVSSSLSSVVSVCVVCVVPPVPDDPPDNPPNVCSSVVPPPDD